Protein AF-A0A1V8T5Z7-F1 (afdb_monomer)

Secondary structure (DSSP, 8-state):
-HHHHT-TT--HHHHHHHHT-SGGGGGGHHHHHHHHHHHHHHHHHHHHHHHHHHHHHHHHHHHHHHHHHHHHHHHHHHHHHHHHHHHHHHHHHHHHHHHHHHHHHHHHHHHHHHHHHHHHHHHHHHHHHHHHHHHHT-HHHHHHHHHHHHHHHHHHGGGTTSHHHHHHHHHHHHHHHHHHHHHHHHHHHHHHHT-HHHHHHHHHHHHHHHHHH-HHHHHHHHHHHHHHHHHHHHHHHSS-TTTTSGGGHHHHHHHHHHHHHHIIIIIGGGS-GGG-HHHHHHHHHHHHHHHHHHHHHHHHHT--SSPPP-HHHHHHHHHHHHHHHHHHHHHHHTTSTTS-S-------S-----STTSSGGGGGGGHHHHHHHHHHHHHHHHHHHHHS-SS-TTS---TTPPPHHHHHHHHHHHH-

Radius of gyration: 56.11 Å; Cα contacts (8 Å, |Δi|>4): 180; chains: 1; bounding box: 159×67×116 Å

Structure (mmCIF, N/CA/C/O backbone):
data_AF-A0A1V8T5Z7-F1
#
_entry.id   AF-A0A1V8T5Z7-F1
#
loop_
_atom_site.group_PDB
_atom_site.id
_atom_site.type_symbol
_atom_site.label_atom_id
_atom_site.label_alt_id
_atom_site.label_comp_id
_atom_site.label_asym_id
_atom_site.label_entity_id
_atom_site.label_seq_id
_atom_site.pdbx_PDB_ins_code
_atom_site.Cartn_x
_atom_site.Cartn_y
_atom_site.Cartn_z
_atom_site.occupancy
_atom_site.B_iso_or_equiv
_atom_site.auth_seq_id
_atom_site.auth_comp_id
_atom_site.auth_asym_id
_atom_site.auth_atom_id
_atom_site.pdbx_PDB_model_num
ATOM 1 N N . MET A 1 1 ? -111.110 -45.769 25.764 1.00 51.12 1 MET A N 1
ATOM 2 C CA . MET A 1 1 ? -111.390 -44.432 26.332 1.00 51.12 1 MET A CA 1
ATOM 3 C C . MET A 1 1 ? -110.171 -43.531 26.205 1.00 51.12 1 MET A C 1
ATOM 5 O O . MET A 1 1 ? -110.323 -42.492 25.588 1.00 51.12 1 MET A O 1
ATOM 9 N N . ALA A 1 2 ? -108.984 -43.942 26.675 1.00 50.16 2 ALA A N 1
ATOM 10 C CA . ALA A 1 2 ? -107.769 -43.116 26.619 1.00 50.16 2 ALA A CA 1
ATOM 11 C C . ALA A 1 2 ? -107.356 -42.662 25.198 1.00 50.16 2 ALA A C 1
ATOM 13 O O . ALA A 1 2 ? -107.206 -41.472 24.976 1.00 50.16 2 ALA A O 1
ATOM 14 N N . GLU A 1 3 ? -107.308 -43.557 24.199 1.00 54.72 3 GLU A N 1
ATOM 15 C CA . GLU A 1 3 ? -106.868 -43.190 22.830 1.00 54.72 3 GLU A CA 1
ATOM 16 C C . GLU A 1 3 ? -107.762 -42.166 22.100 1.00 54.72 3 GLU A C 1
ATOM 18 O O . GLU A 1 3 ? -107.326 -41.572 21.121 1.00 54.72 3 GLU A O 1
ATOM 23 N N . SER A 1 4 ? -109.003 -41.944 22.550 1.00 62.53 4 SER A N 1
ATOM 24 C CA . SER A 1 4 ? -109.894 -40.940 21.948 1.00 62.53 4 SER A CA 1
ATOM 25 C C . SER A 1 4 ? -109.733 -39.553 22.572 1.00 62.53 4 SER A C 1
ATOM 27 O O . SER A 1 4 ? -110.090 -38.584 21.914 1.00 62.53 4 SER A O 1
ATOM 29 N N . LEU A 1 5 ? -109.261 -39.461 23.822 1.00 65.62 5 LEU A N 1
ATOM 30 C CA . LEU A 1 5 ? -109.123 -38.200 24.567 1.00 65.62 5 LEU A CA 1
ATOM 31 C C . LEU A 1 5 ? -107.841 -37.440 24.186 1.00 65.62 5 LEU A C 1
ATOM 33 O O . LEU A 1 5 ? -107.831 -36.217 24.247 1.00 65.62 5 LEU A O 1
ATOM 37 N N . ASP A 1 6 ? -106.809 -38.152 23.728 1.00 70.38 6 ASP A N 1
ATOM 38 C CA . ASP A 1 6 ? -105.518 -37.584 23.302 1.00 70.38 6 ASP A CA 1
ATOM 39 C C . ASP A 1 6 ? -105.492 -37.142 21.820 1.00 70.38 6 ASP A C 1
ATOM 41 O O . ASP A 1 6 ? -104.437 -36.821 21.265 1.00 70.38 6 ASP A O 1
ATOM 45 N N . ALA A 1 7 ? -106.643 -37.142 21.137 1.00 76.50 7 ALA A N 1
ATOM 46 C CA . ALA A 1 7 ? -106.747 -36.704 19.747 1.00 76.50 7 ALA A CA 1
ATOM 47 C C . ALA A 1 7 ? -106.750 -35.167 19.639 1.00 76.50 7 ALA A C 1
ATOM 49 O O . ALA A 1 7 ? -107.438 -34.479 20.387 1.00 76.50 7 ALA A O 1
ATOM 50 N N . ILE A 1 8 ? -106.024 -34.625 18.656 1.00 72.56 8 ILE A N 1
ATOM 51 C CA . ILE A 1 8 ? -105.859 -33.170 18.458 1.00 72.56 8 ILE A CA 1
ATOM 52 C C . ILE A 1 8 ? -107.198 -32.460 18.163 1.00 72.56 8 ILE A C 1
ATOM 54 O O . ILE A 1 8 ? -107.400 -31.341 18.626 1.00 72.56 8 ILE A O 1
ATOM 58 N N . ASP A 1 9 ? -108.121 -33.125 17.457 1.00 79.19 9 ASP A N 1
ATOM 59 C CA . ASP A 1 9 ? -109.452 -32.609 17.086 1.00 79.19 9 ASP A CA 1
ATOM 60 C C . ASP A 1 9 ? -110.578 -33.282 17.902 1.00 79.19 9 ASP A C 1
ATOM 62 O O . ASP A 1 9 ? -111.605 -33.697 17.363 1.00 79.19 9 ASP A O 1
ATOM 66 N N . TYR A 1 10 ? -110.368 -33.476 19.205 1.00 81.25 10 TYR A N 1
ATOM 67 C CA . TYR A 1 10 ? -111.340 -34.139 20.076 1.00 81.25 10 TYR A CA 1
ATOM 68 C C . TYR A 1 10 ? -112.661 -33.348 20.209 1.00 81.25 10 TYR A C 1
ATOM 70 O O . TYR A 1 10 ? -112.672 -32.238 20.744 1.00 81.25 10 TYR A O 1
ATOM 78 N N . ASP A 1 11 ? -113.786 -33.945 19.783 1.00 78.81 11 ASP A N 1
ATOM 79 C CA . ASP A 1 11 ? -115.139 -33.411 20.010 1.00 78.81 11 ASP A CA 1
ATOM 80 C C . ASP A 1 11 ? -115.824 -34.127 21.198 1.00 78.81 11 ASP A C 1
ATOM 82 O O . ASP A 1 11 ? -116.147 -35.323 21.118 1.00 78.81 11 ASP A O 1
ATOM 86 N N . PRO A 1 12 ? -116.082 -33.417 22.314 1.00 76.56 12 PRO A N 1
ATOM 87 C CA . PRO A 1 12 ? -116.688 -34.009 23.501 1.00 76.56 12 PRO A CA 1
ATOM 88 C C . PRO A 1 12 ? -118.132 -34.479 23.278 1.00 76.56 12 PRO A C 1
ATOM 90 O O . PRO A 1 12 ? -118.578 -35.388 23.982 1.00 76.56 12 PRO A O 1
ATOM 93 N N . ILE A 1 13 ? -118.872 -33.889 22.331 1.00 77.94 13 ILE A N 1
ATOM 94 C CA . ILE A 1 13 ? -120.278 -34.234 22.077 1.00 77.94 13 ILE A CA 1
ATOM 95 C C . ILE A 1 13 ? -120.364 -35.596 21.387 1.00 77.94 13 ILE A C 1
ATOM 97 O O . ILE A 1 13 ? -121.144 -36.454 21.809 1.00 77.94 13 ILE A O 1
ATOM 101 N N . ASP A 1 14 ? -119.531 -35.826 20.375 1.00 78.94 14 ASP A N 1
ATOM 102 C CA . ASP A 1 14 ? -119.481 -37.100 19.655 1.00 78.94 14 ASP A CA 1
ATOM 103 C C . ASP A 1 14 ? -119.023 -38.243 20.566 1.00 78.94 14 ASP A C 1
ATOM 105 O O . ASP A 1 14 ? -119.609 -39.332 20.550 1.00 78.94 14 ASP A O 1
ATOM 109 N N . HIS A 1 15 ? -118.044 -37.985 21.438 1.00 77.25 15 HIS A N 1
ATOM 110 C CA . HIS A 1 15 ? -117.587 -38.981 22.405 1.00 77.25 15 HIS A CA 1
ATOM 111 C C . HIS A 1 15 ? -118.656 -39.296 23.464 1.00 77.25 15 HIS A C 1
ATOM 113 O O . HIS A 1 15 ? -118.880 -40.469 23.780 1.00 77.25 15 HIS A O 1
ATOM 119 N N . LEU A 1 16 ? -119.377 -38.284 23.965 1.00 75.56 16 LEU A N 1
ATOM 120 C CA . LEU A 1 16 ? -120.515 -38.483 24.871 1.00 75.56 16 LEU A CA 1
ATOM 121 C C . LEU A 1 16 ? -121.635 -39.301 24.214 1.00 75.56 16 LEU A C 1
ATOM 123 O O . LEU A 1 16 ? -122.163 -40.221 24.841 1.00 75.56 16 LEU A O 1
ATOM 127 N N . ASN A 1 17 ? -121.966 -39.016 22.952 1.00 76.62 17 ASN A N 1
ATOM 128 C CA . ASN A 1 17 ? -122.979 -39.759 22.197 1.00 76.62 17 ASN A CA 1
ATOM 129 C C . ASN A 1 17 ? -122.563 -41.219 21.948 1.00 76.62 17 ASN A C 1
ATOM 131 O O . ASN A 1 17 ? -123.402 -42.119 22.021 1.00 76.62 17 ASN A O 1
ATOM 135 N N . ALA A 1 18 ? -121.274 -41.481 21.706 1.00 76.31 18 ALA A N 1
ATOM 136 C CA . ALA A 1 18 ? -120.746 -42.839 21.582 1.00 76.31 18 ALA A CA 1
ATOM 137 C C . ALA A 1 18 ? -120.826 -43.618 22.911 1.00 76.31 18 ALA A C 1
ATOM 139 O O . ALA A 1 18 ? -121.211 -44.792 22.924 1.00 76.31 18 ALA A O 1
ATOM 140 N N . LEU A 1 19 ? -120.510 -42.963 24.034 1.00 72.12 19 LEU A N 1
ATOM 141 C CA . LEU A 1 19 ? -120.558 -43.548 25.380 1.00 72.12 19 LEU A CA 1
ATOM 142 C C . LEU A 1 19 ? -121.993 -43.820 25.866 1.00 72.12 19 LEU A C 1
ATOM 144 O O . LEU A 1 19 ? -122.232 -44.850 26.499 1.00 72.12 19 LEU A O 1
ATOM 148 N N . PHE A 1 20 ? -122.947 -42.942 25.538 1.00 76.50 20 PHE A N 1
ATOM 149 C CA . PHE A 1 20 ? -124.360 -43.045 25.931 1.00 76.50 20 PHE A CA 1
ATOM 150 C C . PHE A 1 20 ? -125.302 -43.365 24.757 1.00 76.50 20 PHE A C 1
ATOM 152 O O . PHE A 1 20 ? -126.394 -42.810 24.643 1.00 76.50 20 PHE A O 1
ATOM 159 N N . SER A 1 21 ? -124.908 -44.297 23.887 1.00 76.00 21 SER A N 1
ATOM 160 C CA . SER A 1 21 ? -125.639 -44.633 22.652 1.00 76.00 21 SER A CA 1
ATOM 161 C C . SER A 1 21 ? -127.030 -45.272 22.849 1.00 76.00 21 SER A C 1
ATOM 163 O O . SER A 1 21 ? -127.815 -45.329 21.904 1.00 76.00 21 SER A O 1
ATOM 165 N N . HIS A 1 22 ? -127.384 -45.725 24.061 1.00 72.62 22 HIS A N 1
ATOM 166 C CA . HIS A 1 22 ? -128.723 -46.244 24.387 1.00 72.62 22 HIS A CA 1
ATOM 167 C C . HIS A 1 22 ? -129.181 -45.875 25.815 1.00 72.62 22 HIS A C 1
ATOM 169 O O . HIS A 1 22 ? -128.352 -45.833 26.723 1.00 72.62 22 HIS A O 1
ATOM 175 N N . PRO A 1 23 ? -130.494 -45.715 26.094 1.00 69.25 23 PRO A N 1
ATOM 176 C CA . PRO A 1 23 ? -131.003 -45.263 27.402 1.00 69.25 23 PRO A CA 1
ATOM 177 C C . PRO A 1 23 ? -130.608 -46.141 28.601 1.00 69.25 23 PRO A C 1
ATOM 179 O O . PRO A 1 23 ? -130.516 -45.664 29.727 1.00 69.25 23 PRO A O 1
ATOM 182 N N . SER A 1 24 ? -130.334 -47.426 28.374 1.00 64.75 24 SER A N 1
ATOM 183 C CA . SER A 1 24 ? -129.846 -48.368 29.388 1.00 64.75 24 SER A CA 1
ATOM 184 C C . SER A 1 24 ? -128.376 -48.154 29.784 1.00 64.75 24 SER A C 1
ATOM 186 O O . SER A 1 24 ? -127.936 -48.703 30.789 1.00 64.75 24 SER A O 1
ATOM 188 N N . THR A 1 25 ? -127.609 -47.350 29.038 1.00 67.62 25 THR A N 1
ATOM 189 C CA . THR A 1 25 ? -126.208 -46.998 29.357 1.00 67.62 25 THR A CA 1
ATOM 190 C C . THR A 1 25 ? -126.086 -45.777 30.272 1.00 67.62 25 THR A C 1
ATOM 192 O O . THR A 1 25 ? -125.055 -45.596 30.915 1.00 67.62 25 THR A O 1
ATOM 195 N N . LEU A 1 26 ? -127.169 -45.007 30.438 1.00 69.31 26 LEU A N 1
ATOM 196 C CA . LEU A 1 26 ? -127.254 -43.865 31.358 1.00 69.31 26 LEU A CA 1
ATOM 197 C C . LEU A 1 26 ? -127.070 -44.279 32.826 1.00 69.31 26 LEU A C 1
ATOM 199 O O . LEU A 1 26 ? -126.573 -43.499 33.632 1.00 69.31 26 LEU A O 1
ATOM 203 N N . SER A 1 27 ? -127.377 -45.535 33.173 1.00 70.69 27 SER A N 1
ATOM 204 C CA . SER A 1 27 ? -127.100 -46.077 34.509 1.00 70.69 27 SER A CA 1
ATOM 205 C C . SER A 1 27 ? -125.601 -46.211 34.813 1.00 70.69 27 SER A C 1
ATOM 207 O O . SER A 1 27 ? -125.241 -46.383 35.972 1.00 70.69 27 SER A O 1
ATOM 209 N N . LYS A 1 28 ? -124.726 -46.145 33.796 1.00 71.50 28 LYS A N 1
ATOM 210 C CA . LYS A 1 28 ? -123.257 -46.161 33.931 1.00 71.50 28 LYS A CA 1
ATOM 211 C C . LYS A 1 28 ? -122.644 -44.755 33.936 1.00 71.50 28 LYS A C 1
ATOM 213 O O . LYS A 1 28 ? -121.422 -44.631 33.968 1.00 71.50 28 LYS A O 1
ATOM 218 N N . ALA A 1 29 ? -123.467 -43.700 33.907 1.00 78.56 29 ALA A N 1
ATOM 219 C CA . ALA A 1 29 ? -122.992 -42.320 33.849 1.00 78.56 29 ALA A CA 1
ATOM 220 C C . ALA A 1 29 ? -122.151 -41.925 35.067 1.00 78.56 29 ALA A C 1
ATOM 222 O O . ALA A 1 29 ? -121.126 -41.268 34.903 1.00 78.56 29 ALA A O 1
ATOM 223 N N . SER A 1 30 ? -122.533 -42.381 36.265 1.00 78.81 30 SER A N 1
ATOM 224 C CA . SER A 1 30 ? -121.732 -42.174 37.477 1.00 78.81 30 SER A CA 1
ATOM 225 C C . SER A 1 30 ? -120.349 -42.808 37.339 1.00 78.81 30 SER A C 1
ATOM 227 O O . SER A 1 30 ? -119.351 -42.137 37.550 1.00 78.81 30 SER A O 1
ATOM 229 N N . THR A 1 31 ? -120.273 -44.053 36.863 1.00 80.44 31 THR A N 1
ATOM 230 C CA . THR A 1 31 ? -119.005 -44.773 36.681 1.00 80.44 31 THR A CA 1
ATOM 231 C C . THR A 1 31 ? -118.083 -44.111 35.650 1.00 80.44 31 THR A C 1
ATOM 233 O O . THR A 1 31 ? -116.874 -44.058 35.855 1.00 80.44 31 THR A O 1
ATOM 236 N N . ILE A 1 32 ? -118.630 -43.590 34.546 1.00 81.19 32 ILE A N 1
ATOM 237 C CA . ILE A 1 32 ? -117.839 -42.877 33.526 1.00 81.19 32 ILE A CA 1
ATOM 238 C C . ILE A 1 32 ? -117.375 -41.515 34.059 1.00 81.19 32 ILE A C 1
ATOM 240 O O . ILE A 1 32 ? -116.220 -41.151 33.858 1.00 81.19 32 ILE A O 1
ATOM 244 N N . SER A 1 33 ? -118.236 -40.790 34.780 1.00 82.50 33 SER A N 1
ATOM 245 C CA . SER A 1 33 ? -117.861 -39.535 35.442 1.00 82.50 33 SER A CA 1
ATOM 246 C C . SER A 1 33 ? -116.758 -39.748 36.479 1.00 82.50 33 SER A C 1
ATOM 248 O O . SER A 1 33 ? -115.845 -38.931 36.561 1.00 82.50 33 SER A O 1
ATOM 250 N N . ASP A 1 34 ? -116.821 -40.836 37.248 1.00 83.75 34 ASP A N 1
ATOM 251 C CA . ASP A 1 34 ? -115.787 -41.190 38.221 1.00 83.75 34 ASP A CA 1
ATOM 252 C C . ASP A 1 34 ? -114.468 -41.530 37.511 1.00 83.75 34 ASP A C 1
ATOM 254 O O . ASP A 1 34 ? -113.405 -41.071 37.927 1.00 83.75 34 ASP A O 1
ATOM 258 N N . SER A 1 35 ? -114.519 -42.254 36.387 1.00 82.31 35 SER A N 1
ATOM 259 C CA . SER A 1 35 ? -113.333 -42.558 35.575 1.00 82.31 35 SER A CA 1
ATOM 260 C C . SER A 1 35 ? -112.711 -41.312 34.936 1.00 82.31 35 SER A C 1
ATOM 262 O O . SER A 1 35 ? -111.487 -41.222 34.887 1.00 82.31 35 SER A O 1
ATOM 264 N N . LEU A 1 36 ? -113.518 -40.359 34.457 1.00 82.75 36 LEU A N 1
ATOM 265 C CA . LEU A 1 36 ? -113.026 -39.089 33.911 1.00 82.75 36 LEU A CA 1
ATOM 266 C C . LEU A 1 36 ? -112.421 -38.208 35.002 1.00 82.75 36 LEU A C 1
ATOM 268 O O . LEU A 1 36 ? -111.353 -37.655 34.785 1.00 82.75 36 LEU A O 1
ATOM 272 N N . ARG A 1 37 ? -113.046 -38.136 36.184 1.00 85.75 37 ARG A N 1
ATOM 273 C CA . ARG A 1 37 ? -112.460 -37.440 37.340 1.00 85.75 37 ARG A CA 1
ATOM 274 C C . ARG A 1 37 ? -111.156 -38.073 37.804 1.00 85.75 37 ARG A C 1
ATOM 276 O O . ARG A 1 37 ? -110.260 -37.358 38.227 1.00 85.75 37 ARG A O 1
ATOM 283 N N . THR A 1 38 ? -111.050 -39.399 37.731 1.00 86.44 38 THR A N 1
ATOM 284 C CA . THR A 1 38 ? -109.796 -40.098 38.043 1.00 86.44 38 THR A CA 1
ATOM 285 C C . THR A 1 38 ? -108.721 -39.717 37.024 1.00 86.44 38 THR A C 1
ATOM 287 O O . THR A 1 38 ? -107.636 -39.321 37.418 1.00 86.44 38 THR A O 1
ATOM 290 N N . TYR A 1 39 ? -109.044 -39.725 35.727 1.00 84.69 39 TYR A N 1
ATOM 291 C CA . TYR A 1 39 ? -108.105 -39.339 34.669 1.00 84.69 39 TYR A CA 1
ATOM 292 C C . TYR A 1 39 ? -107.700 -37.854 34.721 1.00 84.69 39 TYR A C 1
ATOM 294 O O . TYR A 1 39 ? -106.533 -37.533 34.533 1.00 84.69 39 TYR A O 1
ATOM 302 N N . GLU A 1 40 ? -108.639 -36.952 35.022 1.00 86.44 40 GLU A N 1
ATOM 303 C CA . GLU A 1 40 ? -108.362 -35.533 35.287 1.00 86.44 40 GLU A CA 1
ATOM 304 C C . GLU A 1 40 ? -107.396 -35.384 36.467 1.00 86.44 40 GLU A C 1
ATOM 306 O O . GLU A 1 40 ? -106.410 -34.659 36.371 1.00 86.44 40 GLU A O 1
ATOM 311 N N . HIS A 1 41 ? -107.638 -36.117 37.556 1.00 89.00 41 HIS A N 1
ATOM 312 C CA . HIS A 1 41 ? -106.773 -36.079 38.729 1.00 89.00 41 HIS A CA 1
ATOM 313 C C . HIS A 1 41 ? -105.372 -36.640 38.450 1.00 89.00 41 HIS A C 1
ATOM 315 O O . HIS A 1 41 ? -104.384 -36.070 38.915 1.00 89.00 41 HIS A O 1
ATOM 321 N N . ASP A 1 42 ? -105.280 -37.718 37.671 1.00 87.94 42 ASP A N 1
ATOM 322 C CA . ASP A 1 42 ? -104.010 -38.307 37.249 1.00 87.94 42 ASP A CA 1
ATOM 323 C C . ASP A 1 42 ? -103.219 -37.323 36.365 1.00 87.94 42 ASP A C 1
ATOM 325 O O . ASP A 1 42 ? -102.031 -37.104 36.602 1.00 87.94 42 ASP A O 1
ATOM 329 N N . LEU A 1 43 ? -103.877 -36.646 35.414 1.00 87.06 43 LEU A N 1
ATOM 330 C CA . LEU A 1 43 ? -103.255 -35.614 34.574 1.00 87.06 43 LEU A CA 1
ATOM 331 C C . LEU A 1 43 ? -102.797 -34.392 35.377 1.00 87.06 43 LEU A C 1
ATOM 333 O O . LEU A 1 43 ? -101.685 -33.909 35.168 1.00 87.06 43 LEU A O 1
ATOM 337 N N . ASP A 1 44 ? -103.614 -33.895 36.307 1.00 89.50 44 ASP A N 1
ATOM 338 C CA . ASP A 1 44 ? -103.229 -32.782 37.182 1.00 89.50 44 ASP A CA 1
ATOM 339 C C . ASP A 1 44 ? -102.037 -33.153 38.072 1.00 89.50 44 ASP A C 1
ATOM 341 O O . ASP A 1 44 ? -101.146 -32.326 38.302 1.00 89.50 44 ASP A O 1
ATOM 345 N N . SER A 1 45 ? -101.982 -34.401 38.546 1.00 89.88 45 SER A N 1
ATOM 346 C CA . SER A 1 45 ? -100.836 -34.940 39.279 1.00 89.88 45 SER A CA 1
ATOM 347 C C . SER A 1 45 ? -99.584 -34.986 38.396 1.00 89.88 45 SER A C 1
ATOM 349 O O . SER A 1 45 ? -98.521 -34.518 38.814 1.00 89.88 45 SER A O 1
ATOM 351 N N . ASP A 1 46 ? -99.700 -35.473 37.160 1.00 87.50 46 ASP A N 1
ATOM 352 C CA . ASP A 1 46 ? -98.584 -35.553 36.215 1.00 87.50 46 ASP A CA 1
ATOM 353 C C . ASP A 1 46 ? -98.063 -34.164 35.824 1.00 87.50 46 ASP A C 1
ATOM 355 O O . ASP A 1 46 ? -96.854 -33.919 35.899 1.00 87.50 46 ASP A O 1
ATOM 359 N N . ILE A 1 47 ? -98.949 -33.216 35.503 1.00 86.38 47 ILE A N 1
ATOM 360 C CA . ILE A 1 47 ? -98.590 -31.820 35.208 1.00 86.38 47 ILE A CA 1
ATOM 361 C C . ILE A 1 47 ? -97.910 -31.184 36.423 1.00 86.38 47 ILE A C 1
ATOM 363 O O . ILE A 1 47 ? -96.847 -30.574 36.286 1.00 86.38 47 ILE A O 1
ATOM 367 N N . SER A 1 48 ? -98.473 -31.361 37.620 1.00 86.44 48 SER A N 1
ATOM 368 C CA . SER A 1 48 ? -97.884 -30.833 38.855 1.00 86.44 48 SER A CA 1
ATOM 369 C C . SER A 1 48 ? -96.492 -31.415 39.110 1.00 86.44 48 SER A C 1
ATOM 371 O O . SER A 1 48 ? -95.582 -30.684 39.507 1.00 86.44 48 SER A O 1
ATOM 373 N N . SER A 1 49 ? -96.292 -32.707 38.830 1.00 86.44 49 SER A N 1
ATOM 374 C CA . SER A 1 49 ? -94.989 -33.361 38.957 1.00 86.44 49 SER A CA 1
ATOM 375 C C . SER A 1 49 ? -93.968 -32.811 37.954 1.00 86.44 49 SER A C 1
ATOM 377 O O . SER A 1 49 ? -92.843 -32.494 38.340 1.00 86.44 49 SER A O 1
ATOM 379 N N . LEU A 1 50 ? -94.360 -32.608 36.692 1.00 83.75 50 LEU A N 1
ATOM 380 C CA . LEU A 1 50 ? -93.489 -32.079 35.642 1.00 83.75 50 LEU A CA 1
ATOM 381 C C . LEU A 1 50 ? -93.097 -30.624 35.909 1.00 83.75 50 LEU A C 1
ATOM 383 O O . LEU A 1 50 ? -91.927 -30.267 35.765 1.00 83.75 50 LEU A O 1
ATOM 387 N N . VAL A 1 51 ? -94.042 -29.798 36.363 1.00 82.19 51 VAL A N 1
ATOM 388 C CA . VAL A 1 51 ? -93.782 -28.403 36.745 1.00 82.19 51 VAL A CA 1
ATOM 389 C C . VAL A 1 51 ? -92.854 -28.333 37.960 1.00 82.19 51 VAL A C 1
ATOM 391 O O . VAL A 1 51 ? -91.927 -27.520 37.970 1.00 82.19 51 VAL A O 1
ATOM 394 N N . ALA A 1 52 ? -93.029 -29.210 38.955 1.00 77.69 52 ALA A N 1
ATOM 395 C CA . ALA A 1 52 ? -92.118 -29.309 40.098 1.00 77.69 52 ALA A CA 1
ATOM 396 C C . ALA A 1 52 ? -90.704 -29.754 39.674 1.00 77.69 52 ALA A C 1
ATOM 398 O O . ALA A 1 52 ? -89.704 -29.205 40.143 1.00 77.69 52 ALA A O 1
ATOM 399 N N . VAL A 1 53 ? -90.608 -30.703 38.736 1.00 76.56 53 VAL A N 1
ATOM 400 C CA . VAL A 1 53 ? -89.334 -31.168 38.166 1.00 76.56 53 VAL A CA 1
ATOM 401 C C . VAL A 1 53 ? -88.661 -30.098 37.299 1.00 76.56 53 VAL A C 1
ATOM 403 O O . VAL A 1 53 ? -87.439 -30.090 37.245 1.00 76.56 53 VAL A O 1
ATOM 406 N N . GLN A 1 54 ? -89.396 -29.184 36.654 1.00 69.44 54 GLN A N 1
ATOM 407 C CA . GLN A 1 54 ? -88.824 -28.074 35.871 1.00 69.44 54 GLN A CA 1
ATOM 408 C C . GLN A 1 54 ? -88.416 -26.858 36.713 1.00 69.44 54 GLN A C 1
ATOM 410 O O . GLN A 1 54 ? -87.407 -26.224 36.417 1.00 69.44 54 GLN A O 1
ATOM 415 N N . THR A 1 55 ? -89.141 -26.549 37.788 1.00 66.81 55 THR A N 1
ATOM 416 C CA . THR A 1 55 ? -88.822 -25.399 38.658 1.00 66.81 55 THR A CA 1
ATOM 417 C C . THR A 1 55 ? -87.607 -25.642 39.560 1.00 66.81 55 THR A C 1
ATOM 419 O O . THR A 1 55 ? -86.871 -24.704 39.870 1.00 66.81 55 THR A O 1
ATOM 422 N N . SER A 1 56 ? -87.332 -26.893 39.943 1.00 65.50 56 SER A N 1
ATOM 423 C CA . SER A 1 56 ? -86.136 -27.246 40.723 1.00 65.50 56 SER A CA 1
ATOM 424 C C . SER A 1 56 ? -84.794 -26.996 39.993 1.00 65.50 56 SER A C 1
ATOM 426 O O . SER A 1 56 ? -83.921 -26.378 40.601 1.00 65.50 56 SER A O 1
ATOM 428 N N . PRO A 1 57 ? -84.572 -27.425 38.730 1.00 65.88 57 PRO A N 1
ATOM 429 C CA . PRO A 1 57 ? -83.309 -27.230 38.018 1.00 65.88 57 PRO A CA 1
ATOM 430 C C . PRO A 1 57 ? -83.062 -25.780 37.598 1.00 65.88 57 PRO A C 1
ATOM 432 O O . PRO A 1 57 ? -81.899 -25.402 37.474 1.00 65.88 57 PRO A O 1
ATOM 435 N N . GLU A 1 58 ? -84.098 -24.958 37.394 1.00 65.94 58 GLU A N 1
ATOM 436 C CA . GLU A 1 58 ? -83.917 -23.528 37.099 1.00 65.94 58 GLU A CA 1
ATOM 437 C C . GLU A 1 58 ? -83.372 -22.762 38.308 1.00 65.94 58 GLU A C 1
ATOM 439 O O . GLU A 1 58 ? -82.406 -22.011 38.164 1.00 65.94 58 GLU A O 1
ATOM 444 N N . ASN A 1 59 ? -83.906 -23.006 39.510 1.00 69.94 59 ASN A N 1
ATOM 445 C CA . ASN A 1 59 ? -83.362 -22.411 40.734 1.00 69.94 59 ASN A CA 1
ATOM 446 C C . ASN A 1 59 ? -81.940 -22.916 41.027 1.00 69.94 59 ASN A C 1
ATOM 448 O O . ASN A 1 59 ? -81.053 -22.105 41.287 1.00 69.94 59 ASN A O 1
ATOM 452 N N . ASP A 1 60 ? -81.686 -24.219 40.875 1.00 76.31 60 ASP A N 1
ATOM 453 C CA . ASP A 1 60 ? -80.346 -24.813 41.007 1.00 76.31 60 ASP A CA 1
ATOM 454 C C . ASP A 1 60 ? -79.343 -24.231 39.993 1.00 76.31 60 ASP A C 1
ATOM 456 O O . ASP A 1 60 ? -78.174 -24.001 40.310 1.00 76.31 60 ASP A O 1
ATOM 460 N N . ALA A 1 61 ? -79.765 -24.000 38.746 1.00 76.62 61 ALA A N 1
ATOM 461 C CA . ALA A 1 61 ? -78.916 -23.417 37.710 1.00 76.62 61 ALA A CA 1
ATOM 462 C C . ALA A 1 61 ? -78.598 -21.947 38.009 1.00 76.62 61 ALA A C 1
ATOM 464 O O . ALA A 1 61 ? -77.449 -21.526 37.851 1.00 76.62 61 ALA A O 1
ATOM 465 N N . VAL A 1 62 ? -79.583 -21.178 38.482 1.00 82.38 62 VAL A N 1
ATOM 466 C CA . VAL A 1 62 ? -79.384 -19.789 38.914 1.00 82.38 62 VAL A CA 1
ATOM 467 C C . VAL A 1 62 ? -78.440 -19.728 40.116 1.00 82.38 62 VAL A C 1
ATOM 469 O O . VAL A 1 62 ? -77.504 -18.927 40.095 1.00 82.38 62 VAL A O 1
ATOM 472 N N . GLU A 1 63 ? -78.608 -20.599 41.113 1.00 82.88 63 GLU A N 1
ATOM 473 C CA . GLU A 1 63 ? -77.699 -20.684 42.262 1.00 82.88 63 GLU A CA 1
ATOM 474 C C . GLU A 1 63 ? -76.275 -21.070 41.841 1.00 82.88 63 GLU A C 1
ATOM 476 O O . GLU A 1 63 ? -75.320 -20.396 42.232 1.00 82.88 63 GLU A O 1
ATOM 481 N N . ARG A 1 64 ? -76.104 -22.069 40.964 1.00 83.81 64 ARG A N 1
ATOM 482 C CA . ARG A 1 64 ? -74.779 -22.458 40.439 1.00 83.81 64 ARG A CA 1
ATOM 483 C C . ARG A 1 64 ? -74.105 -21.334 39.658 1.00 83.81 64 ARG A C 1
ATOM 485 O O . ARG A 1 64 ? -72.900 -21.136 39.798 1.00 83.81 64 ARG A O 1
ATOM 492 N N . ILE A 1 65 ? -74.853 -20.578 38.853 1.00 87.06 65 ILE A N 1
ATOM 493 C CA . ILE A 1 65 ? -74.315 -19.424 38.116 1.00 87.06 65 ILE A CA 1
ATOM 494 C C . ILE A 1 65 ? -73.915 -18.307 39.085 1.00 87.06 65 ILE A C 1
ATOM 496 O O . ILE A 1 65 ? -72.855 -17.697 38.917 1.00 87.06 65 ILE A O 1
ATOM 500 N N . GLN A 1 66 ? -74.724 -18.038 40.111 1.00 86.50 66 GLN A N 1
ATOM 501 C CA . GLN A 1 66 ? -74.388 -17.052 41.139 1.00 86.50 66 GLN A CA 1
ATOM 502 C C . GLN A 1 66 ? -73.146 -17.469 41.937 1.00 86.50 66 GLN A C 1
ATOM 504 O O . GLN A 1 66 ? -72.266 -16.637 42.168 1.00 86.50 66 GLN A O 1
ATOM 509 N N . GLN A 1 67 ? -73.026 -18.751 42.277 1.00 89.12 67 GLN A N 1
ATOM 510 C CA . GLN A 1 67 ? -71.862 -19.309 42.958 1.00 89.12 67 GLN A CA 1
ATOM 511 C C . GLN A 1 67 ? -70.606 -19.233 42.081 1.00 89.12 67 GLN A C 1
ATOM 513 O O . GLN A 1 67 ? -69.588 -18.704 42.523 1.00 89.12 67 GLN A O 1
ATOM 518 N N . ALA A 1 68 ? -70.688 -19.635 40.810 1.00 88.88 68 ALA A N 1
ATOM 519 C CA . ALA A 1 68 ? -69.583 -19.512 39.860 1.00 88.88 68 ALA A CA 1
ATOM 520 C C . ALA A 1 68 ? -69.153 -18.048 39.662 1.00 88.88 68 ALA A C 1
ATOM 522 O O . ALA A 1 68 ? -67.961 -17.754 39.581 1.00 88.88 68 ALA A O 1
ATOM 523 N N . LYS A 1 69 ? -70.103 -17.102 39.638 1.00 89.62 69 LYS A N 1
ATOM 524 C CA . LYS A 1 69 ? -69.814 -15.661 39.571 1.00 89.62 69 LYS A CA 1
ATOM 525 C C . LYS A 1 69 ? -69.097 -15.164 40.830 1.00 89.62 69 LYS A C 1
ATOM 527 O O . LYS A 1 69 ? -68.169 -14.362 40.717 1.00 89.62 69 LYS A O 1
ATOM 532 N N . ALA A 1 70 ? -69.500 -15.634 42.009 1.00 90.94 70 ALA A N 1
ATOM 533 C CA . ALA A 1 70 ? -68.834 -15.312 43.269 1.00 90.94 70 ALA A CA 1
ATOM 534 C C . ALA A 1 70 ? -67.410 -15.894 43.328 1.00 90.94 70 ALA A C 1
ATOM 536 O O . ALA A 1 70 ? -66.475 -15.203 43.736 1.00 90.94 70 ALA A O 1
ATOM 537 N N . GLU A 1 71 ? -67.216 -17.122 42.847 1.00 91.88 71 GLU A N 1
ATOM 538 C CA . GLU A 1 71 ? -65.898 -17.755 42.737 1.00 91.88 71 GLU A CA 1
ATOM 539 C C . GLU A 1 71 ? -64.988 -17.025 41.742 1.00 91.88 71 GLU A C 1
ATOM 541 O O . GLU A 1 71 ? -63.827 -16.761 42.057 1.00 91.88 71 GLU A O 1
ATOM 546 N N . LEU A 1 72 ? -65.514 -16.613 40.583 1.00 91.56 72 LEU A N 1
ATOM 547 C CA . LEU A 1 72 ? -64.794 -15.791 39.603 1.00 91.56 72 LEU A CA 1
ATOM 548 C C . LEU A 1 72 ? -64.382 -14.440 40.190 1.00 91.56 72 LEU A C 1
ATOM 550 O O . LEU A 1 72 ? -63.244 -14.010 40.004 1.00 91.56 72 LEU A O 1
ATOM 554 N N . ALA A 1 73 ? -65.273 -13.786 40.938 1.00 91.88 73 ALA A N 1
ATOM 555 C CA . ALA A 1 73 ? -64.947 -12.550 41.644 1.00 91.88 73 ALA A CA 1
ATOM 556 C C . ALA A 1 73 ? -63.825 -12.773 42.675 1.00 91.88 73 ALA A C 1
ATOM 558 O O . ALA A 1 73 ? -62.881 -11.983 42.747 1.00 91.88 73 ALA A O 1
ATOM 559 N N . GLY A 1 74 ? -63.873 -13.887 43.412 1.00 92.75 74 GLY A N 1
ATOM 560 C CA . GLY A 1 74 ? -62.803 -14.300 44.320 1.00 92.75 74 GLY A CA 1
ATOM 561 C C . GLY A 1 74 ? -61.478 -14.580 43.602 1.00 92.75 74 GLY A C 1
ATOM 562 O O . GLY A 1 74 ? -60.415 -14.203 44.099 1.00 92.75 74 GLY A O 1
ATOM 563 N N . LEU A 1 75 ? -61.519 -15.194 42.417 1.00 94.00 75 LEU A N 1
ATOM 564 C CA . LEU A 1 75 ? -60.339 -15.456 41.596 1.00 94.00 75 LEU A CA 1
ATOM 565 C C . LEU A 1 75 ? -59.708 -14.154 41.090 1.00 94.00 75 LEU A C 1
ATOM 567 O O . LEU A 1 75 ? -58.498 -13.985 41.224 1.00 94.00 75 LEU A O 1
ATOM 571 N N . PHE A 1 76 ? -60.505 -13.213 40.575 1.00 94.31 76 PHE A N 1
ATOM 572 C CA . PHE A 1 76 ? -60.002 -11.904 40.151 1.00 94.31 76 PHE A CA 1
ATOM 573 C C . PHE A 1 76 ? -59.377 -11.132 41.309 1.00 94.31 76 PHE A C 1
ATOM 575 O O . PHE A 1 76 ? -58.287 -10.588 41.153 1.00 94.31 76 PHE A O 1
ATOM 582 N N . ALA A 1 77 ? -59.998 -11.158 42.491 1.00 94.06 77 ALA A N 1
ATOM 583 C CA . ALA A 1 77 ? -59.416 -10.553 43.685 1.00 94.06 77 ALA A CA 1
ATOM 584 C C . ALA A 1 77 ? -58.065 -11.194 44.057 1.00 94.06 77 ALA A C 1
ATOM 586 O O . ALA A 1 77 ? -57.122 -10.492 44.424 1.00 94.06 77 ALA A O 1
ATOM 587 N N . ARG A 1 78 ? -57.927 -12.520 43.914 1.00 94.44 78 ARG A N 1
ATOM 588 C CA . ARG A 1 78 ? -56.644 -13.213 44.126 1.00 94.44 78 ARG A CA 1
ATOM 589 C C . ARG A 1 78 ? -55.602 -12.852 43.072 1.00 94.44 78 ARG A C 1
ATOM 591 O O . ARG A 1 78 ? -54.448 -12.654 43.440 1.00 94.44 78 ARG A O 1
ATOM 598 N N . ILE A 1 79 ? -55.980 -12.765 41.797 1.00 95.00 79 ILE A N 1
ATOM 599 C CA . ILE A 1 79 ? -55.076 -12.367 40.707 1.00 95.00 79 ILE A CA 1
ATOM 600 C C . ILE A 1 79 ? -54.575 -10.943 40.940 1.00 95.00 79 ILE A C 1
ATOM 602 O O . ILE A 1 79 ? -53.370 -10.706 40.871 1.00 95.00 79 ILE A O 1
ATOM 606 N N . GLU A 1 80 ? -55.469 -10.021 41.297 1.00 94.81 80 GLU A N 1
ATOM 607 C CA . GLU A 1 80 ? -55.093 -8.644 41.605 1.00 94.81 80 GLU A CA 1
ATOM 608 C C . GLU A 1 80 ? -54.182 -8.589 42.839 1.00 94.81 80 GLU A C 1
ATOM 610 O O . GLU A 1 80 ? -53.137 -7.943 42.821 1.00 94.81 80 GLU A O 1
ATOM 615 N N . GLY A 1 81 ? -54.482 -9.377 43.876 1.00 95.81 81 GLY A N 1
ATOM 616 C CA . GLY A 1 81 ? -53.610 -9.516 45.044 1.00 95.81 81 GLY A CA 1
ATOM 617 C C . GLY A 1 81 ? -52.233 -10.121 44.729 1.00 95.81 81 GLY A C 1
ATOM 618 O O . GLY A 1 81 ? -51.238 -9.764 45.359 1.00 95.81 81 GLY A O 1
ATOM 619 N N . VAL A 1 82 ? -52.126 -11.035 43.760 1.00 95.12 82 VAL A N 1
ATOM 620 C CA . VAL A 1 82 ? -50.830 -11.541 43.270 1.00 95.12 82 VAL A CA 1
ATOM 621 C C . VAL A 1 82 ? -50.098 -10.460 42.482 1.00 95.12 82 VAL A C 1
ATOM 623 O O . VAL A 1 82 ? -48.905 -10.278 42.698 1.00 95.12 82 VAL A O 1
ATOM 626 N N . ARG A 1 83 ? -50.797 -9.711 41.625 1.00 95.44 83 ARG A N 1
ATOM 627 C CA . ARG A 1 83 ? -50.225 -8.618 40.831 1.00 95.44 83 ARG A CA 1
ATOM 628 C C . ARG A 1 83 ? -49.653 -7.511 41.714 1.00 95.44 83 ARG A C 1
ATOM 630 O O . ARG A 1 83 ? -48.519 -7.097 41.495 1.00 95.44 83 ARG A O 1
ATOM 637 N N . VAL A 1 84 ? -50.405 -7.059 42.718 1.00 95.88 84 VAL A N 1
ATOM 638 C CA . VAL A 1 84 ? -49.949 -6.027 43.663 1.00 95.88 84 VAL A CA 1
ATOM 639 C C . VAL A 1 84 ? -48.708 -6.504 44.413 1.00 95.88 84 VAL A C 1
ATOM 641 O O . VAL A 1 84 ? -47.706 -5.795 44.437 1.00 95.88 84 VAL A O 1
ATOM 644 N N . ARG A 1 85 ? -48.723 -7.739 44.935 1.00 94.25 85 ARG A N 1
ATOM 645 C CA . ARG A 1 85 ? -47.548 -8.321 45.602 1.00 94.25 85 ARG A CA 1
ATOM 646 C C . ARG A 1 85 ? -46.358 -8.470 44.659 1.00 94.25 85 ARG A C 1
ATOM 648 O O . ARG A 1 85 ? -45.241 -8.212 45.077 1.00 94.25 85 ARG A O 1
ATOM 655 N N . ALA A 1 86 ? -46.577 -8.848 43.400 1.00 95.56 86 ALA A N 1
ATOM 656 C CA . ALA A 1 86 ? -45.513 -8.952 42.406 1.00 95.56 86 ALA A CA 1
ATOM 657 C C . ALA A 1 86 ? -44.858 -7.587 42.135 1.00 95.56 86 ALA A C 1
ATOM 659 O O . ALA A 1 86 ? -43.634 -7.488 42.168 1.00 95.56 86 ALA A O 1
ATOM 660 N N . LEU A 1 87 ? -45.658 -6.529 41.955 1.00 95.12 87 LEU A N 1
ATOM 661 C CA . LEU A 1 87 ? -45.162 -5.157 41.782 1.00 95.12 87 LEU A CA 1
ATOM 662 C C . LEU A 1 87 ? -44.403 -4.659 43.014 1.00 95.12 87 LEU A C 1
ATOM 664 O O . LEU A 1 87 ? -43.363 -4.015 42.888 1.00 95.12 87 LEU A O 1
ATOM 668 N N . GLU A 1 88 ? -44.896 -4.976 44.209 1.00 95.19 88 GLU A N 1
ATOM 669 C CA . GLU A 1 88 ? -44.216 -4.635 45.454 1.00 95.19 88 GLU A CA 1
ATOM 670 C C . GLU A 1 88 ? -42.884 -5.385 45.574 1.00 95.19 88 GLU A C 1
ATOM 672 O O . GLU A 1 88 ? -41.861 -4.760 45.838 1.00 95.19 88 GLU A O 1
ATOM 677 N N . THR A 1 89 ? -42.848 -6.686 45.258 1.00 94.88 89 THR A N 1
ATOM 678 C CA . THR A 1 89 ? -41.595 -7.457 45.231 1.00 94.88 89 THR A CA 1
ATOM 679 C C . THR A 1 89 ? -40.615 -6.959 44.173 1.00 94.88 89 THR A C 1
ATOM 681 O O . THR A 1 89 ? -39.426 -6.875 44.461 1.00 94.88 89 THR A O 1
ATOM 684 N N . GLU A 1 90 ? -41.077 -6.586 42.974 1.00 93.62 90 GLU A N 1
ATOM 685 C CA . GLU A 1 90 ? -40.232 -5.985 41.936 1.00 93.62 90 GLU A CA 1
ATOM 686 C C . GLU A 1 90 ? -39.616 -4.686 42.451 1.00 93.62 90 GLU A C 1
ATOM 688 O O . GLU A 1 90 ? -38.401 -4.498 42.371 1.00 93.62 90 GLU A O 1
ATOM 693 N N . ARG A 1 91 ? -40.438 -3.822 43.052 1.00 94.00 91 ARG A N 1
ATOM 694 C CA . ARG A 1 91 ? -39.975 -2.576 43.650 1.00 94.00 91 ARG A CA 1
ATOM 695 C C . ARG A 1 91 ? -38.933 -2.839 44.735 1.00 94.00 91 ARG A C 1
ATOM 697 O O . ARG A 1 91 ? -37.844 -2.278 44.658 1.00 94.00 91 ARG A O 1
ATOM 704 N N . THR A 1 92 ? -39.205 -3.729 45.687 1.00 93.44 92 THR A N 1
ATOM 705 C CA . THR A 1 92 ? -38.245 -4.080 46.742 1.00 93.44 92 THR A CA 1
ATOM 706 C C . THR A 1 92 ? -36.949 -4.643 46.157 1.00 93.44 92 THR A C 1
ATOM 708 O O . THR A 1 92 ? -35.872 -4.226 46.570 1.00 93.44 92 THR A O 1
ATOM 711 N N . ILE A 1 93 ? -37.013 -5.525 45.153 1.00 94.00 93 ILE A N 1
ATOM 712 C CA . ILE A 1 93 ? -35.820 -6.074 44.490 1.00 94.00 93 ILE A CA 1
ATOM 713 C C . ILE A 1 93 ? -35.043 -4.971 43.765 1.00 94.00 93 ILE A C 1
ATOM 715 O O . ILE A 1 93 ? -33.817 -4.921 43.867 1.00 94.00 93 ILE A O 1
ATOM 719 N N . THR A 1 94 ? -35.712 -4.069 43.044 1.00 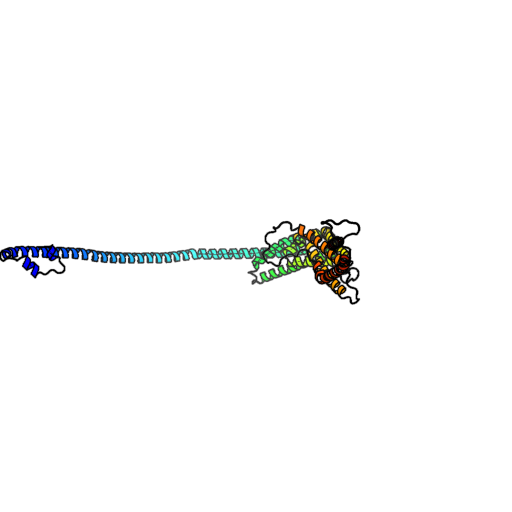93.38 94 THR A N 1
ATOM 720 C CA . THR A 1 94 ? -35.041 -2.941 42.374 1.00 93.38 94 THR A CA 1
ATOM 721 C C . THR A 1 94 ? -34.401 -1.973 43.363 1.00 93.38 94 THR A C 1
ATOM 723 O O . THR A 1 94 ? -33.284 -1.530 43.114 1.00 93.38 94 THR A O 1
ATOM 726 N N . GLU A 1 95 ? -35.035 -1.699 44.504 1.00 93.50 95 GLU A N 1
ATOM 727 C CA . GLU A 1 95 ? -34.450 -0.894 45.582 1.00 93.50 95 GLU A CA 1
ATOM 728 C C . GLU A 1 95 ? -33.246 -1.616 46.214 1.00 93.50 95 GLU A C 1
ATOM 730 O O . GLU A 1 95 ? -32.171 -1.028 46.322 1.00 93.50 95 GLU A O 1
ATOM 735 N N . MET A 1 96 ? -33.368 -2.915 46.518 1.00 90.50 96 MET A N 1
ATOM 736 C CA . MET A 1 96 ? -32.270 -3.738 47.050 1.00 90.50 96 MET A CA 1
ATOM 737 C C . MET A 1 96 ? -31.082 -3.855 46.081 1.00 90.50 96 MET A C 1
ATOM 739 O O . MET A 1 96 ? -29.933 -3.931 46.510 1.00 90.50 96 MET A O 1
ATOM 743 N N . THR A 1 97 ? -31.332 -3.881 44.769 1.00 94.12 97 THR A N 1
ATOM 744 C CA . THR A 1 97 ? -30.290 -4.040 43.736 1.00 94.12 97 THR A CA 1
ATOM 745 C C . THR A 1 97 ? -29.787 -2.716 43.156 1.00 94.12 97 THR A C 1
ATOM 747 O O . THR A 1 97 ? -28.809 -2.716 42.402 1.00 94.12 97 THR A O 1
ATOM 750 N N . ALA A 1 98 ? -30.382 -1.576 43.523 1.00 94.50 98 ALA A N 1
ATOM 751 C CA . ALA A 1 98 ? -29.986 -0.257 43.029 1.00 94.50 98 ALA A CA 1
ATOM 752 C C . ALA A 1 98 ? -28.513 0.053 43.335 1.00 94.50 98 ALA A C 1
ATOM 754 O O . ALA A 1 98 ? -27.773 0.505 42.455 1.00 94.50 98 ALA A O 1
ATOM 755 N N . ASP A 1 99 ? -28.065 -0.251 44.554 1.00 92.94 99 ASP A N 1
ATOM 756 C CA . ASP A 1 99 ? -26.680 -0.023 44.968 1.00 92.94 99 ASP A CA 1
ATOM 757 C C . ASP A 1 99 ? -25.708 -0.999 44.300 1.00 92.94 99 ASP A C 1
ATOM 759 O O . ASP A 1 99 ? -24.616 -0.596 43.901 1.00 92.94 99 ASP A O 1
ATOM 763 N N . ILE A 1 100 ? -26.126 -2.247 44.058 1.00 93.38 100 ILE A N 1
ATOM 764 C CA . ILE A 1 100 ? -25.341 -3.222 43.282 1.00 93.38 100 ILE A CA 1
ATOM 765 C C . ILE A 1 100 ? -25.132 -2.705 41.854 1.00 93.38 100 ILE A C 1
ATOM 767 O O . ILE A 1 100 ? -24.013 -2.725 41.342 1.00 93.38 100 ILE A O 1
ATOM 771 N N . LYS A 1 101 ? -26.181 -2.167 41.221 1.00 93.88 101 LYS A N 1
ATOM 772 C CA . LYS A 1 101 ? -26.100 -1.587 39.874 1.00 93.88 101 LYS A CA 1
ATOM 773 C C . LYS A 1 101 ? -25.213 -0.338 39.832 1.00 93.88 101 LYS A C 1
ATOM 775 O O . LYS A 1 101 ? -24.454 -0.152 38.876 1.00 93.88 101 LYS A O 1
ATOM 780 N N . ARG A 1 102 ? -25.279 0.520 40.857 1.00 94.56 102 ARG A N 1
ATOM 781 C CA . ARG A 1 102 ? -24.384 1.685 41.003 1.00 94.56 102 ARG A CA 1
ATOM 782 C C . ARG A 1 102 ? -22.931 1.265 41.192 1.00 94.56 102 ARG A C 1
ATOM 784 O O . ARG A 1 102 ? -22.045 1.857 40.570 1.00 94.56 102 ARG A O 1
ATOM 791 N N . LEU A 1 103 ? -22.683 0.240 42.005 1.00 96.25 103 LEU A N 1
ATOM 792 C CA . LEU A 1 103 ? -21.349 -0.307 42.222 1.00 96.25 103 LEU A CA 1
ATOM 793 C C . LEU A 1 103 ? -20.791 -0.912 40.932 1.00 96.25 103 LEU A C 1
ATOM 795 O O . LEU A 1 103 ? -19.652 -0.622 40.575 1.00 96.25 103 LEU A O 1
ATOM 799 N N . ASP A 1 104 ? -21.594 -1.679 40.195 1.00 96.25 104 ASP A N 1
ATOM 800 C CA . ASP A 1 104 ? -21.194 -2.250 38.906 1.00 96.25 104 ASP A CA 1
ATOM 801 C C . ASP A 1 104 ? -20.885 -1.158 37.870 1.00 96.25 104 ASP A C 1
ATOM 803 O O . ASP A 1 104 ? -19.837 -1.180 37.223 1.00 96.25 104 ASP A O 1
ATOM 807 N N . SER A 1 105 ? -21.725 -0.120 37.800 1.00 95.75 105 SER A N 1
ATOM 808 C CA . SER A 1 105 ? -21.486 1.047 36.940 1.00 95.75 105 SER A CA 1
ATOM 809 C C . SER A 1 105 ? -20.181 1.763 37.310 1.00 95.75 105 SER A C 1
ATOM 811 O O . SER A 1 105 ? -19.379 2.093 36.436 1.00 95.75 105 SER A O 1
ATOM 813 N N . THR A 1 106 ? -19.924 1.950 38.608 1.00 96.25 106 THR A N 1
ATOM 814 C CA . THR A 1 106 ? -18.676 2.542 39.117 1.00 96.25 106 THR A CA 1
ATOM 815 C C . THR A 1 106 ? -17.470 1.676 38.767 1.00 96.25 106 THR A C 1
ATOM 817 O O . THR A 1 106 ? -16.482 2.180 38.238 1.00 96.25 106 THR A O 1
ATOM 820 N N . LYS A 1 107 ? -17.556 0.361 38.988 1.00 96.69 107 LYS A N 1
ATOM 821 C CA . LYS A 1 107 ? -16.503 -0.602 38.646 1.00 96.69 107 LYS A CA 1
ATOM 822 C C . LYS A 1 107 ? -16.195 -0.579 37.151 1.00 96.69 107 LYS A C 1
ATOM 824 O O . LYS A 1 107 ? -15.023 -0.550 36.771 1.00 96.69 107 LYS A O 1
ATOM 829 N N . LYS A 1 108 ? -17.224 -0.563 36.300 1.00 96.12 108 LYS A N 1
ATOM 830 C CA . LYS A 1 108 ? -17.077 -0.470 34.844 1.00 96.12 108 LYS A CA 1
ATOM 831 C C . LYS A 1 108 ? -16.375 0.825 34.447 1.00 96.12 108 LYS A C 1
ATOM 833 O O . LYS A 1 108 ? -15.389 0.769 33.717 1.00 96.12 108 LYS A O 1
ATOM 838 N N . ASN A 1 109 ? -16.817 1.965 34.977 1.00 95.38 109 ASN A N 1
ATOM 839 C CA . ASN A 1 109 ? -16.197 3.263 34.709 1.00 95.38 109 ASN A CA 1
ATOM 840 C C . ASN A 1 109 ? -14.729 3.298 35.157 1.00 95.38 109 ASN A C 1
ATOM 842 O O . ASN A 1 109 ? -13.868 3.681 34.371 1.00 95.38 109 ASN A O 1
ATOM 846 N N . LEU A 1 110 ? -14.416 2.811 36.363 1.00 96.31 110 LEU A N 1
ATOM 847 C CA . LEU A 1 110 ? -13.038 2.718 36.858 1.00 96.31 110 LEU A CA 1
ATOM 848 C C . LEU A 1 110 ? -12.167 1.818 35.979 1.00 96.31 110 LEU A C 1
ATOM 850 O O . LEU A 1 110 ? -11.032 2.173 35.669 1.00 96.31 110 LEU A O 1
ATOM 854 N N . THR A 1 111 ? -12.696 0.676 35.538 1.00 95.44 111 THR A N 1
ATOM 855 C CA . THR A 1 111 ? -11.973 -0.252 34.657 1.00 95.44 111 THR A CA 1
ATOM 856 C C . THR A 1 111 ? -11.677 0.392 33.301 1.00 95.44 111 THR A C 1
ATOM 858 O O . THR A 1 111 ? -10.560 0.275 32.790 1.00 95.44 111 THR A O 1
ATOM 861 N N . LEU A 1 112 ? -12.647 1.119 32.735 1.00 92.62 112 LEU A N 1
ATOM 862 C CA . LEU A 1 112 ? -12.474 1.874 31.493 1.00 92.62 112 LEU A CA 1
ATOM 863 C C . LEU A 1 112 ? -11.423 2.981 31.655 1.00 92.62 112 LEU A C 1
ATOM 865 O O . LEU A 1 112 ? -10.500 3.058 30.845 1.00 92.62 112 LEU A O 1
ATOM 869 N N . SER A 1 113 ? -11.506 3.783 32.721 1.00 93.69 113 SER A N 1
ATOM 870 C CA . SER A 1 113 ? -10.538 4.846 33.015 1.00 93.69 113 SER A CA 1
ATOM 871 C C . SER A 1 113 ? -9.128 4.298 33.232 1.00 93.69 113 SER A C 1
ATOM 873 O O . SER A 1 113 ? -8.177 4.814 32.649 1.00 93.69 113 SER A O 1
ATOM 875 N N . MET A 1 114 ? -8.981 3.220 34.006 1.00 94.81 114 MET A N 1
ATOM 876 C CA . MET A 1 114 ? -7.691 2.570 34.248 1.00 94.81 114 MET A CA 1
ATOM 877 C C . MET A 1 114 ? -7.089 2.023 32.949 1.00 94.81 114 MET A C 1
ATOM 879 O O . MET A 1 114 ? -5.902 2.214 32.686 1.00 94.81 114 MET A O 1
ATOM 883 N N . THR A 1 115 ? -7.906 1.388 32.106 1.00 91.69 115 THR A N 1
ATOM 884 C CA . THR A 1 115 ? -7.460 0.859 30.809 1.00 91.69 115 THR A CA 1
ATOM 885 C C . THR A 1 115 ? -7.024 1.982 29.870 1.00 91.69 115 THR A C 1
ATOM 887 O O . THR A 1 115 ? -5.975 1.872 29.234 1.00 91.69 115 THR A O 1
ATOM 890 N N . ALA A 1 116 ? -7.791 3.074 29.799 1.00 90.69 116 ALA A N 1
ATOM 891 C CA . ALA A 1 116 ? -7.460 4.229 28.969 1.00 90.69 116 ALA A CA 1
ATOM 892 C C . ALA A 1 116 ? -6.165 4.909 29.438 1.00 90.69 116 ALA A C 1
ATOM 894 O O . ALA A 1 116 ? -5.281 5.147 28.619 1.00 90.69 116 ALA A O 1
ATOM 895 N N . LEU A 1 117 ? -6.005 5.139 30.745 1.00 91.75 117 LEU A N 1
ATOM 896 C CA . LEU A 1 117 ? -4.787 5.723 31.316 1.00 91.75 117 LEU A CA 1
ATOM 897 C C . LEU A 1 117 ? -3.561 4.838 31.083 1.00 91.75 117 LEU A C 1
ATOM 899 O O . LEU A 1 117 ? -2.527 5.334 30.644 1.00 91.75 117 LEU A O 1
ATOM 903 N N . LYS A 1 118 ? -3.678 3.521 31.295 1.00 93.69 118 LYS A N 1
ATOM 904 C CA . LYS A 1 118 ? -2.574 2.584 31.045 1.00 93.69 118 LYS A CA 1
ATOM 905 C C . LYS A 1 118 ? -2.175 2.558 29.568 1.00 93.69 118 LYS A C 1
ATOM 907 O O . LYS A 1 118 ? -0.989 2.567 29.257 1.00 93.69 118 LYS A O 1
ATOM 912 N N . ARG A 1 119 ? -3.148 2.569 28.649 1.00 92.81 119 ARG A N 1
ATOM 913 C CA . ARG A 1 119 ? -2.880 2.656 27.203 1.00 92.81 119 ARG A CA 1
ATOM 914 C C . ARG A 1 119 ? -2.251 3.990 26.808 1.00 92.81 119 ARG A C 1
ATOM 916 O O . ARG A 1 119 ? -1.400 4.000 25.927 1.00 92.81 119 ARG A O 1
ATOM 923 N N . LEU A 1 120 ? -2.641 5.087 27.455 1.00 92.25 120 LEU A N 1
ATOM 924 C CA . LEU A 1 120 ? -2.070 6.408 27.201 1.00 92.25 120 LEU A CA 1
ATOM 925 C C . LEU A 1 120 ? -0.616 6.460 27.670 1.00 92.25 120 LEU A C 1
ATOM 927 O O . LEU A 1 120 ? 0.246 6.886 26.914 1.00 92.25 120 LEU A O 1
ATOM 931 N N . GLN A 1 121 ? -0.334 5.944 28.870 1.00 93.38 121 GLN A N 1
ATOM 932 C CA . GLN A 1 121 ? 1.030 5.792 29.373 1.00 93.38 121 GLN A CA 1
ATOM 933 C C . GLN A 1 121 ? 1.883 4.961 28.408 1.00 93.38 121 GLN A C 1
ATOM 935 O O . GLN A 1 121 ? 2.964 5.396 28.022 1.00 93.38 121 GLN A O 1
ATOM 940 N N . MET A 1 122 ? 1.380 3.797 27.976 1.00 94.81 122 MET A N 1
ATOM 941 C CA . MET A 1 122 ? 2.068 2.958 26.990 1.00 94.81 122 MET A CA 1
ATOM 942 C C . MET A 1 122 ? 2.344 3.711 25.683 1.00 94.81 122 MET A C 1
ATOM 944 O O . MET A 1 122 ? 3.439 3.587 25.146 1.00 94.81 122 MET A O 1
ATOM 948 N N . LEU A 1 123 ? 1.384 4.496 25.183 1.00 93.19 123 LEU A N 1
ATOM 949 C CA . LEU A 1 123 ? 1.541 5.277 23.956 1.00 93.19 123 LEU A CA 1
ATOM 950 C C . LEU A 1 123 ? 2.614 6.362 24.103 1.00 93.19 123 LEU A C 1
ATOM 952 O O . LEU A 1 123 ? 3.452 6.496 23.216 1.00 93.19 123 LEU A O 1
ATOM 956 N N . THR A 1 124 ? 2.622 7.104 25.213 1.00 92.38 124 THR A N 1
ATOM 957 C CA . THR A 1 124 ? 3.634 8.138 25.473 1.00 92.38 124 THR A CA 1
ATOM 958 C C . THR A 1 124 ? 5.033 7.532 25.578 1.00 92.38 124 THR A C 1
ATOM 960 O O . THR A 1 124 ? 5.950 8.003 24.911 1.00 92.38 124 THR A O 1
ATOM 963 N N . THR A 1 125 ? 5.197 6.441 26.334 1.00 94.69 125 THR A N 1
ATOM 964 C CA . THR A 1 125 ? 6.492 5.750 26.449 1.00 94.69 125 THR A CA 1
ATOM 965 C C . THR A 1 125 ? 6.954 5.181 25.107 1.00 94.69 125 THR A C 1
ATOM 967 O O . THR A 1 125 ? 8.121 5.321 24.750 1.00 94.69 125 THR A O 1
ATOM 970 N N . ALA A 1 126 ? 6.047 4.575 24.336 1.00 94.94 126 ALA A N 1
ATOM 971 C CA . ALA A 1 126 ? 6.366 4.052 23.012 1.00 94.94 126 ALA A CA 1
ATOM 972 C C . ALA A 1 126 ? 6.758 5.169 22.033 1.00 94.94 126 ALA A C 1
ATOM 974 O O . ALA A 1 126 ? 7.685 4.998 21.249 1.00 94.94 126 ALA A O 1
ATOM 975 N N . TYR A 1 127 ? 6.101 6.328 22.095 1.00 93.94 127 TYR A N 1
ATOM 976 C CA . TYR A 1 127 ? 6.469 7.492 21.292 1.00 93.94 127 TYR A CA 1
ATOM 977 C C . TYR A 1 127 ? 7.882 7.999 21.624 1.00 93.94 127 TYR A C 1
ATOM 979 O O . TYR A 1 127 ? 8.691 8.201 20.720 1.00 93.94 127 TYR A O 1
ATOM 987 N N . GLU A 1 128 ? 8.216 8.146 22.909 1.00 93.38 128 GLU A N 1
ATOM 988 C CA . GLU A 1 128 ? 9.554 8.575 23.346 1.00 93.38 128 GLU A CA 1
ATOM 989 C C . GLU A 1 128 ? 10.652 7.596 22.915 1.00 93.38 128 GLU A C 1
ATOM 991 O O . GLU A 1 128 ? 11.697 8.009 22.409 1.00 93.38 128 GLU A O 1
ATOM 996 N N . GLN A 1 129 ? 10.394 6.294 23.055 1.00 95.12 129 GLN A N 1
ATOM 997 C CA . GLN A 1 129 ? 11.295 5.248 22.575 1.00 95.12 129 GLN A CA 1
ATOM 998 C C . GLN A 1 129 ? 11.460 5.302 21.051 1.00 95.12 129 GLN A C 1
ATOM 1000 O O . GLN A 1 129 ? 12.587 5.253 20.561 1.00 95.12 129 GLN A O 1
ATOM 1005 N N . LEU A 1 130 ? 10.368 5.477 20.299 1.00 94.62 130 LEU A N 1
ATOM 1006 C CA . LEU A 1 130 ? 10.404 5.550 18.838 1.00 94.62 130 LEU A CA 1
ATOM 1007 C C . LEU A 1 130 ? 11.237 6.741 18.351 1.00 94.62 130 LEU A C 1
ATOM 1009 O O . LEU A 1 130 ? 12.026 6.584 17.421 1.00 94.62 130 LEU A O 1
ATOM 1013 N N . MET A 1 131 ? 11.139 7.898 19.014 1.00 93.88 131 MET A N 1
ATOM 1014 C CA . MET A 1 131 ? 12.012 9.043 18.725 1.00 93.88 131 MET A CA 1
ATOM 1015 C C . MET A 1 131 ? 13.498 8.712 18.937 1.00 93.88 131 MET A C 1
ATOM 1017 O O . MET A 1 131 ? 14.344 9.132 18.147 1.00 93.88 131 MET A O 1
ATOM 1021 N N . GLY A 1 132 ? 13.840 7.969 19.995 1.00 95.00 132 GLY A N 1
ATOM 1022 C CA . GLY A 1 132 ? 15.219 7.549 20.266 1.00 95.00 132 GLY A CA 1
ATOM 1023 C C . GLY A 1 132 ? 15.763 6.572 19.217 1.00 95.00 132 GLY A C 1
ATOM 1024 O O . GLY A 1 132 ? 16.875 6.747 18.710 1.00 95.00 132 GLY A O 1
ATOM 1025 N N . LEU A 1 133 ? 14.954 5.580 18.843 1.00 94.19 133 LEU A N 1
ATOM 1026 C CA . LEU A 1 133 ? 15.299 4.593 17.816 1.00 94.19 133 LEU A CA 1
ATOM 1027 C C . LEU A 1 133 ? 15.422 5.234 16.423 1.00 94.19 133 LEU A C 1
ATOM 1029 O O . LEU A 1 133 ? 16.342 4.905 15.676 1.00 94.19 133 LEU A O 1
ATOM 1033 N N . SER A 1 134 ? 14.561 6.210 16.102 1.00 93.56 134 SER A N 1
ATOM 1034 C CA . SER A 1 134 ? 14.612 6.961 14.837 1.00 93.56 134 SER A CA 1
ATOM 1035 C C . SER A 1 134 ? 15.963 7.651 14.650 1.00 93.56 134 SER A C 1
ATOM 1037 O O . SER A 1 134 ? 16.596 7.508 13.603 1.00 93.56 134 SER A O 1
ATOM 1039 N N . LYS A 1 135 ? 16.456 8.327 15.699 1.00 93.44 135 LYS A N 1
ATOM 1040 C CA . LYS A 1 135 ? 17.745 9.042 15.684 1.00 93.44 135 LYS A CA 1
ATOM 1041 C C . LYS A 1 135 ? 18.949 8.116 15.526 1.00 93.44 135 LYS A C 1
ATOM 1043 O O . LYS A 1 135 ? 19.930 8.494 14.895 1.00 93.44 135 LYS A O 1
ATOM 1048 N N . SER A 1 136 ? 18.886 6.920 16.107 1.00 93.56 136 SER A N 1
ATOM 1049 C CA . SER A 1 136 ? 19.951 5.910 16.009 1.00 93.56 136 SER A CA 1
ATOM 1050 C C . SER A 1 136 ? 19.827 5.010 14.775 1.00 93.56 136 SER A C 1
ATOM 1052 O O . SER A 1 136 ? 20.703 4.179 14.544 1.00 93.56 136 SER A O 1
ATOM 1054 N N . ARG A 1 137 ? 18.776 5.199 13.961 1.00 93.31 137 ARG A N 1
ATOM 1055 C CA . ARG A 1 137 ? 18.492 4.441 12.730 1.00 93.31 137 ARG A CA 1
ATOM 1056 C C . ARG A 1 137 ? 18.353 2.935 12.952 1.00 93.31 137 ARG A C 1
ATOM 1058 O O . ARG A 1 137 ? 18.687 2.132 12.084 1.00 93.31 137 ARG A O 1
ATOM 1065 N N . GLN A 1 138 ? 17.826 2.542 14.109 1.00 94.62 138 GLN A N 1
ATOM 1066 C CA . GLN A 1 138 ? 17.523 1.147 14.433 1.00 94.62 138 GLN A CA 1
ATOM 1067 C C . GLN A 1 138 ? 16.178 0.739 13.815 1.00 94.62 138 GLN A C 1
ATOM 1069 O O . GLN A 1 138 ? 15.185 0.514 14.509 1.00 94.62 138 GLN A O 1
ATOM 1074 N N . TYR A 1 139 ? 16.133 0.673 12.481 1.00 96.25 139 TYR A N 1
ATOM 1075 C CA . TYR A 1 139 ? 14.885 0.557 11.723 1.00 96.25 139 TYR A CA 1
ATOM 1076 C C . TYR A 1 139 ? 14.059 -0.687 12.054 1.00 96.25 139 TYR A C 1
ATOM 1078 O O . TYR A 1 139 ? 12.831 -0.610 12.084 1.00 96.25 139 TYR A O 1
ATOM 1086 N N . ARG A 1 140 ? 14.704 -1.811 12.376 1.00 95.25 140 ARG A N 1
ATOM 1087 C CA . ARG A 1 140 ? 13.994 -3.026 12.791 1.00 95.25 140 ARG A CA 1
ATOM 1088 C C . ARG A 1 140 ? 13.122 -2.793 14.024 1.00 95.25 140 ARG A C 1
ATOM 1090 O O . ARG A 1 140 ? 11.943 -3.141 14.034 1.00 95.25 140 ARG A O 1
ATOM 1097 N N . GLU A 1 141 ? 13.697 -2.197 15.063 1.00 95.31 141 GLU A N 1
ATOM 1098 C CA . GLU A 1 141 ? 12.981 -1.906 16.306 1.00 95.31 141 GLU A CA 1
ATOM 1099 C C . GLU A 1 141 ? 11.965 -0.777 16.100 1.00 95.31 141 GLU A C 1
ATOM 1101 O O . GLU A 1 141 ? 10.836 -0.877 16.589 1.00 95.31 141 GLU A O 1
ATOM 1106 N N . CYS A 1 142 ? 12.313 0.237 15.294 1.00 96.25 142 CYS A N 1
ATOM 1107 C CA . CYS A 1 142 ? 11.379 1.285 14.881 1.00 96.25 142 CYS A CA 1
ATOM 1108 C C . CYS A 1 142 ? 10.116 0.701 14.245 1.00 96.25 142 CYS A C 1
ATOM 1110 O O . CYS A 1 142 ? 9.024 1.129 14.598 1.00 96.25 142 CYS A O 1
ATOM 1112 N N . ALA A 1 143 ? 10.241 -0.269 13.334 1.00 95.69 143 ALA A N 1
ATOM 1113 C CA . ALA A 1 143 ? 9.101 -0.854 12.632 1.00 95.69 143 ALA A CA 1
ATOM 1114 C C . ALA A 1 143 ? 8.127 -1.542 13.600 1.00 95.69 143 ALA A C 1
ATOM 1116 O O . ALA A 1 143 ? 6.922 -1.278 13.574 1.00 95.69 143 ALA A O 1
ATOM 1117 N N . HIS A 1 144 ? 8.653 -2.378 14.501 1.00 94.75 144 HIS A N 1
ATOM 1118 C CA . HIS A 1 144 ? 7.846 -3.080 15.500 1.00 94.75 144 HIS A CA 1
ATOM 1119 C C . HIS A 1 144 ? 7.142 -2.111 16.455 1.00 94.75 144 HIS A C 1
ATOM 1121 O O . HIS A 1 144 ? 5.944 -2.249 16.722 1.00 94.75 144 HIS A O 1
ATOM 1127 N N . LEU A 1 145 ? 7.870 -1.109 16.950 1.00 95.19 145 LEU A N 1
ATOM 1128 C CA . LEU A 1 145 ? 7.319 -0.130 17.876 1.00 95.19 145 LEU A CA 1
ATOM 1129 C C . LEU A 1 145 ? 6.306 0.794 17.189 1.00 95.19 145 LEU A C 1
ATOM 1131 O O . LEU A 1 145 ? 5.252 1.073 17.757 1.00 95.19 145 LEU A O 1
ATOM 1135 N N . LEU A 1 146 ? 6.572 1.204 15.948 1.00 95.25 146 LEU A N 1
ATOM 1136 C CA . LEU A 1 146 ? 5.653 1.999 15.139 1.00 95.25 146 LEU A CA 1
ATOM 1137 C C . LEU A 1 146 ? 4.326 1.263 14.918 1.00 95.25 146 LEU A C 1
ATOM 1139 O O . LEU A 1 146 ? 3.265 1.862 15.085 1.00 95.25 146 LEU A O 1
ATOM 1143 N N . GLN A 1 147 ? 4.358 -0.039 14.625 1.00 94.50 147 GLN A N 1
ATOM 1144 C CA . GLN A 1 147 ? 3.140 -0.836 14.478 1.00 94.50 147 GLN A CA 1
ATOM 1145 C C . GLN A 1 147 ? 2.316 -0.867 15.779 1.00 94.50 147 GLN A C 1
ATOM 1147 O O . GLN A 1 147 ? 1.095 -0.692 15.744 1.00 94.50 147 GLN A O 1
ATOM 1152 N N . ALA A 1 148 ? 2.973 -1.016 16.935 1.00 93.69 148 ALA A N 1
ATOM 1153 C CA . ALA A 1 148 ? 2.312 -0.949 18.238 1.00 93.69 148 ALA A CA 1
ATOM 1154 C C . ALA A 1 148 ? 1.714 0.444 18.512 1.00 93.69 148 ALA A C 1
ATOM 1156 O O . ALA A 1 148 ? 0.571 0.554 18.960 1.00 93.69 148 ALA A O 1
ATOM 1157 N N . VAL A 1 149 ? 2.449 1.514 18.192 1.00 94.12 149 VAL A N 1
ATOM 1158 C CA . VAL A 1 149 ? 1.985 2.904 18.315 1.00 94.12 149 VAL A CA 1
ATOM 1159 C C . VAL A 1 149 ? 0.748 3.149 17.445 1.00 94.12 149 VAL A C 1
ATOM 1161 O O . VAL A 1 149 ? -0.235 3.697 17.939 1.00 94.12 149 VAL A O 1
ATOM 1164 N N . ILE A 1 150 ? 0.739 2.686 16.190 1.00 92.31 150 ILE A N 1
ATOM 1165 C CA . ILE A 1 150 ? -0.410 2.818 15.276 1.00 92.31 150 ILE A CA 1
ATOM 1166 C C . ILE A 1 150 ? -1.650 2.113 15.845 1.00 92.31 150 ILE A C 1
ATOM 1168 O O . ILE A 1 150 ? -2.748 2.680 15.842 1.00 92.31 150 ILE A O 1
ATOM 1172 N N . GLN A 1 151 ? -1.489 0.902 16.384 1.00 92.06 151 GLN A N 1
ATOM 1173 C CA . GLN A 1 151 ? -2.586 0.169 17.024 1.00 92.06 151 GLN A CA 1
ATOM 1174 C C . GLN A 1 151 ? -3.112 0.887 18.275 1.00 92.06 151 GLN A C 1
ATOM 1176 O O . GLN A 1 151 ? -4.326 1.009 18.457 1.00 92.06 151 GLN A O 1
ATOM 1181 N N . LEU A 1 152 ? -2.220 1.406 19.126 1.00 91.62 152 LEU A N 1
ATOM 1182 C CA . LEU A 1 152 ? -2.602 2.179 20.309 1.00 91.62 152 LEU A CA 1
ATOM 1183 C C . LEU A 1 152 ? -3.340 3.466 19.920 1.00 91.62 152 LEU A C 1
ATOM 1185 O O . LEU A 1 152 ? -4.383 3.773 20.499 1.00 91.62 152 LEU A O 1
ATOM 1189 N N . MET A 1 153 ? -2.865 4.182 18.899 1.00 90.44 153 MET A N 1
ATOM 1190 C CA . MET A 1 153 ? -3.526 5.380 18.376 1.00 90.44 153 MET A CA 1
ATOM 1191 C C . MET A 1 153 ? -4.933 5.103 17.846 1.00 90.44 153 MET A C 1
ATOM 1193 O O . MET A 1 153 ? -5.817 5.948 18.000 1.00 90.44 153 MET A O 1
ATOM 1197 N N . ALA A 1 154 ? -5.179 3.926 17.262 1.00 91.00 154 ALA A N 1
ATOM 1198 C CA . ALA A 1 154 ? -6.506 3.558 16.775 1.00 91.00 154 ALA A CA 1
ATOM 1199 C C . ALA A 1 154 ? -7.561 3.570 17.895 1.00 91.00 154 ALA A C 1
ATOM 1201 O O . ALA A 1 154 ? -8.678 4.039 17.672 1.00 91.00 154 ALA A O 1
ATOM 1202 N N . HIS A 1 155 ? -7.197 3.144 19.109 1.00 88.50 155 HIS A N 1
ATOM 1203 C CA . HIS A 1 155 ? -8.077 3.209 20.279 1.00 88.50 155 HIS A CA 1
ATOM 1204 C C . HIS A 1 155 ? -8.381 4.652 20.718 1.00 88.50 155 HIS A C 1
ATOM 1206 O O . HIS A 1 155 ? -9.472 4.936 21.210 1.00 88.50 155 HIS A O 1
ATOM 1212 N N . PHE A 1 156 ? -7.439 5.581 20.526 1.00 90.19 156 PHE A N 1
ATOM 1213 C CA . PHE A 1 156 ? -7.586 6.976 20.944 1.00 90.19 156 PHE A CA 1
ATOM 1214 C C . PHE A 1 156 ? -8.333 7.869 19.944 1.00 90.19 156 PHE A C 1
ATOM 1216 O O . PHE A 1 156 ? -8.578 9.037 20.243 1.00 90.19 156 PHE A O 1
ATOM 1223 N N . LYS A 1 157 ? -8.789 7.329 18.803 1.00 87.31 157 LYS A N 1
ATOM 1224 C CA . LYS A 1 157 ? -9.579 8.082 17.809 1.00 87.31 157 LYS A CA 1
ATOM 1225 C C . LYS A 1 157 ? -10.828 8.739 18.413 1.00 87.31 157 LYS A C 1
ATOM 1227 O O . LYS A 1 157 ? -11.128 9.883 18.085 1.00 87.31 157 LYS A O 1
ATOM 1232 N N . CYS A 1 158 ? -11.514 8.056 19.333 1.00 87.50 158 CYS A N 1
ATOM 1233 C CA . CYS A 1 158 ? -12.702 8.578 20.021 1.00 87.50 158 CYS A CA 1
ATOM 1234 C C . CYS A 1 158 ? -12.388 9.637 21.095 1.00 87.50 158 CYS A C 1
ATOM 1236 O O . CYS A 1 158 ? -13.298 10.306 21.568 1.00 87.50 158 CYS A O 1
ATOM 1238 N N . TYR A 1 159 ? -11.117 9.806 21.469 1.00 87.31 159 TYR A N 1
ATOM 1239 C CA . TYR A 1 159 ? -10.660 10.743 22.501 1.00 87.31 159 TYR A CA 1
ATOM 1240 C C . TYR A 1 159 ? -10.018 12.007 21.909 1.00 87.31 159 TYR A C 1
ATOM 1242 O O . TYR A 1 159 ? -9.377 12.778 22.620 1.00 87.31 159 TYR A O 1
ATOM 1250 N N . ARG A 1 160 ? -10.190 12.240 20.601 1.00 83.38 160 ARG A N 1
ATOM 1251 C CA . ARG A 1 160 ? -9.587 13.364 19.865 1.00 83.38 160 ARG A CA 1
ATOM 1252 C C . ARG A 1 160 ? -10.039 14.744 20.355 1.00 83.38 160 ARG A C 1
ATOM 1254 O O . ARG A 1 160 ? -9.360 15.724 20.081 1.00 83.38 160 ARG A O 1
ATOM 1261 N N . SER A 1 161 ? -11.154 14.827 21.077 1.00 90.25 161 SER A N 1
ATOM 1262 C CA . SER A 1 161 ? -11.621 16.064 21.713 1.00 90.25 161 SER A CA 1
ATOM 1263 C C . SER A 1 161 ? -10.730 16.535 22.866 1.00 90.25 161 SER A C 1
ATOM 1265 O O . SER A 1 161 ? -10.902 17.650 23.339 1.00 90.25 161 SER A O 1
ATOM 1267 N N . ILE A 1 162 ? -9.821 15.688 23.358 1.00 91.56 162 ILE A N 1
ATOM 1268 C CA . ILE A 1 162 ? -8.883 16.029 24.427 1.00 91.56 162 ILE A CA 1
ATOM 1269 C C . ILE A 1 162 ? -7.607 16.581 23.788 1.00 91.56 162 ILE A C 1
ATOM 1271 O O . ILE A 1 162 ? -6.891 15.849 23.100 1.00 91.56 162 ILE A O 1
ATOM 1275 N N . ASP A 1 163 ? -7.298 17.850 24.052 1.00 91.25 163 ASP A N 1
ATOM 1276 C CA . ASP A 1 163 ? -6.199 18.579 23.405 1.00 91.25 163 ASP A CA 1
ATOM 1277 C C . ASP A 1 163 ? -4.840 17.882 23.541 1.00 91.25 163 ASP A C 1
ATOM 1279 O O . ASP A 1 163 ? -4.083 17.802 22.576 1.00 91.25 163 ASP A O 1
ATOM 1283 N N . GLN A 1 164 ? -4.531 17.311 24.710 1.00 89.00 164 GLN A N 1
ATOM 1284 C CA . GLN A 1 164 ? -3.259 16.614 24.933 1.00 89.00 164 GLN A CA 1
ATOM 1285 C C . GLN A 1 164 ? -3.141 15.349 24.070 1.00 89.00 164 GLN A C 1
ATOM 1287 O O . GLN A 1 164 ? -2.066 15.042 23.555 1.00 89.00 164 GLN A O 1
ATOM 1292 N N . ILE A 1 165 ? -4.250 14.629 23.874 1.00 89.69 165 ILE A N 1
ATOM 1293 C CA . ILE A 1 165 ? -4.296 13.429 23.028 1.00 89.69 165 ILE A CA 1
ATOM 1294 C C . ILE A 1 165 ? -4.226 13.828 21.552 1.00 89.69 165 ILE A C 1
ATOM 1296 O O . ILE A 1 165 ? -3.532 13.176 20.772 1.00 89.69 165 ILE A O 1
ATOM 1300 N N . ALA A 1 166 ? -4.889 14.920 21.167 1.00 90.81 166 ALA A N 1
ATOM 1301 C CA . ALA A 1 166 ? -4.793 15.472 19.821 1.00 90.81 166 ALA A CA 1
ATOM 1302 C C . ALA A 1 166 ? -3.359 15.926 19.487 1.00 90.81 166 ALA A C 1
ATOM 1304 O O . ALA A 1 166 ? -2.860 15.616 18.405 1.00 90.81 166 ALA A O 1
ATOM 1305 N N . ALA A 1 167 ? -2.676 16.592 20.423 1.00 92.06 167 ALA A N 1
ATOM 1306 C CA . ALA A 1 167 ? -1.280 16.997 20.280 1.00 92.06 167 ALA A CA 1
ATOM 1307 C C . ALA A 1 167 ? -0.346 15.785 20.144 1.00 92.06 167 ALA A C 1
ATOM 1309 O O . ALA A 1 167 ? 0.452 15.735 19.211 1.00 92.06 167 ALA A O 1
ATOM 1310 N N . LEU A 1 168 ? -0.492 14.769 21.004 1.00 90.81 168 LEU A N 1
ATOM 1311 C CA . LEU A 1 168 ? 0.282 13.529 20.898 1.00 90.81 168 LEU A CA 1
ATOM 1312 C C . LEU A 1 168 ? 0.036 12.832 19.553 1.00 90.81 168 LEU A C 1
ATOM 1314 O O . LEU A 1 168 ? 0.985 12.452 18.877 1.00 90.81 168 LEU A O 1
ATOM 1318 N N . SER A 1 169 ? -1.224 12.728 19.118 1.00 91.69 169 SER A N 1
ATOM 1319 C CA . SER A 1 169 ? -1.578 12.157 17.814 1.00 91.69 169 SER A CA 1
ATOM 1320 C C . SER A 1 169 ? -0.937 12.910 16.649 1.00 91.69 169 SER A C 1
ATOM 1322 O O . SER A 1 169 ? -0.563 12.276 15.663 1.00 91.69 169 SER A O 1
ATOM 1324 N N . LYS A 1 170 ? -0.840 14.241 16.732 1.00 92.94 170 LYS A N 1
ATOM 1325 C CA . LYS A 1 170 ? -0.155 15.053 15.724 1.00 92.94 170 LYS A CA 1
ATOM 1326 C C . LYS A 1 170 ? 1.346 14.765 15.729 1.00 92.94 170 LYS A C 1
ATOM 1328 O O . LYS A 1 170 ? 1.894 14.485 14.673 1.00 92.94 170 LYS A O 1
ATOM 1333 N N . ASN A 1 171 ? 1.972 14.737 16.903 1.00 93.19 171 ASN A N 1
ATOM 1334 C CA . ASN A 1 171 ? 3.396 14.441 17.038 1.00 93.19 171 ASN A CA 1
ATOM 1335 C C . ASN A 1 171 ? 3.759 13.059 16.472 1.00 93.19 171 ASN A C 1
ATOM 1337 O O . ASN A 1 171 ? 4.777 12.921 15.801 1.00 93.19 171 ASN A O 1
ATOM 1341 N N . VAL A 1 172 ? 2.915 12.037 16.676 1.00 94.00 172 VAL A N 1
ATOM 1342 C CA . VAL A 1 172 ? 3.140 10.725 16.046 1.00 94.00 172 VAL A CA 1
ATOM 1343 C C . VAL A 1 172 ? 3.032 10.806 14.522 1.00 94.00 172 VAL A C 1
ATOM 1345 O O . VAL A 1 172 ? 3.858 10.222 13.828 1.00 94.00 172 VAL A O 1
ATOM 1348 N N . ALA A 1 173 ? 2.038 11.520 13.987 1.00 93.88 173 ALA A N 1
ATOM 1349 C CA . ALA A 1 173 ? 1.899 11.694 12.541 1.00 93.88 173 ALA A CA 1
ATOM 1350 C C . ALA A 1 173 ? 3.086 12.468 11.936 1.00 93.88 173 ALA A C 1
ATOM 1352 O O . ALA A 1 173 ? 3.523 12.169 10.827 1.00 93.88 173 ALA A O 1
ATOM 1353 N N . ASP A 1 174 ? 3.632 13.439 12.666 1.00 95.44 174 ASP A N 1
ATOM 1354 C CA . ASP A 1 174 ? 4.834 14.176 12.273 1.00 95.44 174 ASP A CA 1
ATOM 1355 C C . ASP A 1 174 ? 6.057 13.246 12.251 1.00 95.44 174 ASP A C 1
ATOM 1357 O O . ASP A 1 174 ? 6.745 13.176 11.235 1.00 95.44 174 ASP A O 1
ATOM 1361 N N . LEU A 1 175 ? 6.243 12.430 13.294 1.00 94.56 175 LEU A N 1
ATOM 1362 C CA . LEU A 1 175 ? 7.312 11.428 13.362 1.00 94.56 175 LEU A CA 1
ATOM 1363 C C . LEU A 1 175 ? 7.194 10.358 12.262 1.00 94.56 175 LEU A C 1
ATOM 1365 O O . LEU A 1 175 ? 8.200 9.911 11.722 1.00 94.56 175 LEU A O 1
ATOM 1369 N N . GLN A 1 176 ? 5.976 9.955 11.887 1.00 95.81 176 GLN A N 1
ATOM 1370 C CA . GLN A 1 176 ? 5.745 9.051 10.753 1.00 95.81 176 GLN A CA 1
ATOM 1371 C C . GLN A 1 176 ? 6.218 9.654 9.426 1.00 95.81 176 GLN A C 1
ATOM 1373 O O . GLN A 1 176 ? 6.806 8.950 8.605 1.00 95.81 176 GLN A O 1
ATOM 1378 N N . ARG A 1 177 ? 5.966 10.952 9.211 1.00 96.25 177 ARG A N 1
ATOM 1379 C CA . ARG A 1 177 ? 6.430 11.667 8.015 1.00 96.25 177 ARG A CA 1
ATOM 1380 C C . ARG A 1 177 ? 7.948 11.812 8.006 1.00 96.25 177 ARG A C 1
ATOM 1382 O O . ARG A 1 177 ? 8.560 11.528 6.983 1.00 96.25 177 ARG A O 1
ATOM 1389 N N . GLU A 1 178 ? 8.538 12.167 9.143 1.00 96.06 178 GLU A N 1
ATOM 1390 C CA . GLU A 1 178 ? 9.992 12.254 9.309 1.00 96.06 178 GLU A CA 1
ATOM 1391 C C . GLU A 1 178 ? 10.668 10.901 9.042 1.00 96.06 178 GLU A C 1
ATOM 1393 O O . GLU A 1 178 ? 11.606 10.829 8.255 1.00 96.06 178 GLU A O 1
ATOM 1398 N N . LEU A 1 179 ? 10.143 9.804 9.601 1.00 96.19 179 LEU A N 1
ATOM 1399 C CA . LEU A 1 179 ? 10.647 8.450 9.344 1.00 96.19 179 LEU A CA 1
ATOM 1400 C C . LEU A 1 179 ? 10.569 8.072 7.860 1.00 96.19 179 LEU A C 1
ATOM 1402 O O . LEU A 1 179 ? 11.505 7.471 7.335 1.00 96.19 179 LEU A O 1
ATOM 1406 N N . LEU A 1 180 ? 9.476 8.424 7.175 1.00 97.31 180 LEU A N 1
ATOM 1407 C CA . LEU A 1 180 ? 9.346 8.187 5.736 1.00 97.31 180 LEU A CA 1
ATOM 1408 C C . LEU A 1 180 ? 10.430 8.927 4.947 1.00 97.31 180 LEU A C 1
ATOM 1410 O O . LEU A 1 180 ? 11.053 8.341 4.063 1.00 97.31 180 LEU A O 1
ATOM 1414 N N . GLU A 1 181 ? 10.632 10.210 5.245 1.00 97.19 181 GLU A N 1
ATOM 1415 C CA . GLU A 1 181 ? 11.648 11.037 4.592 1.00 97.19 181 GLU A CA 1
ATOM 1416 C C . GLU A 1 181 ? 13.053 10.504 4.865 1.00 97.19 181 GLU A C 1
ATOM 1418 O O . GLU A 1 181 ? 13.806 10.297 3.917 1.00 97.19 181 GLU A O 1
ATOM 1423 N N . GLN A 1 182 ? 13.352 10.171 6.121 1.00 96.75 182 GLN A N 1
ATOM 1424 C CA . GLN A 1 182 ? 14.631 9.613 6.552 1.00 96.75 182 GLN A CA 1
ATOM 1425 C C . GLN A 1 182 ? 14.960 8.304 5.821 1.00 96.75 182 GLN A C 1
ATOM 1427 O O . GLN A 1 182 ? 16.071 8.129 5.325 1.00 96.75 182 GLN A O 1
ATOM 1432 N N . VAL A 1 183 ? 13.995 7.382 5.712 1.00 97.19 183 VAL A N 1
ATOM 1433 C CA . VAL A 1 183 ? 14.204 6.129 4.974 1.00 97.19 183 VAL A CA 1
ATOM 1434 C C . VAL A 1 183 ? 14.404 6.402 3.482 1.00 97.19 183 VAL A C 1
ATOM 1436 O O . VAL A 1 183 ? 15.315 5.833 2.886 1.00 97.19 183 VAL A O 1
ATOM 1439 N N . CYS A 1 184 ? 13.603 7.278 2.867 1.00 96.94 184 CYS A N 1
ATOM 1440 C CA . CYS A 1 184 ? 13.777 7.617 1.449 1.00 96.94 184 CYS A CA 1
ATOM 1441 C C . CYS A 1 184 ? 15.160 8.229 1.175 1.00 96.94 184 CYS A C 1
ATOM 1443 O O . CYS A 1 184 ? 15.829 7.816 0.230 1.00 96.94 184 CYS A O 1
ATOM 1445 N N . GLU A 1 185 ? 15.611 9.157 2.021 1.00 96.44 185 GLU A N 1
ATOM 1446 C CA . GLU A 1 185 ? 16.931 9.785 1.917 1.00 96.44 185 GLU A CA 1
ATOM 1447 C C . GLU A 1 185 ? 18.060 8.751 2.050 1.00 96.44 185 GLU A C 1
ATOM 1449 O O . GLU A 1 185 ? 19.043 8.786 1.310 1.00 96.44 185 GLU A O 1
ATOM 1454 N N . ASP A 1 186 ? 17.908 7.772 2.941 1.00 95.69 186 ASP A N 1
ATOM 1455 C CA . ASP A 1 186 ? 18.901 6.713 3.126 1.00 95.69 186 ASP A CA 1
ATOM 1456 C C . ASP A 1 186 ? 19.054 5.824 1.901 1.00 95.69 186 ASP A C 1
ATOM 1458 O O . ASP A 1 186 ? 20.181 5.478 1.526 1.00 95.69 186 ASP A O 1
ATOM 1462 N N . PHE A 1 187 ? 17.934 5.491 1.259 1.00 96.25 187 PHE A N 1
ATOM 1463 C CA . PHE A 1 187 ? 17.939 4.826 -0.035 1.00 96.25 187 PHE A CA 1
ATOM 1464 C C . PHE A 1 187 ? 18.626 5.706 -1.086 1.00 96.25 187 PHE A C 1
ATOM 1466 O O . PHE A 1 187 ? 19.555 5.248 -1.749 1.00 96.25 187 PHE A O 1
ATOM 1473 N N . GLU A 1 188 ? 18.248 6.978 -1.200 1.00 95.38 188 GLU A N 1
ATOM 1474 C CA . GLU A 1 188 ? 18.843 7.912 -2.162 1.00 95.38 188 GLU A CA 1
ATOM 1475 C C . GLU A 1 188 ? 20.363 8.023 -2.025 1.00 95.38 188 GLU A C 1
ATOM 1477 O O . GLU A 1 188 ? 21.091 7.865 -3.008 1.00 95.38 188 GLU A O 1
ATOM 1482 N N . ILE A 1 189 ? 20.859 8.215 -0.804 1.00 94.88 189 ILE A N 1
ATOM 1483 C CA . ILE A 1 189 ? 22.291 8.328 -0.521 1.00 94.88 189 ILE A CA 1
ATOM 1484 C C . ILE A 1 189 ? 23.010 7.008 -0.808 1.00 94.88 189 ILE A C 1
ATOM 1486 O O . ILE A 1 189 ? 24.100 7.024 -1.385 1.00 94.88 189 ILE A O 1
ATOM 1490 N N . ALA A 1 190 ? 22.434 5.868 -0.414 1.00 94.50 190 ALA A N 1
ATOM 1491 C CA . ALA A 1 190 ? 23.064 4.568 -0.629 1.00 94.50 190 ALA A CA 1
ATOM 1492 C C . ALA A 1 190 ? 23.204 4.240 -2.123 1.00 94.50 190 ALA A C 1
ATOM 1494 O O . ALA A 1 190 ? 24.256 3.746 -2.537 1.00 94.50 190 ALA A O 1
ATOM 1495 N N . PHE A 1 191 ? 22.190 4.570 -2.930 1.00 93.38 191 PHE A N 1
ATOM 1496 C CA . PHE A 1 191 ? 22.239 4.427 -4.385 1.00 93.38 191 PHE A CA 1
ATOM 1497 C C . PHE A 1 191 ? 23.202 5.433 -5.031 1.00 93.38 191 PHE A C 1
ATOM 1499 O O . PHE A 1 191 ? 23.998 5.044 -5.881 1.00 93.38 191 PHE A O 1
ATOM 1506 N N . ALA A 1 192 ? 23.199 6.700 -4.603 1.00 92.94 192 ALA A N 1
ATOM 1507 C CA . ALA A 1 192 ? 24.070 7.733 -5.172 1.00 92.94 192 ALA A CA 1
ATOM 1508 C C . ALA A 1 192 ? 25.564 7.505 -4.878 1.00 92.94 192 ALA A C 1
ATOM 1510 O O . ALA A 1 192 ? 26.410 7.834 -5.708 1.00 92.94 192 ALA A O 1
ATOM 1511 N N . LYS A 1 193 ? 25.900 6.952 -3.705 1.00 92.75 193 LYS A N 1
ATOM 1512 C CA . LYS A 1 193 ? 27.289 6.693 -3.286 1.00 92.75 193 LYS A CA 1
ATOM 1513 C C . LYS A 1 193 ? 27.793 5.284 -3.613 1.00 92.75 193 LYS A C 1
ATOM 1515 O O . LYS A 1 193 ? 28.963 5.002 -3.376 1.00 92.75 193 LYS A O 1
ATOM 1520 N N . GLY A 1 194 ? 26.936 4.394 -4.117 1.00 89.19 194 GLY A N 1
ATOM 1521 C CA . GLY A 1 194 ? 27.300 2.994 -4.365 1.00 89.19 194 GLY A CA 1
ATOM 1522 C C . GLY A 1 194 ? 27.568 2.186 -3.085 1.00 89.19 194 GLY A C 1
ATOM 1523 O O . GLY A 1 194 ? 28.302 1.204 -3.107 1.00 89.19 194 GLY A O 1
ATOM 1524 N N . GLU A 1 195 ? 26.975 2.578 -1.954 1.00 90.94 195 GLU A N 1
ATOM 1525 C CA . GLU A 1 195 ? 27.187 1.956 -0.633 1.00 90.94 195 GLU A CA 1
ATOM 1526 C C . GLU A 1 195 ? 26.164 0.842 -0.320 1.00 90.94 195 GLU A C 1
ATOM 1528 O O . GLU A 1 195 ? 26.025 0.413 0.830 1.00 90.94 195 GLU A O 1
ATOM 1533 N N . LEU A 1 196 ? 25.438 0.356 -1.333 1.00 88.81 196 LEU A N 1
ATOM 1534 C CA . LEU A 1 196 ? 24.325 -0.593 -1.184 1.00 88.81 196 LEU A CA 1
ATOM 1535 C C . LEU A 1 196 ? 24.715 -1.852 -0.414 1.00 88.81 196 LEU A C 1
ATOM 1537 O O . LEU A 1 196 ? 23.988 -2.276 0.480 1.00 88.81 196 LEU A O 1
ATOM 1541 N N . GLN A 1 197 ? 25.886 -2.419 -0.705 1.00 87.94 197 GLN A N 1
ATOM 1542 C CA . GLN A 1 197 ? 26.325 -3.657 -0.067 1.00 87.94 197 GLN A CA 1
ATOM 1543 C C . GLN A 1 197 ? 26.673 -3.466 1.417 1.00 87.94 197 GLN A C 1
ATOM 1545 O O . GLN A 1 197 ? 26.420 -4.357 2.224 1.00 87.94 197 GLN A O 1
ATOM 1550 N N . GLN A 1 198 ? 27.208 -2.299 1.793 1.00 89.69 198 GLN A N 1
ATOM 1551 C CA . GLN A 1 198 ? 27.566 -1.983 3.181 1.00 89.69 198 GLN A CA 1
ATOM 1552 C C . GLN A 1 198 ? 26.324 -1.697 4.032 1.00 89.69 198 GLN A C 1
ATOM 1554 O O . GLN A 1 198 ? 26.265 -2.078 5.198 1.00 89.69 198 GLN A O 1
ATOM 1559 N N . LYS A 1 199 ? 25.318 -1.046 3.438 1.00 91.56 199 LYS A N 1
ATOM 1560 C CA . LYS A 1 199 ? 24.074 -0.639 4.109 1.00 91.56 199 LYS A CA 1
ATOM 1561 C C . LYS A 1 199 ? 22.909 -1.607 3.891 1.00 91.56 199 LYS A C 1
ATOM 1563 O O . LYS A 1 199 ? 21.801 -1.330 4.338 1.00 91.56 199 LYS A O 1
ATOM 1568 N N . ARG A 1 200 ? 23.144 -2.753 3.247 1.00 92.38 200 ARG A N 1
ATOM 1569 C CA . ARG A 1 200 ? 22.103 -3.705 2.832 1.00 92.38 200 ARG A CA 1
ATOM 1570 C C . ARG A 1 200 ? 21.181 -4.142 3.968 1.00 92.38 200 ARG A C 1
ATOM 1572 O O . ARG A 1 200 ? 19.970 -4.143 3.785 1.00 92.38 200 ARG A O 1
ATOM 1579 N N . SER A 1 201 ? 21.736 -4.514 5.123 1.00 93.06 201 SER A N 1
ATOM 1580 C CA . SER A 1 201 ? 20.936 -4.940 6.282 1.00 93.06 201 SER A CA 1
ATOM 1581 C C . SER A 1 201 ? 20.051 -3.808 6.796 1.00 93.06 201 SER A C 1
ATOM 1583 O O . SER A 1 201 ? 18.850 -3.991 6.956 1.00 93.06 201 SER A O 1
ATOM 1585 N N . MET A 1 202 ? 20.633 -2.622 6.970 1.00 94.94 202 MET A N 1
ATOM 1586 C CA . MET A 1 202 ? 19.931 -1.429 7.434 1.00 94.94 202 MET A CA 1
ATOM 1587 C C . MET A 1 202 ? 18.802 -1.020 6.472 1.00 94.94 202 MET A C 1
ATOM 1589 O O . MET A 1 202 ? 17.699 -0.735 6.926 1.00 94.94 202 MET A O 1
ATOM 1593 N N . LEU A 1 203 ? 19.024 -1.069 5.153 1.00 95.50 203 LEU A N 1
ATOM 1594 C CA . LEU A 1 203 ? 17.999 -0.752 4.146 1.00 95.50 203 LEU A CA 1
ATOM 1595 C C . LEU A 1 203 ? 16.881 -1.804 4.081 1.00 95.50 203 LEU A C 1
ATOM 1597 O O . LEU A 1 203 ? 15.710 -1.458 3.914 1.00 95.50 203 LEU A O 1
ATOM 1601 N N . ALA A 1 204 ? 17.217 -3.085 4.252 1.00 95.19 204 ALA A N 1
ATOM 1602 C CA . ALA A 1 204 ? 16.218 -4.149 4.345 1.00 95.19 204 ALA A CA 1
ATOM 1603 C C . ALA A 1 204 ? 15.339 -3.986 5.599 1.00 95.19 204 ALA A C 1
ATOM 1605 O O . ALA A 1 204 ? 14.124 -4.171 5.543 1.00 95.19 204 ALA A O 1
ATOM 1606 N N . GLU A 1 205 ? 15.928 -3.580 6.725 1.00 95.56 205 GLU A N 1
ATOM 1607 C CA . GLU A 1 205 ? 15.188 -3.226 7.941 1.00 95.56 205 GLU A CA 1
ATOM 1608 C C . GLU A 1 205 ? 14.353 -1.953 7.764 1.00 95.56 205 GLU A C 1
ATOM 1610 O O . GLU A 1 205 ? 13.219 -1.889 8.236 1.00 95.56 205 GLU A O 1
ATOM 1615 N N . ALA A 1 206 ? 14.857 -0.967 7.021 1.00 96.50 206 ALA A N 1
ATOM 1616 C CA . ALA A 1 206 ? 14.123 0.247 6.680 1.00 96.50 206 ALA A CA 1
ATOM 1617 C C . ALA A 1 206 ? 12.846 -0.052 5.874 1.00 96.50 206 ALA A C 1
ATOM 1619 O O . ALA A 1 206 ? 11.816 0.588 6.092 1.00 96.50 206 ALA A O 1
ATOM 1620 N N . CYS A 1 207 ? 12.854 -1.081 5.018 1.00 96.81 207 CYS A N 1
ATOM 1621 C CA . CYS A 1 207 ? 11.641 -1.532 4.327 1.00 96.81 207 CYS A CA 1
ATOM 1622 C C . CYS A 1 207 ? 10.542 -1.998 5.296 1.00 96.81 207 CYS A C 1
ATOM 1624 O O . CYS A 1 207 ? 9.362 -1.800 5.015 1.00 96.81 207 CYS A O 1
ATOM 1626 N N . MET A 1 208 ? 10.898 -2.545 6.465 1.00 96.25 208 MET A N 1
ATOM 1627 C CA . MET A 1 208 ? 9.909 -2.923 7.485 1.00 96.25 208 MET A CA 1
ATOM 1628 C C . MET A 1 208 ? 9.209 -1.689 8.071 1.00 96.25 208 MET A C 1
ATOM 1630 O O . MET A 1 208 ? 8.014 -1.733 8.358 1.00 96.25 208 MET A O 1
ATOM 1634 N N . VAL A 1 209 ? 9.932 -0.571 8.216 1.00 96.88 209 VAL A N 1
ATOM 1635 C CA . VAL A 1 209 ? 9.349 0.712 8.644 1.00 96.88 209 VAL A CA 1
ATOM 1636 C C . VAL A 1 209 ? 8.387 1.234 7.583 1.00 96.88 209 VAL A C 1
ATOM 1638 O O . VAL A 1 209 ? 7.281 1.647 7.918 1.00 96.88 209 VAL A O 1
ATOM 1641 N N . ILE A 1 210 ? 8.768 1.164 6.304 1.00 97.50 210 ILE A N 1
ATOM 1642 C CA . ILE A 1 210 ? 7.894 1.546 5.184 1.00 97.50 210 ILE A CA 1
ATOM 1643 C C . ILE A 1 210 ? 6.607 0.717 5.176 1.00 97.50 210 ILE A C 1
ATOM 1645 O O . ILE A 1 210 ? 5.525 1.270 4.988 1.00 97.50 210 ILE A O 1
ATOM 1649 N N . ASP A 1 211 ? 6.697 -0.581 5.455 1.00 95.94 211 ASP A N 1
ATOM 1650 C CA . ASP A 1 211 ? 5.513 -1.433 5.565 1.00 95.94 211 ASP A CA 1
ATOM 1651 C C . ASP A 1 211 ? 4.626 -1.090 6.756 1.00 95.94 211 ASP A C 1
ATOM 1653 O O . ASP A 1 211 ? 3.402 -1.117 6.629 1.00 95.94 211 ASP A O 1
ATOM 1657 N N . ALA A 1 212 ? 5.217 -0.711 7.889 1.00 95.62 212 ALA A N 1
ATOM 1658 C CA . ALA A 1 212 ? 4.459 -0.222 9.035 1.00 95.62 212 ALA A CA 1
ATOM 1659 C C . ALA A 1 212 ? 3.775 1.133 8.756 1.00 95.62 212 ALA A C 1
ATOM 1661 O O . ALA A 1 212 ? 2.702 1.391 9.300 1.00 95.62 212 ALA A O 1
ATOM 1662 N N . LEU A 1 213 ? 4.360 1.984 7.903 1.00 95.56 213 LEU A N 1
ATOM 1663 C CA . LEU A 1 213 ? 3.778 3.265 7.474 1.00 95.56 213 LEU A CA 1
ATOM 1664 C C . LEU A 1 213 ? 2.624 3.095 6.469 1.00 95.56 213 LEU A C 1
ATOM 1666 O O . LEU A 1 213 ? 1.723 3.934 6.429 1.00 95.56 213 LEU A O 1
ATOM 1670 N N . GLY A 1 214 ? 2.632 2.013 5.686 1.00 94.12 214 GLY A N 1
ATOM 1671 C CA . GLY A 1 214 ? 1.542 1.609 4.796 1.00 94.12 214 GLY A CA 1
ATOM 1672 C C . GLY A 1 214 ? 1.821 1.793 3.299 1.00 94.12 214 GLY A C 1
ATOM 1673 O O . GLY A 1 214 ? 2.895 2.221 2.873 1.00 94.12 214 GLY A O 1
ATOM 1674 N N . ASP A 1 215 ? 0.821 1.476 2.471 1.00 94.25 215 ASP A N 1
ATOM 1675 C CA . ASP A 1 215 ? 0.996 1.314 1.018 1.00 94.25 215 ASP A CA 1
ATOM 1676 C C . ASP A 1 215 ? 1.441 2.590 0.294 1.00 94.25 215 ASP A C 1
ATOM 1678 O O . ASP A 1 215 ? 2.196 2.518 -0.674 1.00 94.25 215 ASP A O 1
ATOM 1682 N N . HIS A 1 216 ? 1.038 3.770 0.775 1.00 95.25 216 HIS A N 1
ATOM 1683 C CA . HIS A 1 216 ? 1.474 5.040 0.187 1.00 95.25 216 HIS A CA 1
ATOM 1684 C C . HIS A 1 216 ? 2.993 5.241 0.310 1.00 95.25 216 HIS A C 1
ATOM 1686 O O . HIS A 1 216 ? 3.648 5.656 -0.649 1.00 95.25 216 HIS A O 1
ATOM 1692 N N . ALA A 1 217 ? 3.564 4.904 1.471 1.00 96.25 217 ALA A N 1
ATOM 1693 C CA . ALA A 1 217 ? 5.003 4.967 1.702 1.00 96.25 217 ALA A CA 1
ATOM 1694 C C . ALA A 1 217 ? 5.746 3.988 0.783 1.00 96.25 217 ALA A C 1
ATOM 1696 O O . ALA A 1 217 ? 6.732 4.358 0.139 1.00 96.25 217 ALA A O 1
ATOM 1697 N N . ARG A 1 218 ? 5.218 2.764 0.652 1.00 96.94 218 ARG A N 1
ATOM 1698 C CA . ARG A 1 218 ? 5.757 1.743 -0.252 1.00 96.94 218 ARG A CA 1
ATOM 1699 C C . ARG A 1 218 ? 5.727 2.199 -1.709 1.00 96.94 218 ARG A C 1
ATOM 1701 O O . ARG A 1 218 ? 6.747 2.137 -2.392 1.00 96.94 218 ARG A O 1
ATOM 1708 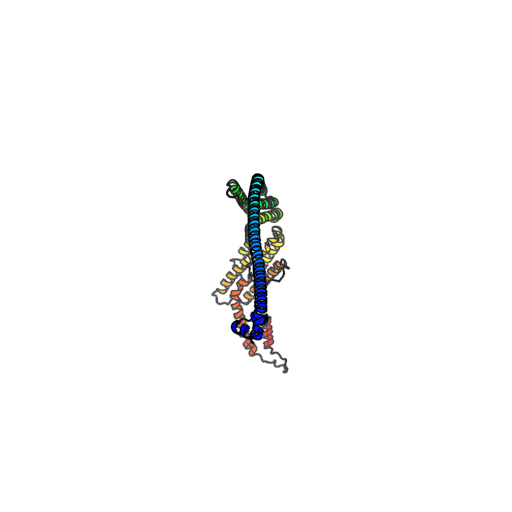N N . ALA A 1 219 ? 4.587 2.704 -2.176 1.00 96.31 219 ALA A N 1
ATOM 1709 C CA . ALA A 1 219 ? 4.420 3.195 -3.539 1.00 96.31 219 ALA A CA 1
ATOM 1710 C C . ALA A 1 219 ? 5.400 4.333 -3.853 1.00 96.31 219 ALA A C 1
ATOM 1712 O O . ALA A 1 219 ? 6.025 4.317 -4.914 1.00 96.31 219 ALA A O 1
ATOM 1713 N N . ARG A 1 220 ? 5.596 5.280 -2.924 1.00 97.12 220 ARG A N 1
ATOM 1714 C CA . ARG A 1 220 ? 6.574 6.369 -3.074 1.00 97.12 220 ARG A CA 1
ATOM 1715 C C . ARG A 1 220 ? 7.988 5.826 -3.290 1.00 97.12 220 ARG A C 1
ATOM 1717 O O . ARG A 1 220 ? 8.636 6.219 -4.260 1.00 97.12 220 ARG A O 1
ATOM 1724 N N . LEU A 1 221 ? 8.445 4.911 -2.432 1.00 97.44 221 LEU A N 1
ATOM 1725 C CA . LEU A 1 221 ? 9.796 4.352 -2.519 1.00 97.44 221 LEU A CA 1
ATOM 1726 C C . LEU A 1 221 ? 9.999 3.529 -3.801 1.00 97.44 221 LEU A C 1
ATOM 1728 O O . LEU A 1 221 ? 11.001 3.703 -4.493 1.00 97.44 221 LEU A O 1
ATOM 1732 N N . ILE A 1 222 ? 9.030 2.683 -4.167 1.00 97.38 222 ILE A N 1
ATOM 1733 C CA . ILE A 1 222 ? 9.084 1.885 -5.403 1.00 97.38 222 ILE A CA 1
ATOM 1734 C C . ILE A 1 222 ? 9.092 2.792 -6.639 1.00 97.38 222 ILE A C 1
ATOM 1736 O O . ILE A 1 222 ? 9.880 2.573 -7.559 1.00 97.38 222 ILE A O 1
ATOM 1740 N N . THR A 1 223 ? 8.255 3.832 -6.662 1.00 97.31 223 THR A N 1
ATOM 1741 C CA . THR A 1 223 ? 8.189 4.789 -7.779 1.00 97.31 223 THR A CA 1
ATOM 1742 C C . THR A 1 223 ? 9.513 5.533 -7.931 1.00 97.31 223 THR A C 1
ATOM 1744 O O . THR A 1 223 ? 10.026 5.664 -9.045 1.00 97.31 223 THR A O 1
ATOM 1747 N N . TRP A 1 224 ? 10.099 5.995 -6.823 1.00 97.31 224 TRP A N 1
ATOM 1748 C CA . TRP A 1 224 ? 11.431 6.595 -6.827 1.00 97.31 224 TRP A CA 1
ATOM 1749 C C . TRP A 1 224 ? 12.483 5.624 -7.378 1.00 97.31 224 TRP A C 1
ATOM 1751 O O . TRP A 1 224 ? 13.242 5.988 -8.278 1.00 97.31 224 TRP A O 1
ATOM 1761 N N . TYR A 1 225 ? 12.488 4.378 -6.900 1.00 97.12 225 TYR A N 1
ATOM 1762 C CA . TYR A 1 225 ? 13.436 3.358 -7.337 1.00 97.12 225 TYR A CA 1
ATOM 1763 C C . TYR A 1 225 ? 13.336 3.111 -8.847 1.00 97.12 225 TYR A C 1
ATOM 1765 O O . TYR A 1 225 ? 14.335 3.221 -9.558 1.00 97.12 225 TYR A O 1
ATOM 1773 N N . CYS A 1 226 ? 12.124 2.869 -9.357 1.00 97.56 226 CYS A N 1
ATOM 1774 C CA . CYS A 1 226 ? 11.887 2.648 -10.784 1.00 97.56 226 CYS A CA 1
ATOM 1775 C C . CYS A 1 226 ? 12.344 3.848 -11.621 1.00 97.56 226 CYS A C 1
ATOM 1777 O O . CYS A 1 226 ? 13.008 3.680 -12.642 1.00 97.56 226 CYS A O 1
ATOM 1779 N N . ASN A 1 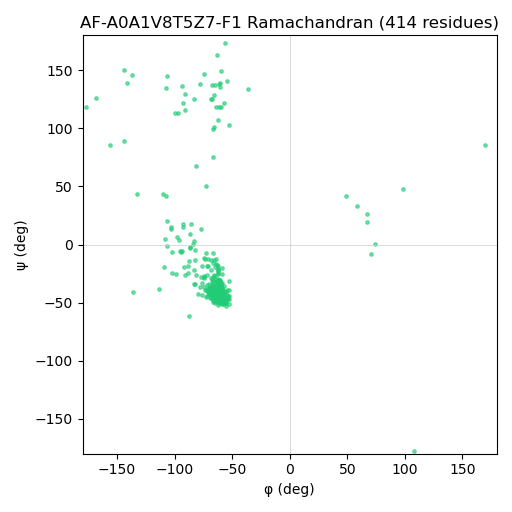227 ? 12.047 5.070 -11.170 1.00 96.62 227 ASN A N 1
ATOM 1780 C CA . ASN A 1 227 ? 12.472 6.283 -11.860 1.00 96.62 227 ASN A CA 1
ATOM 1781 C C . ASN A 1 227 ? 13.991 6.458 -11.886 1.00 96.62 227 ASN A C 1
ATOM 1783 O O . ASN A 1 227 ? 14.526 6.890 -12.911 1.00 96.62 227 ASN A O 1
ATOM 1787 N N . THR A 1 228 ? 14.661 6.132 -10.784 1.00 95.50 228 THR A N 1
ATOM 1788 C CA . THR A 1 228 ? 16.116 6.215 -10.658 1.00 95.50 228 THR A CA 1
ATOM 1789 C C . THR A 1 228 ? 16.793 5.204 -11.578 1.00 95.50 228 THR A C 1
ATOM 1791 O O . THR A 1 228 ? 17.633 5.597 -12.383 1.00 95.50 228 THR A O 1
ATOM 1794 N N . GLN A 1 229 ? 16.365 3.937 -11.555 1.00 94.81 229 GLN A N 1
ATOM 1795 C CA . GLN A 1 229 ? 16.933 2.888 -12.414 1.00 94.81 229 GLN A CA 1
ATOM 1796 C C . GLN A 1 229 ? 16.675 3.150 -13.909 1.00 94.81 229 GLN A C 1
ATOM 1798 O O . GLN A 1 229 ? 17.554 2.968 -14.747 1.00 94.81 229 GLN A O 1
ATOM 1803 N N . LEU A 1 230 ? 15.489 3.657 -14.264 1.00 96.00 230 LEU A N 1
ATOM 1804 C CA . LEU A 1 230 ? 15.126 3.970 -15.653 1.00 96.00 230 LEU A CA 1
ATOM 1805 C C . LEU A 1 230 ? 15.619 5.344 -16.128 1.00 96.00 230 LEU A C 1
ATOM 1807 O O . LEU A 1 230 ? 15.309 5.760 -17.247 1.00 96.00 230 LEU A O 1
ATOM 1811 N N . ARG A 1 231 ? 16.356 6.097 -15.304 1.00 94.88 231 ARG A N 1
ATOM 1812 C CA . ARG A 1 231 ? 16.852 7.425 -15.688 1.00 94.88 231 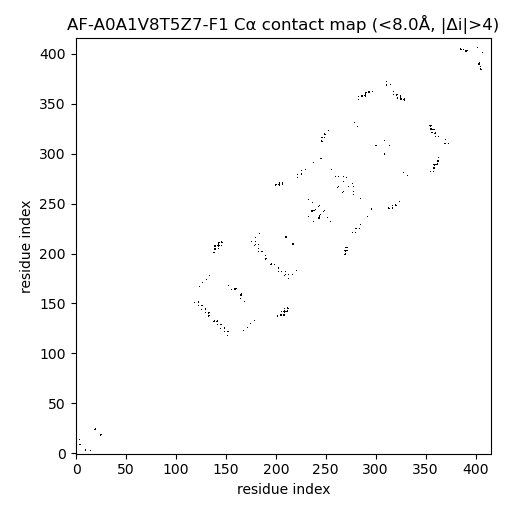ARG A CA 1
ATOM 1813 C C . ARG A 1 231 ? 17.840 7.337 -16.847 1.00 94.88 231 ARG A C 1
ATOM 1815 O O . ARG A 1 231 ? 17.656 8.037 -17.840 1.00 94.88 231 ARG A O 1
ATOM 1822 N N . GLU A 1 232 ? 18.837 6.464 -16.737 1.00 91.75 232 GLU A N 1
ATOM 1823 C CA . GLU A 1 232 ? 19.847 6.262 -17.782 1.00 91.75 232 GLU A CA 1
ATOM 1824 C C . GLU A 1 232 ? 19.217 5.704 -19.061 1.00 91.75 232 GLU A C 1
ATOM 1826 O O . GLU A 1 232 ? 19.492 6.205 -20.149 1.00 91.75 232 GLU A O 1
ATOM 1831 N N . TYR A 1 233 ? 18.279 4.757 -18.939 1.00 93.75 233 TYR A N 1
ATOM 1832 C CA . TYR A 1 233 ? 17.498 4.270 -20.081 1.00 93.75 233 TYR A CA 1
ATOM 1833 C C . TYR A 1 233 ? 16.828 5.412 -20.850 1.00 93.75 233 TYR A C 1
ATOM 1835 O O . TYR A 1 233 ? 16.985 5.530 -22.066 1.00 93.75 233 TYR A O 1
ATOM 1843 N N . ARG A 1 234 ? 16.106 6.285 -20.134 1.00 93.31 234 ARG A N 1
ATOM 1844 C CA . ARG A 1 234 ? 15.426 7.433 -20.741 1.00 93.31 234 ARG A CA 1
ATOM 1845 C C . ARG A 1 234 ? 16.421 8.378 -21.413 1.00 93.31 234 ARG A C 1
ATOM 1847 O O . ARG A 1 234 ? 16.126 8.849 -22.499 1.00 93.31 234 ARG A O 1
ATOM 1854 N N . GLN A 1 235 ? 17.593 8.618 -20.830 1.00 91.38 235 GLN A N 1
ATOM 1855 C CA . GLN A 1 235 ? 18.620 9.466 -21.451 1.00 91.38 235 GLN A CA 1
ATOM 1856 C C . GLN A 1 235 ? 19.194 8.876 -22.745 1.00 91.38 235 GLN A C 1
ATOM 1858 O O . GLN A 1 235 ? 19.477 9.623 -23.676 1.00 91.38 235 GLN A O 1
ATOM 1863 N N . VAL A 1 236 ? 19.367 7.554 -22.814 1.00 90.81 236 VAL A N 1
ATOM 1864 C CA . VAL A 1 236 ? 19.937 6.887 -23.994 1.00 90.81 236 VAL A CA 1
ATOM 1865 C C . VAL A 1 236 ? 18.922 6.789 -25.135 1.00 90.81 236 VAL A C 1
ATOM 1867 O O . VAL A 1 236 ? 19.276 7.028 -26.288 1.00 90.81 236 VAL A O 1
ATOM 1870 N N . PHE A 1 237 ? 17.671 6.432 -24.828 1.00 89.62 237 PHE A N 1
ATOM 1871 C CA . PHE A 1 237 ? 16.685 6.019 -25.833 1.00 89.62 237 PHE A CA 1
ATOM 1872 C C . PHE A 1 237 ? 15.546 7.020 -26.084 1.00 89.62 237 PHE A C 1
ATOM 1874 O O . PHE A 1 237 ? 14.900 6.937 -27.132 1.00 89.62 237 PHE A O 1
ATOM 1881 N N . ARG A 1 238 ? 15.264 7.966 -25.172 1.00 84.31 238 ARG A N 1
ATOM 1882 C CA . ARG A 1 238 ? 14.253 9.014 -25.415 1.00 84.31 238 ARG A CA 1
ATOM 1883 C C . ARG A 1 238 ? 14.885 10.242 -26.047 1.00 84.31 238 ARG A C 1
ATOM 1885 O O . ARG A 1 238 ? 15.844 10.793 -25.523 1.00 84.31 238 ARG A O 1
ATOM 1892 N N . GLY A 1 239 ? 14.296 10.707 -27.147 1.00 75.12 239 GLY A N 1
ATOM 1893 C CA . GLY A 1 239 ? 14.712 11.940 -27.826 1.00 75.12 239 GLY A CA 1
ATOM 1894 C C . GLY A 1 239 ? 16.018 11.835 -28.619 1.00 75.12 239 GLY A C 1
ATOM 1895 O O . GLY A 1 239 ? 16.418 12.820 -29.227 1.00 75.12 239 GLY A O 1
ATOM 1896 N N . ASN A 1 240 ? 16.662 10.664 -28.641 1.00 80.25 240 ASN A N 1
ATOM 1897 C CA . ASN A 1 240 ? 17.794 10.377 -29.514 1.00 80.25 240 ASN A CA 1
ATOM 1898 C C . ASN A 1 240 ? 17.298 9.632 -30.761 1.00 80.25 240 ASN A C 1
ATOM 1900 O O . ASN A 1 240 ? 16.846 8.491 -30.652 1.00 80.25 240 ASN A O 1
ATOM 1904 N N . ASP A 1 241 ? 17.379 10.272 -31.926 1.00 72.31 241 ASP A N 1
ATOM 1905 C CA . ASP A 1 241 ? 16.847 9.725 -33.179 1.00 72.31 241 ASP A CA 1
ATOM 1906 C C . ASP A 1 241 ? 17.617 8.495 -33.687 1.00 72.31 241 ASP A C 1
ATOM 1908 O O . ASP A 1 241 ? 17.037 7.691 -34.410 1.00 72.31 241 ASP A O 1
ATOM 1912 N N . GLU A 1 242 ? 18.877 8.297 -33.281 1.00 80.12 242 GLU A N 1
ATOM 1913 C CA . GLU A 1 242 ? 19.663 7.116 -33.667 1.00 80.12 242 GLU A CA 1
ATOM 1914 C C . GLU A 1 242 ? 19.437 5.955 -32.695 1.00 80.12 242 GLU A C 1
ATOM 1916 O O . GLU A 1 242 ? 18.926 4.899 -33.065 1.00 80.12 242 GLU A O 1
ATOM 1921 N N . ALA A 1 243 ? 19.784 6.142 -31.419 1.00 80.50 243 ALA A N 1
ATOM 1922 C CA . ALA A 1 243 ? 19.677 5.074 -30.423 1.00 80.50 243 ALA A CA 1
ATOM 1923 C C . ALA A 1 243 ? 18.218 4.700 -30.127 1.00 80.50 243 ALA A C 1
ATOM 1925 O O . ALA A 1 243 ? 17.924 3.550 -29.806 1.00 80.50 243 ALA A O 1
ATOM 1926 N N . GLY A 1 244 ? 17.308 5.670 -30.236 1.00 82.06 244 GLY A N 1
ATOM 1927 C CA . GLY A 1 244 ? 15.888 5.499 -29.990 1.00 82.06 244 GLY A CA 1
ATOM 1928 C C . GLY A 1 244 ? 15.083 5.008 -31.192 1.00 82.06 244 GLY A C 1
ATOM 1929 O O . GLY A 1 244 ? 13.887 4.790 -30.999 1.00 82.06 244 GLY A O 1
ATOM 1930 N N . SER A 1 245 ? 15.683 4.830 -32.377 1.00 86.38 245 SER A N 1
ATOM 1931 C CA . SER A 1 245 ? 14.978 4.387 -33.589 1.00 86.38 245 SER A CA 1
ATOM 1932 C C . SER A 1 245 ? 14.391 2.974 -33.458 1.00 86.38 245 SER A C 1
ATOM 1934 O O . SER A 1 245 ? 14.770 2.197 -32.574 1.00 86.38 245 SER A O 1
ATOM 1936 N N . LEU A 1 246 ? 13.459 2.635 -34.358 1.00 86.12 246 LEU A N 1
ATOM 1937 C CA . LEU A 1 246 ? 12.871 1.291 -34.434 1.00 86.12 246 LEU A CA 1
ATOM 1938 C C . LEU A 1 246 ? 13.920 0.220 -34.772 1.00 86.12 246 LEU A C 1
ATOM 1940 O O . LEU A 1 246 ? 13.832 -0.888 -34.252 1.00 86.12 246 LEU A O 1
ATOM 1944 N N . ASP A 1 247 ? 14.969 0.573 -35.520 1.00 86.44 247 ASP A N 1
ATOM 1945 C CA . ASP A 1 247 ? 16.068 -0.340 -35.882 1.00 86.44 247 ASP A CA 1
ATOM 1946 C C . ASP A 1 247 ? 16.842 -0.862 -34.660 1.00 86.44 247 ASP A C 1
ATOM 1948 O O . ASP A 1 247 ? 17.522 -1.883 -34.723 1.00 86.44 247 ASP A O 1
ATOM 1952 N N . ASN A 1 248 ? 16.759 -0.152 -33.531 1.00 88.50 248 ASN A N 1
ATOM 1953 C CA . ASN A 1 248 ? 17.480 -0.468 -32.301 1.00 88.50 248 ASN A CA 1
ATOM 1954 C C . ASN A 1 248 ? 16.573 -1.054 -31.200 1.00 88.50 248 ASN A C 1
ATOM 1956 O O . ASN A 1 248 ? 16.947 -1.059 -30.021 1.00 88.50 248 ASN A O 1
ATOM 1960 N N . ILE A 1 249 ? 15.403 -1.591 -31.558 1.00 92.19 249 ILE A N 1
ATOM 1961 C CA . ILE A 1 249 ? 14.459 -2.210 -30.615 1.00 92.19 249 ILE A CA 1
ATOM 1962 C C . ILE A 1 249 ? 15.077 -3.375 -29.823 1.00 92.19 249 ILE A C 1
ATOM 1964 O O . ILE A 1 249 ? 15.007 -3.380 -28.590 1.00 92.19 249 ILE A O 1
ATOM 1968 N N . SER A 1 250 ? 15.831 -4.270 -30.471 1.00 92.88 250 SER A N 1
ATOM 1969 C CA . SER A 1 250 ? 16.509 -5.391 -29.799 1.00 92.88 250 SER A CA 1
ATOM 1970 C C . SER A 1 250 ? 17.519 -4.909 -28.753 1.00 92.88 250 SER A C 1
ATOM 1972 O O . SER A 1 250 ? 17.748 -5.564 -27.727 1.00 92.88 250 SER A O 1
ATOM 1974 N N . ARG A 1 251 ? 18.128 -3.731 -28.977 1.00 93.12 251 ARG A N 1
ATOM 1975 C CA . ARG A 1 251 ? 19.047 -3.103 -28.016 1.00 93.12 251 ARG A CA 1
ATOM 1976 C C . ARG A 1 251 ? 18.303 -2.591 -26.787 1.00 93.12 251 ARG A C 1
ATOM 1978 O O . ARG A 1 251 ? 18.828 -2.766 -25.688 1.00 93.12 251 ARG A O 1
ATOM 1985 N N . ARG A 1 252 ? 17.097 -2.025 -26.942 1.00 94.25 252 ARG A N 1
ATOM 1986 C CA . ARG A 1 252 ? 16.245 -1.596 -25.813 1.00 94.25 252 ARG A CA 1
ATOM 1987 C C . ARG A 1 252 ? 15.923 -2.778 -24.896 1.00 94.25 252 ARG A C 1
ATOM 1989 O O . ARG A 1 252 ? 16.152 -2.684 -23.689 1.00 94.25 252 ARG A O 1
ATOM 1996 N N . TYR A 1 253 ? 15.492 -3.905 -25.460 1.00 95.94 253 TYR A N 1
ATOM 1997 C CA . TYR A 1 253 ? 15.163 -5.105 -24.680 1.00 95.94 253 TYR A CA 1
ATOM 1998 C C . TYR A 1 253 ? 16.389 -5.753 -24.048 1.00 95.94 253 TYR A C 1
ATOM 2000 O O . TYR A 1 253 ? 16.367 -6.139 -22.879 1.00 95.94 253 TYR A O 1
ATOM 2008 N N . SER A 1 254 ? 17.504 -5.810 -24.778 1.00 95.75 254 SER A N 1
ATOM 2009 C CA . SER A 1 254 ? 18.775 -6.291 -24.231 1.00 95.75 254 SER A CA 1
ATOM 2010 C C . SER A 1 254 ? 19.264 -5.430 -23.065 1.00 95.75 254 SER A C 1
ATOM 2012 O O . SER A 1 254 ? 19.782 -5.967 -22.085 1.00 95.75 254 SER A O 1
ATOM 2014 N N . TRP A 1 255 ? 19.096 -4.107 -23.152 1.00 95.69 255 TRP A N 1
ATOM 2015 C CA . TRP A 1 255 ? 19.433 -3.176 -22.077 1.00 95.69 255 TRP A CA 1
ATOM 2016 C C . TRP A 1 255 ? 18.599 -3.469 -20.824 1.00 95.69 255 TRP A C 1
ATOM 2018 O O . TRP A 1 255 ? 19.159 -3.680 -19.748 1.00 95.69 255 TRP A O 1
ATOM 2028 N N . PHE A 1 256 ? 17.277 -3.595 -20.975 1.00 96.81 256 PHE A N 1
ATOM 2029 C CA . PHE A 1 256 ? 16.383 -3.887 -19.854 1.00 96.81 256 PHE A CA 1
ATOM 2030 C C . PHE A 1 256 ? 16.650 -5.262 -19.229 1.00 96.81 256 PHE A C 1
ATOM 2032 O O . PHE A 1 256 ? 16.728 -5.390 -18.008 1.00 96.81 256 PHE A O 1
ATOM 2039 N N . ASN A 1 257 ? 16.901 -6.282 -20.052 1.00 96.38 257 ASN A N 1
ATOM 2040 C CA . ASN A 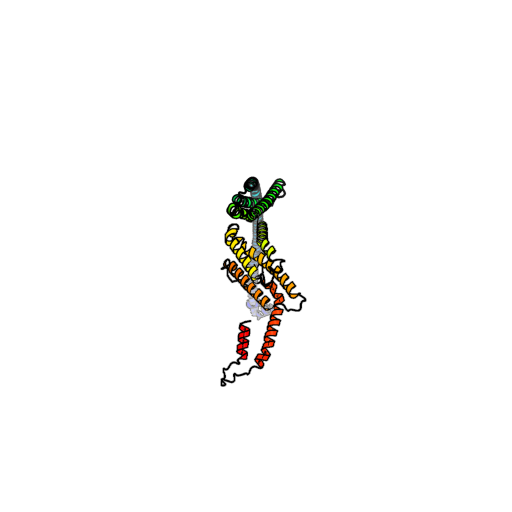1 257 ? 17.272 -7.616 -19.580 1.00 96.38 257 ASN A CA 1
ATOM 2041 C C . ASN A 1 257 ? 18.567 -7.614 -18.752 1.00 96.38 257 ASN A C 1
ATOM 2043 O O . ASN A 1 257 ? 18.684 -8.394 -17.807 1.00 96.38 257 ASN A O 1
ATOM 2047 N N . ARG A 1 258 ? 19.544 -6.749 -19.062 1.00 96.31 258 ARG A N 1
ATOM 2048 C CA . ARG A 1 258 ? 20.747 -6.585 -18.223 1.00 96.31 258 ARG A CA 1
ATOM 2049 C C . ARG A 1 258 ? 20.410 -5.931 -16.889 1.00 96.31 258 ARG A C 1
ATOM 2051 O O . ARG A 1 258 ? 20.821 -6.453 -15.861 1.00 96.31 258 ARG A O 1
ATOM 2058 N N . MET A 1 259 ? 19.618 -4.862 -16.898 1.00 96.00 259 MET A N 1
ATOM 2059 C CA . MET A 1 259 ? 19.188 -4.193 -15.667 1.00 96.00 259 MET A CA 1
ATOM 2060 C C . MET A 1 259 ? 18.407 -5.139 -14.742 1.00 96.00 259 MET A C 1
ATOM 2062 O O . MET A 1 259 ? 18.627 -5.148 -13.535 1.00 96.00 259 MET A O 1
ATOM 2066 N N . LEU A 1 260 ? 17.548 -5.995 -15.298 1.00 95.62 260 LEU A N 1
ATOM 2067 C CA . LEU A 1 260 ? 16.844 -7.026 -14.536 1.00 95.62 260 LEU A CA 1
ATOM 2068 C C . LEU A 1 260 ? 17.780 -8.070 -13.915 1.00 95.62 260 LEU A C 1
ATOM 2070 O O . LEU A 1 260 ? 17.514 -8.528 -12.808 1.00 95.62 260 LEU A O 1
ATOM 2074 N N . LYS A 1 261 ? 18.865 -8.445 -14.602 1.00 95.75 261 LYS A N 1
ATOM 2075 C CA . LYS A 1 261 ? 19.893 -9.328 -14.029 1.00 95.75 261 LYS A CA 1
ATOM 2076 C C . LYS A 1 261 ? 20.627 -8.647 -12.875 1.00 95.75 261 LYS A C 1
ATOM 2078 O O . LYS A 1 261 ? 20.863 -9.287 -11.856 1.00 95.75 261 LYS A O 1
ATOM 2083 N N . THR A 1 262 ? 20.945 -7.358 -13.010 1.00 94.12 262 THR A N 1
ATOM 2084 C CA . THR A 1 262 ? 21.522 -6.558 -11.919 1.00 94.12 262 THR A CA 1
ATOM 2085 C C . THR A 1 262 ? 20.565 -6.474 -10.734 1.00 94.12 262 THR A C 1
ATOM 2087 O O . THR A 1 262 ? 20.988 -6.668 -9.598 1.00 94.12 262 THR A O 1
ATOM 2090 N N . TYR A 1 263 ? 19.264 -6.272 -10.979 1.00 95.31 263 TYR A N 1
ATOM 2091 C CA . TYR A 1 263 ? 18.257 -6.314 -9.921 1.00 95.31 263 TYR A CA 1
ATOM 2092 C C . TYR A 1 263 ? 18.301 -7.644 -9.161 1.00 95.31 263 TYR A C 1
ATOM 2094 O O . TYR A 1 263 ? 18.430 -7.631 -7.940 1.00 95.31 263 TYR A O 1
ATOM 2102 N N . ASP A 1 264 ? 18.230 -8.776 -9.869 1.00 93.94 264 ASP A N 1
ATOM 2103 C CA . ASP A 1 264 ? 18.192 -10.104 -9.243 1.00 93.94 264 ASP A CA 1
ATOM 2104 C C . ASP A 1 264 ? 19.448 -10.383 -8.402 1.00 93.94 264 ASP A C 1
ATOM 2106 O O . ASP A 1 264 ? 19.358 -10.990 -7.334 1.00 93.94 264 ASP A O 1
ATOM 2110 N N . ALA A 1 265 ? 20.614 -9.927 -8.868 1.00 92.81 265 ALA A N 1
ATOM 2111 C CA . ALA A 1 265 ? 21.892 -10.160 -8.204 1.00 92.81 265 ALA A CA 1
ATOM 2112 C C . ALA A 1 265 ? 22.141 -9.222 -7.009 1.00 92.81 265 ALA A C 1
ATOM 2114 O O . ALA A 1 265 ? 22.628 -9.667 -5.967 1.00 92.81 265 ALA A O 1
ATOM 2115 N N . GLU A 1 266 ? 21.826 -7.932 -7.149 1.00 90.81 266 GLU A N 1
ATOM 2116 C CA . GLU A 1 266 ? 22.282 -6.888 -6.220 1.00 90.81 266 GLU A CA 1
ATOM 2117 C C . GLU A 1 266 ? 21.143 -6.255 -5.414 1.00 90.81 266 GLU A C 1
ATOM 2119 O O . GLU A 1 266 ? 21.306 -5.978 -4.224 1.00 90.81 266 GLU A O 1
ATOM 2124 N N . HIS A 1 267 ? 19.973 -6.042 -6.025 1.00 93.88 267 HIS A N 1
ATOM 2125 C CA . HIS A 1 267 ? 18.896 -5.242 -5.430 1.00 93.88 267 HIS A CA 1
ATOM 2126 C C . HIS A 1 267 ? 17.754 -6.073 -4.835 1.00 93.88 267 HIS A C 1
ATOM 2128 O O . HIS A 1 267 ? 17.074 -5.601 -3.926 1.00 93.88 267 HIS A O 1
ATOM 2134 N N . ALA A 1 268 ? 17.544 -7.307 -5.298 1.00 93.69 268 ALA A N 1
ATOM 2135 C CA . ALA A 1 268 ? 16.410 -8.141 -4.899 1.00 93.69 268 ALA A CA 1
ATOM 2136 C C . ALA A 1 268 ? 16.335 -8.358 -3.383 1.00 93.69 268 ALA A C 1
ATOM 2138 O O . ALA A 1 268 ? 15.256 -8.372 -2.807 1.00 93.69 268 ALA A O 1
ATOM 2139 N N . ALA A 1 269 ? 17.485 -8.470 -2.720 1.00 92.44 269 ALA A N 1
ATOM 2140 C CA . ALA A 1 269 ? 17.543 -8.691 -1.282 1.00 92.44 269 ALA A CA 1
ATOM 2141 C C . ALA A 1 269 ? 17.402 -7.423 -0.424 1.00 92.44 269 ALA A C 1
ATOM 2143 O O . ALA A 1 269 ? 17.391 -7.535 0.802 1.00 92.44 269 ALA A O 1
ATOM 2144 N N . LEU A 1 270 ? 17.346 -6.236 -1.037 1.00 94.06 270 LEU A N 1
ATOM 2145 C CA . LEU A 1 270 ? 17.029 -4.991 -0.331 1.00 94.06 270 LEU A CA 1
ATOM 2146 C C . LEU A 1 270 ? 15.532 -4.898 -0.035 1.00 94.06 270 LEU A C 1
ATOM 2148 O O . LEU A 1 270 ? 15.146 -4.331 0.981 1.00 94.06 270 LEU A O 1
ATOM 2152 N N . PHE A 1 271 ? 14.703 -5.449 -0.922 1.00 95.56 271 PHE A N 1
ATOM 2153 C CA . PHE A 1 271 ? 13.256 -5.304 -0.872 1.00 95.56 271 PHE A CA 1
ATOM 2154 C C . PHE A 1 271 ? 12.579 -6.599 -0.411 1.00 95.56 271 PHE A C 1
ATOM 2156 O O . PHE A 1 271 ? 13.009 -7.694 -0.781 1.00 95.56 271 PHE A O 1
ATOM 2163 N N . PRO A 1 272 ? 11.475 -6.512 0.346 1.00 94.81 272 PRO A N 1
ATOM 2164 C CA . PRO A 1 272 ? 10.653 -7.677 0.633 1.00 94.81 272 PRO A CA 1
ATOM 2165 C C . PRO A 1 272 ? 10.090 -8.311 -0.659 1.00 94.81 272 PRO A C 1
ATOM 2167 O O . PRO A 1 272 ? 9.562 -7.588 -1.507 1.00 94.81 272 PRO A O 1
ATOM 2170 N N . PRO A 1 273 ? 10.117 -9.651 -0.824 1.00 92.38 273 PRO A N 1
ATOM 2171 C CA . PRO A 1 273 ? 9.705 -10.301 -2.076 1.00 92.38 273 PRO A CA 1
ATOM 2172 C C . PRO A 1 273 ? 8.259 -10.008 -2.503 1.00 92.38 273 PRO A C 1
ATOM 2174 O O . PRO A 1 273 ? 7.969 -9.889 -3.691 1.00 92.38 273 PRO A O 1
ATOM 2177 N N . TYR A 1 274 ? 7.345 -9.838 -1.542 1.00 92.62 274 TYR A N 1
ATOM 2178 C CA . TYR A 1 274 ? 5.935 -9.529 -1.811 1.00 92.62 274 TYR A CA 1
ATOM 2179 C C . TYR A 1 274 ? 5.706 -8.107 -2.338 1.00 92.62 274 TYR A C 1
ATOM 2181 O O . TYR A 1 274 ? 4.615 -7.819 -2.823 1.00 92.62 274 TYR A O 1
ATOM 2189 N N . TRP A 1 275 ? 6.706 -7.217 -2.277 1.00 94.88 275 TRP A N 1
ATOM 2190 C CA . TRP A 1 275 ? 6.623 -5.909 -2.934 1.00 94.88 275 TRP A CA 1
ATOM 2191 C C . TRP A 1 275 ? 6.697 -6.026 -4.455 1.00 94.88 275 TRP A C 1
ATOM 2193 O O . TRP A 1 275 ? 6.321 -5.074 -5.134 1.00 94.88 275 TRP A O 1
ATOM 2203 N N . LYS A 1 276 ? 7.191 -7.161 -4.982 1.00 93.38 276 LYS A N 1
ATOM 2204 C CA . LYS A 1 276 ? 7.305 -7.423 -6.424 1.00 93.38 276 LYS A CA 1
ATOM 2205 C C . LYS A 1 276 ? 7.970 -6.252 -7.174 1.00 93.38 276 LYS A C 1
ATOM 2207 O O . LYS A 1 276 ? 7.529 -5.840 -8.243 1.00 93.38 276 LYS A O 1
ATOM 2212 N N . VAL A 1 277 ? 9.032 -5.671 -6.599 1.00 95.88 277 VAL A N 1
ATOM 2213 C CA . VAL A 1 277 ? 9.666 -4.444 -7.134 1.00 95.88 277 VAL A CA 1
ATOM 2214 C C . VAL A 1 277 ? 10.227 -4.658 -8.545 1.00 95.88 277 VAL A C 1
ATOM 2216 O O . VAL A 1 277 ? 10.177 -3.747 -9.364 1.00 95.88 277 VAL A O 1
ATOM 2219 N N . ASN A 1 278 ? 10.706 -5.862 -8.863 1.00 94.88 278 ASN A N 1
ATOM 2220 C CA . ASN A 1 278 ? 11.089 -6.257 -10.223 1.00 94.88 278 ASN A CA 1
ATOM 2221 C C . ASN A 1 278 ? 9.929 -6.200 -11.227 1.00 94.88 278 ASN A C 1
ATOM 2223 O O . ASN A 1 278 ? 10.126 -5.746 -12.352 1.00 94.88 278 ASN A O 1
ATOM 2227 N N . GLU A 1 279 ? 8.740 -6.652 -10.835 1.00 94.44 279 GLU A N 1
ATOM 2228 C CA . GLU A 1 279 ? 7.532 -6.604 -11.663 1.00 94.44 279 GLU A CA 1
ATOM 2229 C C . GLU A 1 279 ? 7.092 -5.149 -11.873 1.00 94.44 279 GLU A C 1
ATOM 2231 O O . GLU A 1 279 ? 6.848 -4.725 -13.000 1.00 94.44 279 GLU A O 1
ATOM 2236 N N . MET A 1 280 ? 7.111 -4.337 -10.810 1.00 94.94 280 MET A N 1
ATOM 2237 C CA . MET A 1 280 ? 6.825 -2.898 -10.888 1.00 94.94 280 MET A CA 1
ATOM 2238 C C . MET A 1 280 ? 7.823 -2.149 -11.783 1.00 94.94 280 MET A C 1
ATOM 2240 O O . MET A 1 280 ? 7.428 -1.280 -12.560 1.00 94.94 280 MET A O 1
ATOM 2244 N N . LEU A 1 281 ? 9.106 -2.516 -11.723 1.00 96.69 281 LEU A N 1
ATOM 2245 C CA . LEU A 1 281 ? 10.150 -1.986 -12.599 1.00 96.69 281 LEU A CA 1
ATOM 2246 C C . LEU A 1 281 ? 9.906 -2.365 -14.066 1.00 96.69 281 LEU A C 1
ATOM 2248 O O . LEU A 1 281 ? 10.081 -1.525 -14.949 1.00 96.69 281 LEU A O 1
ATOM 2252 N N . ALA A 1 282 ? 9.478 -3.603 -14.329 1.00 96.38 282 ALA A N 1
ATOM 2253 C CA . ALA A 1 282 ? 9.120 -4.062 -15.669 1.00 96.38 282 ALA A CA 1
ATOM 2254 C C . ALA A 1 28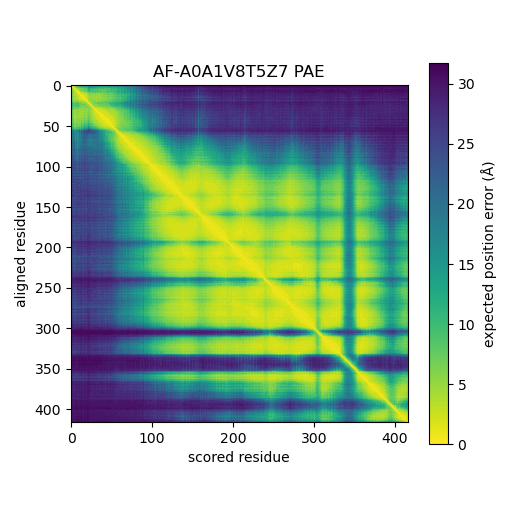2 ? 7.885 -3.353 -16.219 1.00 96.38 282 ALA A C 1
ATOM 2256 O O . ALA A 1 282 ? 7.915 -2.908 -17.364 1.00 96.38 282 ALA A O 1
ATOM 2257 N N . ASN A 1 283 ? 6.854 -3.151 -15.402 1.00 95.12 283 ASN A N 1
ATOM 2258 C CA . ASN A 1 283 ? 5.678 -2.376 -15.790 1.00 95.12 283 ASN A CA 1
ATOM 2259 C C . ASN A 1 283 ? 6.043 -0.925 -16.125 1.00 95.12 283 ASN A C 1
ATOM 2261 O O . ASN A 1 283 ? 5.670 -0.426 -17.184 1.00 95.12 283 ASN A O 1
ATOM 2265 N N . ALA A 1 284 ? 6.844 -0.265 -15.281 1.00 96.12 284 ALA A N 1
ATOM 2266 C CA . ALA A 1 284 ? 7.303 1.101 -15.536 1.00 96.12 284 ALA A CA 1
ATOM 2267 C C . ALA A 1 284 ? 8.148 1.213 -16.820 1.00 96.12 284 ALA A C 1
ATOM 2269 O O . ALA A 1 284 ? 8.043 2.197 -17.556 1.00 96.12 284 ALA A O 1
ATOM 2270 N N . TYR A 1 285 ? 8.976 0.203 -17.109 1.00 96.50 285 TYR A N 1
ATOM 2271 C CA . TYR A 1 285 ? 9.736 0.121 -18.354 1.00 96.50 285 TYR A CA 1
ATOM 2272 C C . TYR A 1 285 ? 8.836 -0.061 -19.580 1.00 96.50 285 TYR A C 1
ATOM 2274 O O . TYR A 1 285 ? 9.022 0.648 -20.573 1.00 96.50 285 TYR A O 1
ATOM 2282 N N . CYS A 1 286 ? 7.882 -0.996 -19.517 1.00 95.81 286 CYS A N 1
ATOM 2283 C CA . CYS A 1 286 ? 6.965 -1.278 -20.618 1.00 95.81 286 CYS A CA 1
ATOM 2284 C C . CYS A 1 286 ? 6.125 -0.045 -20.933 1.00 95.81 286 CYS A C 1
ATOM 2286 O O . CYS A 1 286 ? 6.127 0.403 -22.072 1.00 95.81 286 CYS A O 1
ATOM 2288 N N . GLU A 1 287 ? 5.543 0.587 -19.914 1.00 95.00 287 GLU A N 1
ATOM 2289 C CA . GLU A 1 287 ? 4.763 1.813 -20.072 1.00 95.00 287 GLU A CA 1
ATOM 2290 C C . GLU A 1 287 ? 5.590 2.943 -20.692 1.00 95.00 287 GLU A C 1
ATOM 2292 O O . GLU A 1 287 ? 5.187 3.578 -21.667 1.00 95.00 287 GLU A O 1
ATOM 2297 N N . GLY A 1 288 ? 6.808 3.153 -20.186 1.00 93.31 288 GLY A N 1
ATOM 2298 C CA . GLY A 1 288 ? 7.710 4.151 -20.747 1.00 93.31 288 GLY A CA 1
ATOM 2299 C C . GLY A 1 288 ? 8.087 3.872 -22.205 1.00 93.31 288 GLY A C 1
ATOM 2300 O O . GLY A 1 288 ? 8.205 4.808 -22.993 1.00 93.31 288 GLY A O 1
ATOM 2301 N N . THR A 1 289 ? 8.263 2.604 -22.569 1.00 94.31 289 THR A N 1
ATOM 2302 C CA . THR A 1 289 ? 8.648 2.184 -23.923 1.00 94.31 289 THR A CA 1
ATOM 2303 C C . THR A 1 289 ? 7.462 2.213 -24.889 1.00 94.31 289 THR A C 1
ATOM 2305 O O . THR A 1 289 ? 7.627 2.631 -26.033 1.00 94.31 289 THR A O 1
ATOM 2308 N N . ARG A 1 290 ? 6.259 1.864 -24.424 1.00 94.62 290 ARG A N 1
ATOM 2309 C CA . ARG A 1 290 ? 4.994 1.982 -25.161 1.00 94.62 290 ARG A CA 1
ATOM 2310 C C . ARG A 1 290 ? 4.773 3.421 -25.618 1.00 94.62 290 ARG A C 1
ATOM 2312 O O . ARG A 1 290 ? 4.557 3.669 -26.803 1.00 94.62 290 ARG A O 1
ATOM 2319 N N . GLU A 1 291 ? 4.900 4.377 -24.699 1.00 93.75 291 GLU A N 1
ATOM 2320 C CA . GLU A 1 291 ? 4.746 5.803 -25.008 1.00 93.75 291 GLU A CA 1
ATOM 2321 C C . GLU A 1 291 ? 5.839 6.319 -25.959 1.00 93.75 291 GLU A C 1
ATOM 2323 O O . GLU A 1 291 ? 5.558 7.105 -26.869 1.00 93.75 291 GLU A O 1
ATOM 2328 N N . ASP A 1 292 ? 7.074 5.822 -25.827 1.00 91.94 292 ASP A N 1
ATOM 2329 C CA . ASP A 1 292 ? 8.151 6.140 -26.771 1.00 91.94 292 ASP A CA 1
ATOM 2330 C C . ASP A 1 292 ? 7.815 5.653 -28.185 1.00 91.94 292 ASP A C 1
ATOM 2332 O O . ASP A 1 292 ? 7.949 6.415 -29.147 1.00 91.94 292 ASP A O 1
ATOM 2336 N N . TYR A 1 293 ? 7.356 4.406 -28.319 1.00 92.44 293 TYR A N 1
ATOM 2337 C CA . TYR A 1 293 ? 6.984 3.821 -29.606 1.00 92.44 293 TYR A CA 1
ATOM 2338 C C . TYR A 1 293 ? 5.783 4.504 -30.229 1.00 92.44 293 TYR A C 1
ATOM 2340 O O . TYR A 1 293 ? 5.847 4.810 -31.418 1.00 92.44 293 TYR A O 1
ATOM 2348 N N . LYS A 1 294 ? 4.749 4.854 -29.453 1.00 91.31 294 LYS A N 1
ATOM 2349 C CA . LYS A 1 294 ? 3.642 5.685 -29.952 1.00 91.31 294 LYS A CA 1
ATOM 2350 C C . LYS A 1 294 ? 4.181 6.962 -30.597 1.00 91.31 294 LYS A C 1
ATOM 2352 O O . LYS A 1 294 ? 3.813 7.281 -31.726 1.00 91.31 294 LYS A O 1
ATOM 2357 N N . GLY A 1 295 ? 5.111 7.653 -29.934 1.00 89.38 295 GLY A N 1
ATOM 2358 C CA . GLY A 1 295 ? 5.739 8.861 -30.471 1.00 89.38 295 GLY A CA 1
ATOM 2359 C C . GLY A 1 295 ? 6.600 8.621 -31.719 1.00 89.38 295 GLY A C 1
ATOM 2360 O O . GLY A 1 295 ? 6.526 9.396 -32.673 1.00 89.38 295 GLY A O 1
ATOM 2361 N N . ILE A 1 296 ? 7.424 7.570 -31.731 1.00 88.50 296 ILE A N 1
ATOM 2362 C CA . ILE A 1 296 ? 8.305 7.234 -32.863 1.00 88.50 296 ILE A CA 1
ATOM 2363 C C . ILE A 1 296 ? 7.482 6.829 -34.087 1.00 88.50 296 ILE A C 1
ATOM 2365 O O . ILE A 1 296 ? 7.705 7.365 -35.173 1.00 88.50 296 ILE A O 1
ATOM 2369 N N . LEU A 1 297 ? 6.497 5.949 -33.903 1.00 88.31 297 LEU A N 1
ATOM 2370 C CA . LEU A 1 297 ? 5.616 5.476 -34.965 1.00 88.31 297 LEU A CA 1
ATOM 2371 C C . LEU A 1 297 ? 4.810 6.639 -35.549 1.00 88.31 297 LEU A C 1
ATOM 2373 O O . LEU A 1 297 ? 4.851 6.850 -36.760 1.00 88.31 297 LEU A O 1
ATOM 2377 N N . GLN A 1 298 ? 4.214 7.496 -34.709 1.00 87.81 298 GLN A N 1
ATOM 2378 C CA . GLN A 1 298 ? 3.508 8.699 -35.176 1.00 87.81 298 GLN A CA 1
ATOM 2379 C C . GLN A 1 298 ? 4.398 9.620 -36.021 1.00 87.81 298 GLN A C 1
ATOM 2381 O O . GLN A 1 298 ? 3.935 10.173 -37.019 1.00 87.81 298 GLN A O 1
ATOM 2386 N N . ARG A 1 299 ? 5.673 9.803 -35.645 1.00 84.56 299 ARG A N 1
ATOM 2387 C CA . ARG A 1 299 ? 6.623 10.620 -36.419 1.00 84.56 299 ARG A CA 1
ATOM 2388 C C . ARG A 1 299 ? 7.035 9.944 -37.722 1.00 84.56 299 ARG A C 1
ATOM 2390 O O . ARG A 1 299 ? 7.065 10.613 -38.751 1.00 84.56 299 ARG A O 1
ATOM 2397 N N . SER A 1 300 ? 7.333 8.647 -37.686 1.00 78.56 300 SER A N 1
ATOM 2398 C CA . SER A 1 300 ? 7.742 7.875 -38.867 1.00 78.56 300 SER A CA 1
ATOM 2399 C C . SER A 1 300 ? 6.658 7.865 -39.947 1.00 78.56 300 SER A C 1
ATOM 2401 O O . SER A 1 300 ? 6.959 8.069 -41.118 1.00 78.56 300 SER A O 1
ATOM 2403 N N . MET A 1 301 ? 5.391 7.779 -39.535 1.00 74.81 301 MET A N 1
ATOM 2404 C CA . MET A 1 301 ? 4.225 7.747 -40.418 1.00 74.81 301 MET A CA 1
ATOM 2405 C C . MET A 1 301 ? 3.840 9.108 -41.006 1.00 74.81 301 MET A C 1
ATOM 2407 O O . MET A 1 301 ? 3.107 9.169 -41.987 1.00 74.81 301 MET A O 1
ATOM 2411 N N . ARG A 1 302 ? 4.310 10.211 -40.409 1.00 72.69 302 ARG A N 1
ATOM 2412 C CA . ARG A 1 302 ? 4.041 11.585 -40.870 1.00 72.69 302 ARG A CA 1
ATOM 2413 C C . ARG A 1 302 ? 5.129 12.152 -41.779 1.00 72.69 302 ARG A C 1
ATOM 2415 O O . ARG A 1 302 ? 4.957 13.269 -42.267 1.00 72.69 302 ARG A O 1
ATOM 2422 N N . ARG A 1 303 ? 6.254 11.453 -41.981 1.00 63.19 303 ARG A N 1
ATOM 2423 C CA . ARG A 1 303 ? 7.336 11.958 -42.839 1.00 63.19 303 ARG A CA 1
ATOM 2424 C C . ARG A 1 303 ? 6.814 12.134 -44.269 1.00 63.19 303 ARG A C 1
ATOM 2426 O O . ARG A 1 303 ? 6.398 11.187 -44.920 1.00 63.19 303 ARG A O 1
ATOM 2433 N N . SER A 1 304 ? 6.851 13.378 -44.736 1.00 46.97 304 SER A N 1
ATOM 2434 C CA . SER A 1 304 ? 6.325 13.866 -46.015 1.00 46.97 304 SER A CA 1
ATOM 2435 C C . SER A 1 304 ? 7.203 13.540 -47.233 1.00 46.97 304 SER A C 1
ATOM 2437 O O . SER A 1 304 ? 6.997 14.129 -48.289 1.00 46.97 304 SER A O 1
ATOM 2439 N N . ASP A 1 305 ? 8.183 12.640 -47.101 1.00 51.94 305 ASP A N 1
ATOM 2440 C CA . ASP A 1 305 ? 9.200 12.361 -48.134 1.00 51.94 305 ASP A CA 1
ATOM 2441 C C . ASP A 1 305 ? 8.822 11.203 -49.082 1.00 51.94 305 ASP A C 1
ATOM 2443 O O . ASP A 1 305 ? 9.654 10.617 -49.766 1.00 51.94 305 ASP A O 1
ATOM 2447 N N . GLY A 1 306 ? 7.538 10.838 -49.126 1.00 49.53 306 GLY A N 1
ATOM 2448 C CA . GLY A 1 306 ? 6.972 9.963 -50.159 1.00 49.53 306 GLY A CA 1
ATOM 2449 C C . GLY A 1 306 ? 7.376 8.483 -50.118 1.00 49.53 306 GLY A C 1
ATOM 2450 O O . GLY A 1 306 ? 6.777 7.697 -50.852 1.00 49.53 306 GLY A O 1
ATOM 2451 N N . GLN A 1 307 ? 8.327 8.064 -49.275 1.00 57.44 307 GLN A N 1
ATOM 2452 C CA . GLN A 1 307 ? 8.596 6.641 -49.067 1.00 57.44 307 GLN A CA 1
ATOM 2453 C C . GLN A 1 307 ? 7.623 6.048 -48.039 1.00 57.44 307 GLN A C 1
ATOM 2455 O O . GLN A 1 307 ? 7.518 6.573 -46.927 1.00 57.44 307 GLN A O 1
ATOM 2460 N N . PRO A 1 308 ? 6.896 4.968 -48.387 1.00 59.50 308 PRO A N 1
ATOM 2461 C CA . PRO A 1 308 ? 6.089 4.250 -47.415 1.00 59.50 308 PRO A CA 1
ATOM 2462 C C . PRO A 1 308 ? 6.987 3.709 -46.288 1.00 59.50 308 PRO A C 1
ATOM 2464 O O . PRO A 1 308 ? 8.154 3.398 -46.541 1.00 59.50 308 PRO A O 1
ATOM 2467 N N . PRO A 1 309 ? 6.463 3.588 -45.056 1.00 66.50 309 PRO A N 1
ATOM 2468 C CA . PRO A 1 309 ? 7.191 2.963 -43.953 1.00 66.50 309 PRO A CA 1
ATOM 2469 C C . PRO A 1 309 ? 7.661 1.561 -44.362 1.00 66.50 309 PRO A C 1
ATOM 2471 O O . PRO A 1 309 ? 6.922 0.831 -45.028 1.00 66.50 309 PRO A O 1
ATOM 2474 N N . ASP A 1 310 ? 8.878 1.177 -43.967 1.00 78.62 310 ASP A N 1
ATOM 2475 C CA . ASP A 1 310 ? 9.371 -0.181 -44.198 1.00 78.62 310 ASP A CA 1
ATOM 2476 C C . ASP A 1 310 ? 8.528 -1.173 -43.384 1.00 78.62 310 ASP A C 1
ATOM 2478 O O . ASP A 1 310 ? 8.670 -1.318 -42.168 1.00 78.62 310 ASP A O 1
ATOM 2482 N N . VAL A 1 311 ? 7.597 -1.829 -44.074 1.00 81.75 311 VAL A N 1
ATOM 2483 C CA . VAL A 1 311 ? 6.647 -2.773 -43.480 1.00 81.75 311 VAL A CA 1
ATOM 2484 C C . VAL A 1 311 ? 7.372 -3.982 -42.888 1.00 81.75 311 VAL A C 1
ATOM 2486 O O . VAL A 1 311 ? 6.933 -4.508 -41.868 1.00 81.75 311 VAL A O 1
ATOM 2489 N N . ASN A 1 312 ? 8.495 -4.403 -43.481 1.00 82.94 312 ASN A N 1
ATOM 2490 C CA . ASN A 1 312 ? 9.260 -5.537 -42.967 1.00 82.94 312 ASN A CA 1
ATOM 2491 C C . ASN A 1 312 ? 9.929 -5.182 -41.639 1.00 82.94 312 ASN A C 1
ATOM 2493 O O . ASN A 1 312 ? 9.894 -5.988 -40.712 1.00 82.94 312 ASN A O 1
ATOM 2497 N N . LEU A 1 313 ? 10.461 -3.960 -41.526 1.00 86.69 313 LEU A N 1
ATOM 2498 C CA . LEU A 1 313 ? 10.997 -3.445 -40.269 1.00 86.69 313 LEU A CA 1
ATOM 2499 C C . LEU A 1 313 ? 9.907 -3.377 -39.191 1.00 86.69 313 LEU A C 1
ATOM 2501 O O . LEU A 1 313 ? 10.122 -3.823 -38.066 1.00 86.69 313 LEU A O 1
ATOM 2505 N N . LEU A 1 314 ? 8.717 -2.867 -39.529 1.00 86.56 314 LEU A N 1
ATOM 2506 C CA . LEU A 1 314 ? 7.598 -2.782 -38.583 1.00 86.56 314 LEU A CA 1
ATOM 2507 C C . LEU A 1 314 ? 7.196 -4.166 -38.048 1.00 86.56 314 LEU A C 1
ATOM 2509 O O . LEU A 1 314 ? 6.975 -4.315 -36.847 1.00 86.56 314 LEU A O 1
ATOM 2513 N N . LEU A 1 315 ? 7.146 -5.175 -38.923 1.00 85.50 315 LEU A N 1
ATOM 2514 C CA . LEU A 1 315 ? 6.862 -6.559 -38.545 1.00 85.50 315 LEU A CA 1
ATOM 2515 C C . LEU A 1 315 ? 7.947 -7.164 -37.667 1.00 85.50 315 LEU A C 1
ATOM 2517 O O . LEU A 1 315 ? 7.619 -7.759 -36.643 1.00 85.50 315 LEU A O 1
ATOM 2521 N N . SER A 1 316 ? 9.223 -6.995 -38.027 1.00 90.06 316 SER A N 1
ATOM 2522 C CA . SER A 1 316 ? 10.317 -7.495 -37.193 1.00 90.06 316 SER A CA 1
ATOM 2523 C C . SER A 1 316 ? 10.296 -6.843 -35.813 1.00 90.06 316 SER A C 1
ATOM 2525 O O . SER A 1 316 ? 10.428 -7.531 -34.806 1.00 90.06 316 SER A O 1
ATOM 2527 N N . CYS A 1 317 ? 10.029 -5.534 -35.741 1.00 91.94 317 CYS A N 1
ATOM 2528 C CA . CYS A 1 317 ? 9.900 -4.820 -34.474 1.00 91.94 317 CYS A CA 1
ATOM 2529 C C . CYS A 1 317 ? 8.721 -5.335 -33.640 1.00 91.94 317 CYS A C 1
ATOM 2531 O O . CYS A 1 317 ? 8.867 -5.521 -32.431 1.00 91.94 317 CYS A O 1
ATOM 2533 N N . LEU A 1 318 ? 7.566 -5.581 -34.264 1.00 91.44 318 LEU A N 1
ATOM 2534 C CA . LEU A 1 318 ? 6.401 -6.134 -33.578 1.00 91.44 318 LEU A CA 1
ATOM 2535 C C . LEU A 1 318 ? 6.681 -7.547 -33.059 1.00 91.44 318 LEU A C 1
ATOM 2537 O O . LEU A 1 318 ? 6.393 -7.830 -31.900 1.00 91.44 318 LEU A O 1
ATOM 2541 N N . GLN A 1 319 ? 7.277 -8.412 -33.880 1.00 91.31 319 GLN A N 1
ATOM 2542 C CA . GLN A 1 319 ? 7.629 -9.771 -33.479 1.00 91.31 319 GLN A CA 1
ATOM 2543 C C . GLN A 1 319 ? 8.605 -9.768 -32.296 1.00 91.31 319 GLN A C 1
ATOM 2545 O O . GLN A 1 319 ? 8.347 -10.430 -31.294 1.00 91.31 319 GLN A O 1
ATOM 2550 N N . GLU A 1 320 ? 9.669 -8.961 -32.354 1.00 94.81 320 GLU A N 1
ATOM 2551 C CA . GLU A 1 320 ? 10.608 -8.816 -31.236 1.00 94.81 320 GLU A CA 1
ATOM 2552 C C . GLU A 1 320 ? 9.934 -8.268 -29.970 1.00 94.81 320 GLU A C 1
ATOM 2554 O O . GLU A 1 320 ? 10.268 -8.685 -28.858 1.00 94.81 320 GLU A O 1
ATOM 2559 N N . THR A 1 321 ? 8.971 -7.353 -30.125 1.00 95.31 321 THR A N 1
ATOM 2560 C CA . THR A 1 321 ? 8.176 -6.822 -29.009 1.00 95.31 321 THR A CA 1
ATOM 2561 C C . THR A 1 321 ? 7.345 -7.922 -28.355 1.00 95.31 321 THR A C 1
ATOM 2563 O O . THR A 1 321 ? 7.363 -8.054 -27.133 1.00 95.31 321 THR A O 1
ATOM 2566 N N . LEU A 1 322 ? 6.647 -8.733 -29.154 1.00 94.06 322 LEU A N 1
ATOM 2567 C CA . LEU A 1 322 ? 5.825 -9.840 -28.663 1.00 94.06 322 LEU A CA 1
ATOM 2568 C C . LEU A 1 322 ? 6.681 -10.915 -27.985 1.00 94.06 322 LEU A C 1
ATOM 2570 O O . LEU A 1 322 ? 6.346 -11.370 -26.892 1.00 94.06 322 LEU A O 1
ATOM 2574 N N . ASP A 1 323 ? 7.822 -11.278 -28.572 1.00 94.75 323 ASP A N 1
ATOM 2575 C CA . ASP A 1 323 ? 8.764 -12.228 -27.972 1.00 94.75 323 ASP A CA 1
ATOM 2576 C C . ASP A 1 323 ? 9.278 -11.732 -26.613 1.00 94.75 323 ASP A C 1
ATOM 2578 O O . ASP A 1 323 ? 9.381 -12.504 -25.647 1.00 94.75 323 ASP A O 1
ATOM 2582 N N . PHE A 1 324 ? 9.565 -10.431 -26.514 1.00 95.81 324 PHE A N 1
ATOM 2583 C CA . PHE A 1 324 ? 9.955 -9.790 -25.267 1.00 95.81 324 PHE A CA 1
ATOM 2584 C C . PHE A 1 324 ? 8.819 -9.803 -24.232 1.00 95.81 324 PHE A C 1
ATOM 2586 O O . PHE A 1 324 ? 9.049 -10.249 -23.105 1.00 95.81 324 PHE A O 1
ATOM 2593 N N . GLU A 1 325 ? 7.598 -9.404 -24.597 1.00 94.69 325 GLU A N 1
ATOM 2594 C CA . GLU A 1 325 ? 6.415 -9.464 -23.722 1.00 94.69 325 GLU A CA 1
ATOM 2595 C C . GLU A 1 325 ? 6.167 -10.883 -23.205 1.00 94.69 325 GLU A C 1
ATOM 2597 O O . GLU A 1 325 ? 6.042 -11.095 -22.000 1.00 94.69 325 GLU A O 1
ATOM 2602 N N . HIS A 1 326 ? 6.209 -11.885 -24.085 1.00 93.38 326 HIS A N 1
ATOM 2603 C CA . HIS A 1 326 ? 6.087 -13.292 -23.709 1.00 93.38 326 HIS A CA 1
ATOM 2604 C C . HIS A 1 326 ? 7.217 -13.769 -22.789 1.00 93.38 326 HIS A C 1
ATOM 2606 O O . HIS A 1 326 ? 7.026 -14.698 -21.997 1.00 93.38 326 HIS A O 1
ATOM 2612 N N . SER A 1 327 ? 8.418 -13.197 -22.899 1.00 93.00 327 SER A N 1
ATOM 2613 C CA . SER A 1 327 ? 9.524 -13.504 -21.987 1.00 93.00 327 SER A CA 1
ATOM 2614 C C . SER A 1 327 ? 9.285 -12.938 -20.582 1.00 93.00 327 SER A C 1
ATOM 2616 O O . SER A 1 327 ? 9.543 -13.639 -19.599 1.00 93.00 327 SER A O 1
ATOM 2618 N N . LEU A 1 328 ? 8.737 -11.720 -20.479 1.00 93.12 328 LEU A N 1
ATOM 2619 C CA . LEU A 1 328 ? 8.348 -11.116 -19.204 1.00 93.12 328 LEU A CA 1
ATOM 2620 C C . LEU A 1 328 ? 7.173 -11.872 -18.586 1.00 93.12 328 LEU A C 1
ATOM 2622 O O . LEU A 1 328 ? 7.248 -12.260 -17.422 1.00 93.12 328 LEU A O 1
ATOM 2626 N N . GLU A 1 329 ? 6.151 -12.175 -19.384 1.00 91.50 329 GLU A N 1
ATOM 2627 C CA . GLU A 1 329 ? 4.980 -12.932 -18.949 1.00 91.50 329 GLU A CA 1
ATOM 2628 C C . GLU A 1 329 ? 5.396 -14.274 -18.349 1.00 91.50 329 GLU A C 1
ATOM 2630 O O . GLU A 1 329 ? 5.046 -14.574 -17.212 1.00 91.50 329 GLU A O 1
ATOM 2635 N N . ARG A 1 330 ? 6.234 -15.053 -19.047 1.00 90.81 330 ARG A N 1
ATOM 2636 C CA . ARG A 1 330 ? 6.752 -16.330 -18.524 1.00 90.81 330 ARG A CA 1
ATOM 2637 C C . ARG A 1 330 ? 7.518 -16.164 -17.217 1.00 90.81 330 ARG A C 1
ATOM 2639 O O . ARG A 1 330 ? 7.403 -17.013 -16.334 1.00 90.81 330 ARG A O 1
ATOM 2646 N N . ARG A 1 331 ? 8.307 -15.096 -17.086 1.00 89.56 331 ARG A N 1
ATOM 2647 C CA . ARG A 1 331 ? 9.108 -14.848 -15.884 1.00 89.56 331 ARG A CA 1
ATOM 2648 C C . ARG A 1 331 ? 8.242 -14.529 -14.670 1.00 89.56 331 ARG A C 1
ATOM 2650 O O . ARG A 1 331 ? 8.527 -15.043 -13.591 1.00 89.56 331 ARG A O 1
ATOM 2657 N N . PHE A 1 332 ? 7.216 -13.698 -14.831 1.00 88.94 332 PHE A N 1
ATOM 2658 C CA . PHE A 1 332 ? 6.390 -13.236 -13.713 1.00 88.94 332 PHE A CA 1
ATOM 2659 C C . PHE A 1 332 ? 5.175 -14.142 -13.446 1.00 88.94 332 PHE A C 1
ATOM 2661 O O . PHE A 1 332 ? 4.796 -14.310 -12.288 1.00 88.94 332 PHE A O 1
ATOM 2668 N N . SER A 1 333 ? 4.672 -14.860 -14.458 1.00 80.81 333 SER A N 1
ATOM 2669 C CA . SER A 1 333 ? 3.629 -15.894 -14.309 1.00 80.81 333 SER A CA 1
ATOM 2670 C C . SER A 1 333 ? 4.105 -17.116 -13.520 1.00 80.81 333 SER A C 1
ATOM 2672 O O . SER A 1 333 ? 3.315 -17.785 -12.855 1.00 80.81 333 SER A O 1
ATOM 2674 N N . ALA A 1 334 ? 5.408 -17.422 -13.551 1.00 60.47 334 ALA A N 1
ATOM 2675 C CA . ALA A 1 334 ? 5.975 -18.551 -12.810 1.00 60.47 334 ALA A CA 1
ATOM 2676 C C . ALA A 1 334 ? 5.809 -18.417 -11.281 1.00 60.47 334 ALA A C 1
ATOM 2678 O O . ALA A 1 334 ? 5.814 -19.427 -10.577 1.00 60.47 334 ALA A O 1
ATOM 2679 N N . GLY A 1 335 ? 5.619 -17.195 -10.767 1.00 54.19 335 GLY A N 1
ATOM 2680 C CA . GLY A 1 335 ? 5.320 -16.933 -9.355 1.00 54.19 335 GLY A CA 1
ATOM 2681 C C . GLY A 1 335 ? 3.843 -17.100 -8.972 1.00 54.19 335 GLY A C 1
ATOM 2682 O O . GLY A 1 335 ? 3.541 -17.178 -7.784 1.00 54.19 335 GLY A O 1
ATOM 2683 N N . GLU A 1 336 ? 2.933 -17.186 -9.948 1.00 53.84 336 GLU A N 1
ATOM 2684 C CA . GLU A 1 336 ? 1.472 -17.264 -9.750 1.00 53.84 336 GLU A CA 1
ATOM 2685 C C . GLU A 1 336 ? 0.906 -18.682 -9.944 1.00 53.84 336 GLU A C 1
ATOM 2687 O O . GLU A 1 336 ? -0.304 -18.891 -10.037 1.00 53.84 336 GLU A O 1
ATOM 2692 N N . SER A 1 337 ? 1.767 -19.704 -9.959 1.00 40.69 337 SER A N 1
ATOM 2693 C CA . SER A 1 337 ? 1.323 -21.088 -10.115 1.00 40.69 337 SER A CA 1
ATOM 2694 C C . SER A 1 337 ? 0.403 -21.552 -8.968 1.00 40.69 337 SER A C 1
ATOM 2696 O O . SER A 1 337 ? 0.869 -21.940 -7.897 1.00 40.69 337 SER A O 1
ATOM 2698 N N . ARG A 1 338 ? -0.892 -21.666 -9.319 1.00 41.62 338 ARG A N 1
ATOM 2699 C CA . ARG A 1 338 ? -1.965 -22.530 -8.767 1.00 41.62 338 ARG A CA 1
ATOM 2700 C C . ARG A 1 338 ? -2.947 -21.928 -7.746 1.00 41.62 338 ARG A C 1
ATOM 2702 O O . ARG A 1 338 ? -3.296 -22.610 -6.785 1.00 41.62 338 ARG A O 1
ATOM 2709 N N . SER A 1 339 ? -3.526 -20.751 -7.991 1.00 39.53 339 SER A N 1
ATOM 2710 C CA . SER A 1 339 ? -4.925 -20.536 -7.564 1.00 39.53 339 SER A CA 1
ATOM 2711 C C . SER A 1 339 ? -5.857 -20.899 -8.721 1.00 39.53 339 SER A C 1
ATOM 2713 O O . SER A 1 339 ? -5.691 -20.383 -9.821 1.00 39.53 339 SER A O 1
ATOM 2715 N N . SER A 1 340 ? -6.766 -21.843 -8.479 1.00 37.66 340 SER A N 1
ATOM 2716 C CA . SER A 1 340 ? -7.649 -22.495 -9.451 1.00 37.66 340 SER A CA 1
ATOM 2717 C C . SER A 1 340 ? -8.182 -21.607 -10.576 1.00 37.66 340 SER A C 1
ATOM 2719 O O . SER A 1 340 ? -8.759 -20.548 -10.345 1.00 37.66 340 SER A O 1
ATOM 2721 N N . MET A 1 341 ? -8.099 -22.149 -11.792 1.00 43.78 341 MET A N 1
ATOM 2722 C CA . MET A 1 341 ? -8.961 -21.802 -12.919 1.00 43.78 341 MET A CA 1
ATOM 2723 C C . MET A 1 341 ? -10.395 -22.256 -12.612 1.00 43.78 341 MET A C 1
ATOM 2725 O O . MET A 1 341 ? -10.833 -23.282 -13.117 1.00 43.78 341 MET A O 1
ATOM 2729 N N . ASP A 1 342 ? -11.109 -21.545 -11.746 1.00 40.94 342 ASP A N 1
ATOM 2730 C CA . ASP A 1 342 ? -12.560 -21.696 -11.645 1.00 40.94 342 ASP A CA 1
ATOM 2731 C C . ASP A 1 342 ? -13.170 -20.420 -11.064 1.00 40.94 342 ASP A C 1
ATOM 2733 O O . ASP A 1 342 ? -13.261 -20.275 -9.850 1.00 40.94 342 ASP A O 1
ATOM 2737 N N . THR A 1 343 ? -13.444 -19.438 -11.930 1.00 42.53 343 THR A N 1
ATOM 2738 C CA . THR A 1 343 ? -14.487 -18.390 -11.832 1.00 42.53 343 THR A CA 1
ATOM 2739 C C . THR A 1 343 ? -14.206 -17.364 -12.937 1.00 42.53 343 THR A C 1
ATOM 2741 O O . THR A 1 343 ? -13.539 -16.356 -12.725 1.00 42.53 343 THR A O 1
ATOM 2744 N N . VAL A 1 344 ? -14.708 -17.606 -14.151 1.00 46.66 344 VAL A N 1
ATOM 2745 C CA . VAL A 1 344 ? -14.660 -16.627 -15.262 1.00 46.66 344 VAL A CA 1
ATOM 2746 C C . VAL A 1 344 ? -15.829 -15.636 -15.244 1.00 46.66 344 VAL A C 1
ATOM 2748 O O . VAL A 1 344 ? -16.085 -14.956 -16.231 1.00 46.66 344 VAL A O 1
ATOM 2751 N N . THR A 1 345 ? -16.539 -15.492 -14.125 1.00 44.41 345 THR A N 1
ATOM 2752 C CA . THR A 1 345 ? -17.653 -14.541 -14.028 1.00 44.41 345 THR A CA 1
ATOM 2753 C C . THR A 1 345 ? -17.724 -13.904 -12.648 1.00 44.41 345 THR A C 1
ATOM 2755 O O . THR A 1 345 ? -18.425 -14.406 -11.773 1.00 44.41 345 THR A O 1
ATOM 2758 N N . SER A 1 346 ? -17.024 -12.786 -12.451 1.00 40.16 346 SER A N 1
ATOM 2759 C CA . SER A 1 346 ? -17.465 -11.681 -11.585 1.00 40.16 346 SER A CA 1
ATOM 2760 C C . SER A 1 346 ? -16.579 -10.460 -11.816 1.00 40.16 346 SER A C 1
ATOM 2762 O O . SER A 1 346 ? -15.356 -10.551 -11.768 1.00 40.16 346 SER A O 1
ATOM 2764 N N . GLY A 1 347 ? -17.218 -9.332 -12.125 1.00 43.38 347 GLY A N 1
ATOM 2765 C CA . GLY A 1 347 ? -16.564 -8.054 -12.367 1.00 43.38 347 GLY A CA 1
ATOM 2766 C C . GLY A 1 347 ? -15.867 -7.510 -11.122 1.00 43.38 347 GLY A C 1
ATOM 2767 O O . GLY A 1 347 ? -16.416 -7.530 -10.023 1.00 43.38 347 GLY A O 1
ATOM 2768 N N . GLY A 1 348 ? -14.663 -6.999 -11.344 1.00 33.62 348 GLY A N 1
ATOM 2769 C CA . GLY A 1 348 ? -13.836 -6.271 -10.396 1.00 33.62 348 GLY A CA 1
ATOM 2770 C C . GLY A 1 348 ? -12.581 -5.832 -11.139 1.00 33.62 348 GLY A C 1
ATOM 2771 O O . GLY A 1 348 ? -11.865 -6.666 -11.686 1.00 33.62 348 GLY A O 1
ATOM 2772 N N . ASP A 1 349 ? -12.373 -4.527 -11.228 1.00 39.91 349 ASP A N 1
ATOM 2773 C CA . ASP A 1 349 ? -11.367 -3.823 -12.029 1.00 39.91 349 ASP A CA 1
ATOM 2774 C C . ASP A 1 349 ? -9.936 -3.973 -11.452 1.00 39.91 349 ASP A C 1
ATOM 2776 O O . ASP A 1 349 ? -9.217 -3.007 -11.230 1.00 39.91 349 ASP A O 1
ATOM 2780 N N . GLU A 1 350 ? -9.524 -5.210 -11.156 1.00 41.84 350 GLU A N 1
ATOM 2781 C CA . GLU A 1 350 ? -8.179 -5.582 -10.690 1.00 41.84 350 GLU A CA 1
ATOM 2782 C C . GLU A 1 350 ? -7.646 -6.795 -11.471 1.00 41.84 350 GLU A C 1
ATOM 2784 O O . GLU A 1 350 ? -7.031 -7.713 -10.923 1.00 41.84 350 GLU A O 1
ATOM 2789 N N . LYS A 1 351 ? -7.825 -6.812 -12.797 1.00 43.66 351 LYS A N 1
ATOM 2790 C CA . LYS A 1 351 ? -6.880 -7.570 -13.624 1.00 43.66 351 LYS A CA 1
ATOM 2791 C C . LYS A 1 351 ? -5.550 -6.841 -13.507 1.00 43.66 351 LYS A C 1
ATOM 2793 O O . LYS A 1 351 ? -5.344 -5.835 -14.180 1.00 43.66 351 LYS A O 1
ATOM 2798 N N . ARG A 1 352 ? -4.646 -7.326 -12.651 1.00 48.97 352 ARG A N 1
ATOM 2799 C CA . ARG A 1 352 ? -3.219 -7.040 -12.828 1.00 48.97 352 ARG A CA 1
ATOM 2800 C C . ARG A 1 352 ? -2.901 -7.450 -14.258 1.00 48.97 352 ARG A C 1
ATOM 2802 O O . ARG A 1 352 ? -2.926 -8.633 -14.583 1.00 48.97 352 ARG A O 1
ATOM 2809 N N . SER A 1 353 ? -2.796 -6.447 -15.123 1.00 53.59 353 SER A N 1
ATOM 2810 C CA . SER A 1 353 ? -2.580 -6.641 -16.544 1.00 53.59 353 SER A CA 1
ATOM 2811 C C . SER A 1 353 ? -1.266 -7.390 -16.670 1.00 53.59 353 SER A C 1
ATOM 2813 O O . SER A 1 353 ? -0.240 -6.892 -16.209 1.00 53.59 353 SER A O 1
ATOM 2815 N N . GLY A 1 354 ? -1.306 -8.597 -17.230 1.00 73.12 354 GLY A N 1
ATOM 2816 C CA . GLY A 1 354 ? -0.086 -9.288 -17.622 1.00 73.12 354 GLY A CA 1
ATOM 2817 C C . GLY A 1 354 ? 0.733 -8.420 -18.582 1.00 73.12 354 GLY A C 1
ATOM 2818 O O . GLY A 1 354 ? 0.290 -7.370 -19.057 1.00 73.12 354 GLY A O 1
ATOM 2819 N N . PHE A 1 355 ? 1.931 -8.879 -18.909 1.00 86.06 355 PHE A N 1
ATOM 2820 C CA . PHE A 1 355 ? 2.812 -8.210 -19.864 1.00 86.06 355 PHE A CA 1
ATOM 2821 C C . PHE A 1 355 ? 2.333 -8.353 -21.315 1.00 86.06 355 PHE A C 1
ATOM 2823 O O . PHE A 1 355 ? 2.879 -7.705 -22.205 1.00 86.06 355 PHE A O 1
ATOM 2830 N N . SER A 1 356 ? 1.299 -9.164 -21.556 1.00 84.00 356 SER A N 1
ATOM 2831 C CA . SER A 1 356 ? 0.595 -9.218 -22.837 1.00 84.00 356 SER A CA 1
ATOM 2832 C C . SER A 1 356 ? 0.050 -7.837 -23.200 1.00 84.00 356 SER A C 1
ATOM 2834 O O . SER A 1 356 ? -0.759 -7.287 -22.458 1.00 84.00 356 SER A O 1
ATOM 2836 N N . GLN A 1 357 ? 0.450 -7.304 -24.358 1.00 85.94 357 GLN A N 1
ATOM 2837 C CA . GLN A 1 357 ? 0.042 -5.976 -24.836 1.00 85.94 357 GLN A CA 1
ATOM 2838 C C . GLN A 1 357 ? 0.571 -4.802 -23.999 1.00 85.94 357 GLN A C 1
ATOM 2840 O O . GLN A 1 357 ? 0.057 -3.689 -24.088 1.00 85.94 357 GLN A O 1
ATOM 2845 N N . ALA A 1 358 ? 1.626 -4.999 -23.205 1.00 91.00 358 ALA A N 1
ATOM 2846 C CA . ALA A 1 358 ? 2.228 -3.924 -22.413 1.00 91.00 358 ALA A CA 1
ATOM 2847 C C . ALA A 1 358 ? 3.018 -2.896 -23.253 1.00 91.00 358 ALA A C 1
ATOM 2849 O O . ALA A 1 358 ? 3.305 -1.796 -22.7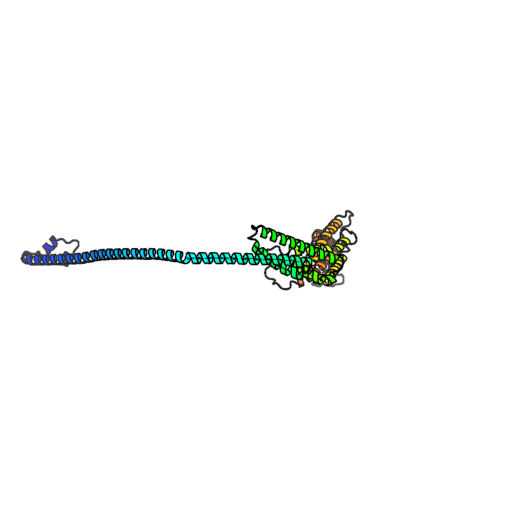92 1.00 91.00 358 ALA A O 1
ATOM 2850 N N . ILE A 1 359 ? 3.403 -3.247 -24.474 1.00 94.50 359 ILE A N 1
ATOM 2851 C CA . ILE A 1 359 ? 4.166 -2.429 -25.422 1.00 94.50 359 ILE A CA 1
ATOM 2852 C C . ILE A 1 359 ? 3.558 -2.550 -26.826 1.00 94.50 359 ILE A C 1
ATOM 2854 O O . ILE A 1 359 ? 3.445 -1.543 -27.527 1.00 94.50 359 ILE A O 1
ATOM 2858 N N . SER A 1 360 ? 3.144 -3.754 -27.234 1.00 93.50 360 SER A N 1
ATOM 2859 C CA . SER A 1 360 ? 2.643 -4.078 -28.575 1.00 93.50 360 SER A CA 1
ATOM 2860 C C . SER A 1 360 ? 1.368 -3.315 -28.955 1.00 93.50 360 SER A C 1
ATOM 2862 O O . SER A 1 360 ? 1.162 -3.036 -30.135 1.00 93.50 360 SER A O 1
ATOM 2864 N N . GLU A 1 361 ? 0.592 -2.836 -27.975 1.00 92.62 361 GLU A N 1
ATOM 2865 C CA . GLU A 1 361 ? -0.524 -1.893 -28.175 1.00 92.62 361 GLU A CA 1
ATOM 2866 C C . GLU A 1 361 ? -0.098 -0.636 -28.966 1.00 92.62 361 GLU A C 1
ATOM 2868 O O . GLU A 1 361 ? -0.868 -0.088 -29.752 1.00 92.62 361 GLU A O 1
ATOM 2873 N N . ALA A 1 362 ? 1.158 -0.186 -28.836 1.00 92.12 362 ALA A N 1
ATOM 2874 C CA . ALA A 1 362 ? 1.664 0.967 -29.586 1.00 92.12 362 ALA A CA 1
ATOM 2875 C C . ALA A 1 362 ? 1.668 0.755 -31.114 1.00 92.12 362 ALA A C 1
ATOM 2877 O O . ALA A 1 362 ? 1.638 1.733 -31.865 1.00 92.12 362 ALA A O 1
ATOM 2878 N N . PHE A 1 363 ? 1.714 -0.500 -31.570 1.00 89.69 363 PHE A N 1
ATOM 2879 C CA . PHE A 1 363 ? 1.776 -0.875 -32.983 1.00 89.69 363 PHE A CA 1
ATOM 2880 C C . PHE A 1 363 ? 0.391 -1.097 -33.605 1.00 89.69 363 PHE A C 1
ATOM 2882 O O . PHE A 1 363 ? 0.265 -1.023 -34.827 1.00 89.69 363 PHE A O 1
ATOM 2889 N N . GLU A 1 364 ? -0.646 -1.318 -32.790 1.00 88.94 364 GLU A N 1
ATOM 2890 C CA . GLU A 1 364 ? -2.003 -1.659 -33.238 1.00 88.94 364 GLU A CA 1
ATOM 2891 C C . GLU A 1 364 ? -2.584 -0.684 -34.284 1.00 88.94 364 GLU A C 1
ATOM 2893 O O . GLU A 1 364 ? -3.075 -1.157 -35.315 1.00 88.94 364 GLU A O 1
ATOM 2898 N N . PRO A 1 365 ? -2.452 0.655 -34.141 1.00 89.00 365 PRO A N 1
ATOM 2899 C CA . PRO A 1 365 ? -2.981 1.602 -35.129 1.00 89.00 365 PRO A CA 1
ATOM 2900 C C . PRO A 1 365 ? -2.350 1.484 -36.523 1.00 89.00 365 PRO A C 1
ATOM 2902 O O . PRO A 1 365 ? -2.895 2.013 -37.489 1.00 89.00 365 PRO A O 1
ATOM 2905 N N . TYR A 1 366 ? -1.189 0.833 -36.627 1.00 85.00 366 TYR A N 1
ATOM 2906 C CA . TYR A 1 366 ? -0.387 0.748 -37.846 1.00 85.00 366 TYR A CA 1
ATOM 2907 C C . TYR A 1 366 ? -0.450 -0.630 -38.512 1.00 85.00 366 TYR A C 1
ATOM 2909 O O . TYR A 1 366 ? 0.113 -0.819 -39.590 1.00 85.00 366 TYR A O 1
ATOM 2917 N N . LEU A 1 367 ? -1.173 -1.587 -37.921 1.00 83.06 367 LEU A N 1
ATOM 2918 C CA . LEU A 1 367 ? -1.355 -2.922 -38.495 1.00 83.06 367 LEU A CA 1
ATOM 2919 C C . LEU A 1 367 ? -2.128 -2.896 -39.820 1.00 83.06 367 LEU A C 1
ATOM 2921 O O . LEU A 1 367 ? -1.901 -3.748 -40.673 1.00 83.06 367 LEU A O 1
ATOM 2925 N N . SER A 1 368 ? -2.992 -1.901 -40.045 1.00 83.56 368 SER A N 1
ATOM 2926 C CA . SER A 1 368 ? -3.710 -1.736 -41.319 1.00 83.56 368 SER A CA 1
ATOM 2927 C C . SER A 1 368 ? -2.764 -1.560 -42.509 1.00 83.56 368 SER A C 1
ATOM 2929 O O . SER A 1 368 ? -3.005 -2.125 -43.570 1.00 83.56 368 SER A O 1
ATOM 2931 N N . ILE A 1 369 ? -1.644 -0.859 -42.322 1.00 82.00 369 ILE A N 1
ATOM 2932 C CA . ILE A 1 369 ? -0.629 -0.640 -43.365 1.00 82.00 369 ILE A CA 1
ATOM 2933 C C . ILE A 1 369 ? 0.045 -1.959 -43.741 1.00 82.00 369 ILE A C 1
ATOM 2935 O O . ILE A 1 369 ? 0.361 -2.202 -44.907 1.00 82.00 369 ILE A O 1
ATOM 2939 N N . TRP A 1 370 ? 0.249 -2.831 -42.753 1.00 76.62 370 TRP A N 1
ATOM 2940 C CA . TRP A 1 370 ? 0.725 -4.181 -43.007 1.00 76.62 370 TRP A CA 1
ATOM 2941 C C . TRP A 1 370 ? -0.307 -4.997 -43.787 1.00 76.62 370 TRP A C 1
ATOM 2943 O O . TRP A 1 370 ? 0.055 -5.588 -44.804 1.00 76.62 370 TRP A O 1
ATOM 2953 N N . VAL A 1 371 ? -1.579 -4.976 -43.372 1.00 83.00 371 VAL A N 1
ATOM 2954 C CA . VAL A 1 371 ? -2.663 -5.680 -44.079 1.00 83.00 371 VAL A CA 1
ATOM 2955 C C . VAL A 1 371 ? -2.747 -5.220 -45.536 1.00 83.00 371 VAL A C 1
ATOM 2957 O O . VAL A 1 371 ? -2.793 -6.052 -46.436 1.00 83.00 371 VAL A O 1
ATOM 2960 N N . GLU A 1 372 ? -2.682 -3.913 -45.794 1.00 84.00 372 GLU A N 1
ATOM 2961 C CA . GLU A 1 372 ? -2.683 -3.353 -47.152 1.00 84.00 372 GLU A CA 1
ATOM 2962 C C . GLU A 1 372 ? -1.448 -3.763 -47.970 1.00 84.00 372 GLU A C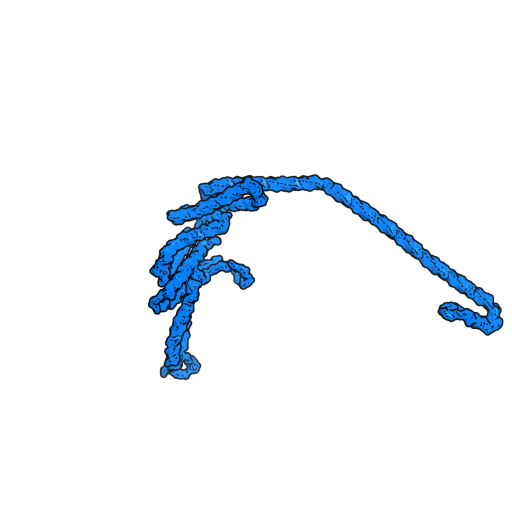 1
ATOM 2964 O O . GLU A 1 372 ? -1.543 -4.007 -49.175 1.00 84.00 372 GLU A O 1
ATOM 2969 N N . SER A 1 373 ? -0.275 -3.846 -47.337 1.00 81.12 373 SER A N 1
ATOM 2970 C CA . SER A 1 373 ? 0.958 -4.302 -47.988 1.00 81.12 373 SER A CA 1
ATOM 2971 C C . SER A 1 373 ? 0.888 -5.784 -48.364 1.00 81.12 373 SER A C 1
ATOM 2973 O O . SER A 1 373 ? 1.203 -6.141 -49.501 1.00 81.12 373 SER A O 1
ATOM 2975 N N . GLN A 1 374 ? 0.417 -6.633 -47.446 1.00 79.06 374 GLN A N 1
ATOM 2976 C CA . GLN A 1 374 ? 0.201 -8.060 -47.690 1.00 79.06 374 GLN A CA 1
ATOM 2977 C C . GLN A 1 374 ? -0.845 -8.290 -48.778 1.00 79.06 374 GL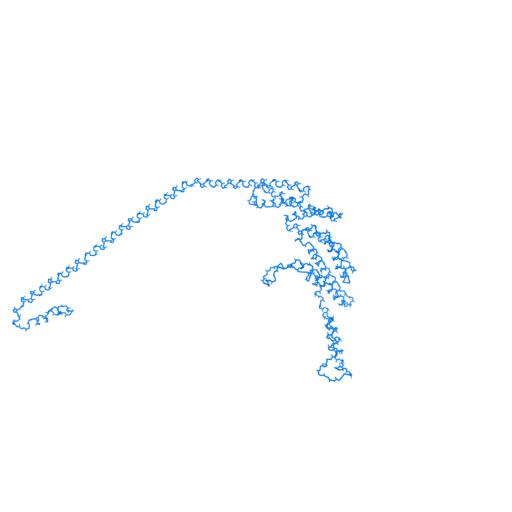N A C 1
ATOM 2979 O O . GLN A 1 374 ? -0.612 -9.068 -49.702 1.00 79.06 374 GLN A O 1
ATOM 2984 N N . ASP A 1 375 ? -1.957 -7.555 -48.736 1.00 84.50 375 ASP A N 1
ATOM 2985 C CA . ASP A 1 375 ? -2.995 -7.623 -49.763 1.00 84.50 375 ASP A CA 1
ATOM 2986 C C . ASP A 1 375 ? -2.448 -7.224 -51.140 1.00 84.50 375 ASP A C 1
ATOM 2988 O O . ASP A 1 375 ? -2.694 -7.904 -52.139 1.00 84.50 375 ASP A O 1
ATOM 2992 N N . ARG A 1 376 ? -1.609 -6.183 -51.209 1.00 84.62 376 ARG A N 1
ATOM 2993 C CA . ARG A 1 376 ? -0.945 -5.771 -52.454 1.00 84.62 376 ARG A CA 1
ATOM 2994 C C . ARG A 1 376 ? 0.053 -6.820 -52.952 1.00 84.62 376 ARG A C 1
ATOM 2996 O O . ARG A 1 376 ? 0.098 -7.084 -54.157 1.00 84.62 376 ARG A O 1
ATOM 3003 N N . GLN A 1 377 ? 0.840 -7.424 -52.060 1.00 82.06 377 GLN A N 1
ATOM 3004 C CA . GLN A 1 377 ? 1.774 -8.500 -52.402 1.00 82.06 377 GLN A CA 1
ATOM 3005 C C . GLN A 1 377 ? 1.026 -9.720 -52.951 1.00 82.06 377 GLN A C 1
ATOM 3007 O O . GLN A 1 377 ? 1.310 -10.148 -54.073 1.00 82.06 377 GLN A O 1
ATOM 3012 N N . LEU A 1 378 ? 0.008 -10.208 -52.240 1.00 83.56 378 LEU A N 1
ATOM 3013 C CA . LEU A 1 378 ? -0.841 -11.319 -52.677 1.00 83.56 378 LEU A CA 1
ATOM 3014 C C . LEU A 1 378 ? -1.559 -11.001 -53.993 1.00 83.56 378 LEU A C 1
ATOM 3016 O O . LEU A 1 378 ? -1.535 -11.810 -54.923 1.00 83.56 378 LEU A O 1
ATOM 3020 N N . SER A 1 379 ? -2.114 -9.796 -54.125 1.00 87.00 379 SER A N 1
ATOM 3021 C CA . SER A 1 379 ? -2.757 -9.322 -55.354 1.00 87.00 379 SER A CA 1
ATOM 3022 C C . SER A 1 379 ? -1.800 -9.281 -56.544 1.00 87.00 379 SER A C 1
ATOM 3024 O O . SER A 1 379 ? -2.223 -9.532 -57.669 1.00 87.00 379 SER A O 1
ATOM 3026 N N . SER A 1 380 ? -0.507 -9.017 -56.330 1.00 85.69 380 SER A N 1
ATOM 3027 C CA . SER A 1 380 ? 0.509 -9.065 -57.392 1.00 85.69 380 SER A CA 1
ATOM 3028 C C . SER A 1 380 ? 0.894 -10.494 -57.804 1.00 85.69 380 SER A C 1
ATOM 3030 O O . SER A 1 380 ? 1.294 -10.730 -58.949 1.00 85.69 380 SER A O 1
ATOM 3032 N N . LEU A 1 381 ? 0.756 -11.455 -56.886 1.00 84.50 381 LEU A N 1
ATOM 3033 C CA . LEU A 1 381 ? 1.049 -12.867 -57.119 1.00 84.50 381 LEU A CA 1
ATOM 3034 C C . LEU A 1 381 ? -0.129 -13.599 -57.779 1.00 84.50 381 LEU A C 1
ATOM 3036 O O . LEU A 1 381 ? 0.097 -14.447 -58.641 1.00 84.50 381 LEU A O 1
ATOM 3040 N N . MET A 1 382 ? -1.380 -13.228 -57.473 1.00 85.25 382 MET A N 1
ATOM 3041 C CA . MET A 1 382 ? -2.576 -13.878 -58.038 1.00 85.25 382 MET A CA 1
ATOM 3042 C C . MET A 1 382 ? -2.605 -13.938 -59.578 1.00 85.25 382 MET A C 1
ATOM 3044 O O . MET A 1 382 ? -2.927 -15.000 -60.113 1.00 85.25 382 MET A O 1
ATOM 3048 N N . PRO A 1 383 ? -2.264 -12.876 -60.338 1.00 87.50 383 PRO A N 1
ATOM 3049 C CA . PRO A 1 383 ? -2.198 -12.948 -61.795 1.00 87.50 383 PRO A CA 1
ATOM 3050 C C . PRO A 1 383 ? -1.155 -13.951 -62.291 1.00 87.50 383 PRO A C 1
ATOM 3052 O O . PRO A 1 383 ? -1.426 -14.673 -63.246 1.00 87.50 383 PRO A O 1
ATOM 3055 N N . LYS A 1 384 ? 0.004 -14.037 -61.623 1.00 84.50 384 LYS A N 1
ATOM 3056 C CA . LYS A 1 384 ? 1.066 -14.995 -61.969 1.00 84.50 384 LYS A CA 1
ATOM 3057 C C . LYS A 1 384 ? 0.597 -16.427 -61.724 1.00 84.50 384 LYS A C 1
ATOM 3059 O O . LYS A 1 384 ? 0.719 -17.265 -62.610 1.00 84.50 384 LYS A O 1
ATOM 3064 N N . TYR A 1 385 ? -0.034 -16.676 -60.579 1.00 83.00 385 TYR A N 1
ATOM 3065 C CA . TYR A 1 385 ? -0.606 -17.979 -60.235 1.00 83.00 385 TYR A CA 1
ATOM 3066 C C . TYR A 1 385 ? -1.768 -18.401 -61.140 1.00 83.00 385 TYR A C 1
ATOM 3068 O O . TYR A 1 385 ? -1.950 -19.591 -61.379 1.00 83.00 385 TYR A O 1
ATOM 3076 N N . ARG A 1 386 ? -2.534 -17.446 -61.685 1.00 82.00 386 ARG A N 1
ATOM 3077 C CA . ARG A 1 386 ? -3.594 -17.715 -62.674 1.00 82.00 386 ARG A CA 1
ATOM 3078 C C . ARG A 1 386 ? -3.067 -17.981 -64.086 1.00 82.00 386 ARG A C 1
ATOM 3080 O O . ARG A 1 386 ? -3.755 -18.640 -64.857 1.00 82.00 386 ARG A O 1
ATOM 3087 N N . GLN A 1 387 ? -1.906 -17.431 -64.440 1.00 82.38 387 GLN A N 1
ATOM 3088 C CA . GLN A 1 387 ? -1.282 -17.607 -65.759 1.00 82.38 387 GLN A CA 1
ATOM 3089 C C . GLN A 1 387 ? -0.383 -18.846 -65.832 1.00 82.38 387 GLN A C 1
ATOM 3091 O O . GLN A 1 387 ? -0.080 -19.309 -66.931 1.00 82.38 387 GLN A O 1
ATOM 3096 N N . GLN A 1 388 ? 0.045 -19.383 -64.686 1.00 80.00 388 GLN A N 1
ATOM 3097 C CA . GLN A 1 388 ? 0.761 -20.652 -64.636 1.00 80.00 388 GLN A CA 1
ATOM 3098 C C . GLN A 1 388 ? -0.118 -21.781 -65.202 1.00 80.00 388 GLN A C 1
ATOM 3100 O O . GLN A 1 388 ? -1.325 -21.827 -64.938 1.00 80.00 388 GLN A O 1
ATOM 3105 N N . PRO A 1 389 ? 0.465 -22.698 -65.993 1.00 73.00 389 PRO A N 1
ATOM 3106 C CA . PRO A 1 389 ? -0.279 -23.818 -66.536 1.00 73.00 389 PRO A CA 1
ATOM 3107 C C . PRO A 1 389 ? -0.819 -24.679 -65.390 1.00 73.00 389 PRO A C 1
ATOM 3109 O O . PRO A 1 389 ? -0.124 -24.959 -64.417 1.00 73.00 389 PRO A O 1
ATOM 3112 N N . ILE A 1 390 ? -2.068 -25.132 -65.531 1.00 70.88 390 ILE A N 1
ATOM 3113 C CA . ILE A 1 390 ? -2.765 -25.965 -64.532 1.00 70.88 390 ILE A CA 1
ATOM 3114 C C . ILE A 1 390 ? -1.997 -27.278 -64.269 1.00 70.88 390 ILE A C 1
ATOM 3116 O O . ILE A 1 390 ? -2.182 -27.919 -63.237 1.00 70.88 390 ILE A O 1
ATOM 3120 N N . ARG A 1 391 ? -1.124 -27.670 -65.203 1.00 67.75 391 ARG A N 1
ATOM 3121 C CA . ARG A 1 391 ? -0.373 -28.919 -65.205 1.00 67.75 391 ARG A CA 1
ATOM 3122 C C . ARG A 1 391 ? 1.045 -28.685 -65.727 1.00 67.75 391 ARG A C 1
ATOM 3124 O O . ARG A 1 391 ? 1.228 -27.968 -66.711 1.00 67.75 391 ARG A O 1
ATOM 3131 N N . ASN A 1 392 ? 2.026 -29.324 -65.098 1.00 69.12 392 ASN A N 1
ATOM 3132 C CA . ASN A 1 392 ? 3.391 -29.371 -65.612 1.00 69.12 392 ASN A CA 1
ATOM 3133 C C . ASN A 1 392 ? 3.420 -30.198 -66.906 1.00 69.12 392 ASN A C 1
ATOM 3135 O O . ASN A 1 392 ? 2.782 -31.246 -66.989 1.00 69.12 392 ASN A O 1
ATOM 3139 N N . ALA A 1 393 ? 4.151 -29.736 -67.923 1.00 65.69 393 ALA A N 1
ATOM 3140 C CA . ALA A 1 393 ? 4.168 -30.365 -69.250 1.00 65.69 393 ALA A CA 1
ATOM 3141 C C . ALA A 1 393 ? 4.740 -31.802 -69.262 1.00 65.69 393 ALA A C 1
ATOM 3143 O O . ALA A 1 393 ? 4.571 -32.511 -70.249 1.00 65.69 393 ALA A O 1
ATOM 3144 N N . GLU A 1 394 ? 5.385 -32.225 -68.172 1.00 66.00 394 GLU A N 1
ATOM 3145 C CA . GLU A 1 394 ? 6.077 -33.512 -68.031 1.00 66.00 394 GLU A CA 1
ATOM 3146 C C . GLU A 1 394 ? 5.288 -34.567 -67.227 1.00 66.00 394 GLU A C 1
ATOM 3148 O O . GLU A 1 394 ? 5.708 -35.718 -67.165 1.00 66.00 394 GLU A O 1
ATOM 3153 N N . GLU A 1 395 ? 4.144 -34.219 -66.622 1.00 67.81 395 GLU A N 1
ATOM 3154 C CA . GLU A 1 395 ? 3.389 -35.128 -65.737 1.00 67.81 395 GLU A CA 1
ATOM 3155 C C . GLU A 1 395 ? 2.101 -35.641 -66.391 1.00 67.81 395 GLU A C 1
ATOM 3157 O O . GLU A 1 395 ? 1.339 -34.846 -66.938 1.00 67.81 395 GLU A O 1
ATOM 3162 N N . ASP A 1 396 ? 1.807 -36.946 -66.302 1.00 67.31 396 ASP A N 1
ATOM 3163 C CA . ASP A 1 396 ? 0.552 -37.573 -66.759 1.00 67.31 396 ASP A CA 1
ATOM 3164 C C . ASP A 1 396 ? -0.643 -37.281 -65.827 1.00 67.31 396 ASP A C 1
ATOM 3166 O O . ASP A 1 396 ? -0.491 -37.160 -64.613 1.00 67.31 396 ASP A O 1
ATOM 3170 N N . PHE A 1 397 ? -1.863 -37.170 -66.373 1.00 65.38 397 PHE A N 1
ATOM 3171 C CA . PHE A 1 397 ? -3.061 -36.799 -65.600 1.00 65.38 397 PHE A CA 1
ATOM 3172 C C . PHE A 1 397 ? -3.484 -37.888 -64.599 1.00 65.38 397 PHE A C 1
ATOM 3174 O O . PHE A 1 397 ? -3.775 -39.015 -64.985 1.00 65.38 397 PHE A O 1
ATOM 3181 N N . HIS A 1 398 ? -3.616 -37.505 -63.328 1.00 69.31 398 HIS A N 1
ATOM 3182 C CA . HIS A 1 398 ? -4.125 -38.311 -62.214 1.00 69.31 398 HIS A CA 1
ATOM 3183 C C . HIS A 1 398 ? -5.082 -37.464 -61.359 1.00 69.31 398 HIS A C 1
ATOM 3185 O O . HIS A 1 398 ? -4.871 -36.267 -61.172 1.00 69.31 398 HIS A O 1
ATOM 3191 N N . SER A 1 399 ? -6.121 -38.076 -60.786 1.00 69.62 399 SER A N 1
ATOM 3192 C CA . SER A 1 399 ? -7.189 -37.374 -60.047 1.00 69.62 399 SER A CA 1
ATOM 3193 C C . SER A 1 399 ? -6.752 -36.699 -58.735 1.00 69.62 399 SER A C 1
ATOM 3195 O O . SER A 1 399 ? -7.559 -36.016 -58.114 1.00 69.62 399 SER A O 1
ATOM 3197 N N . GLN A 1 400 ? -5.508 -36.910 -58.295 1.00 73.06 400 GLN A N 1
ATOM 3198 C CA . GLN A 1 400 ? -4.928 -36.355 -57.063 1.00 73.06 400 GLN A CA 1
ATOM 3199 C C . GLN A 1 400 ? -3.876 -35.261 -57.323 1.00 73.06 400 GLN A C 1
ATOM 3201 O O . GLN A 1 400 ? -3.244 -34.795 -56.378 1.00 73.06 400 GLN A O 1
ATOM 3206 N N . LEU A 1 401 ? -3.659 -34.855 -58.580 1.00 71.12 401 LEU A N 1
ATOM 3207 C CA . LEU A 1 401 ? -2.694 -33.802 -58.902 1.00 71.12 401 LEU A CA 1
ATOM 3208 C C . LEU A 1 401 ? -3.152 -32.446 -58.361 1.00 71.12 401 LEU A C 1
ATOM 3210 O O . LEU A 1 401 ? -4.252 -31.974 -58.653 1.00 71.12 401 LEU A O 1
ATOM 3214 N N . VAL A 1 402 ? -2.269 -31.825 -57.583 1.00 73.62 402 VAL A N 1
ATOM 3215 C CA . VAL A 1 402 ? -2.442 -30.487 -57.017 1.00 73.62 402 VAL A CA 1
ATOM 3216 C C . VAL A 1 402 ? -1.786 -29.478 -57.951 1.00 73.62 402 VAL A C 1
ATOM 3218 O O . VAL A 1 402 ? -0.676 -29.695 -58.433 1.00 73.62 402 VAL A O 1
ATOM 3221 N N . ILE A 1 403 ? -2.469 -28.362 -58.203 1.00 79.25 403 ILE A N 1
ATOM 3222 C CA . ILE A 1 403 ? -1.956 -27.313 -59.084 1.00 79.25 403 ILE A CA 1
ATOM 3223 C C . ILE A 1 403 ? -0.705 -26.698 -58.428 1.00 79.25 403 ILE A C 1
ATOM 3225 O O . ILE A 1 403 ? -0.804 -26.266 -57.274 1.00 79.25 403 ILE A O 1
ATOM 3229 N N . PRO A 1 404 ? 0.441 -26.592 -59.127 1.00 80.00 404 PRO A N 1
ATOM 3230 C CA . PRO A 1 404 ? 1.684 -26.052 -58.563 1.00 80.00 404 PRO A CA 1
ATOM 3231 C C . PRO A 1 404 ? 1.513 -24.672 -57.914 1.00 80.00 404 PRO A C 1
ATOM 3233 O O . PRO A 1 404 ? 2.009 -24.428 -56.814 1.00 80.00 404 PRO A O 1
ATOM 3236 N N . SER A 1 405 ? 0.706 -23.813 -58.542 1.00 81.56 405 SER A N 1
ATOM 3237 C CA . SER A 1 405 ? 0.384 -22.474 -58.047 1.00 81.56 405 SER A CA 1
ATOM 3238 C C . SER A 1 405 ? -0.318 -22.472 -56.685 1.00 81.56 405 SER A C 1
ATOM 3240 O O . SER A 1 405 ? -0.119 -21.558 -55.887 1.00 81.56 405 SER A O 1
ATOM 3242 N N . SER A 1 406 ? -1.108 -23.506 -56.375 1.00 82.31 406 SER A N 1
ATOM 3243 C CA . SER A 1 406 ? -1.756 -23.642 -55.066 1.00 82.31 406 SER A CA 1
ATOM 3244 C C . SER A 1 406 ? -0.753 -24.014 -53.975 1.00 82.31 406 SER A C 1
ATOM 3246 O O . SER A 1 406 ? -0.801 -23.447 -52.888 1.00 82.31 406 SER A O 1
ATOM 3248 N N . THR A 1 407 ? 0.210 -24.887 -54.277 1.00 82.25 407 THR A N 1
ATOM 3249 C CA . THR A 1 407 ? 1.280 -25.268 -53.347 1.00 82.25 407 THR A CA 1
ATOM 3250 C C . THR A 1 407 ? 2.184 -24.079 -53.024 1.00 82.25 407 THR A C 1
ATOM 3252 O O . THR A 1 407 ? 2.510 -23.865 -51.858 1.00 82.25 407 THR A O 1
ATOM 3255 N N . GLU A 1 408 ? 2.542 -23.270 -54.027 1.00 81.44 408 GLU A N 1
ATOM 3256 C CA . GLU A 1 408 ? 3.318 -22.034 -53.840 1.00 81.44 408 GLU A CA 1
ATOM 3257 C C . GLU A 1 408 ? 2.561 -21.005 -52.988 1.00 81.44 408 GLU A C 1
ATOM 3259 O O . GLU A 1 408 ? 3.139 -20.421 -52.072 1.00 81.44 408 GLU A O 1
ATOM 3264 N N . LEU A 1 409 ? 1.259 -20.833 -53.228 1.00 82.88 409 LEU A N 1
ATOM 3265 C CA . LEU A 1 409 ? 0.390 -19.940 -52.458 1.00 82.88 409 LEU A CA 1
ATOM 3266 C C . LEU A 1 409 ? 0.254 -20.394 -50.997 1.00 82.88 409 LEU A C 1
ATOM 3268 O O . LEU A 1 409 ? 0.399 -19.574 -50.091 1.00 82.88 409 LEU A O 1
ATOM 3272 N N . PHE A 1 410 ? 0.042 -21.691 -50.749 1.00 82.12 410 PHE A N 1
ATOM 3273 C CA . PHE A 1 410 ? 0.012 -22.244 -49.391 1.00 82.12 410 PHE A CA 1
ATOM 3274 C C . PHE A 1 410 ? 1.359 -22.097 -48.683 1.00 82.12 410 PHE A C 1
ATOM 3276 O O . PHE A 1 410 ? 1.393 -21.774 -47.497 1.00 82.12 410 PHE A O 1
ATOM 3283 N N . HIS A 1 411 ? 2.472 -22.297 -49.391 1.00 80.94 411 HIS A N 1
ATOM 3284 C CA . HIS A 1 411 ? 3.798 -22.057 -48.829 1.00 80.94 411 HIS A CA 1
ATOM 3285 C C . HIS A 1 411 ? 4.016 -20.587 -48.481 1.00 80.94 411 HIS A C 1
ATOM 3287 O O . HIS A 1 411 ? 4.569 -20.302 -47.421 1.00 80.94 411 HIS A O 1
ATOM 3293 N N . HIS A 1 412 ? 3.563 -19.669 -49.335 1.00 79.25 412 HIS A N 1
ATOM 3294 C CA . HIS A 1 412 ? 3.674 -18.236 -49.094 1.00 79.25 412 HIS A CA 1
ATOM 3295 C C . HIS A 1 412 ? 2.864 -17.818 -47.862 1.00 79.25 412 HIS A C 1
ATOM 3297 O O . HIS A 1 412 ? 3.429 -17.226 -46.946 1.00 79.25 412 HIS A O 1
ATOM 3303 N N . TYR A 1 413 ? 1.600 -18.248 -47.777 1.00 77.00 413 TYR A N 1
ATOM 3304 C CA . TYR A 1 413 ? 0.710 -17.982 -46.639 1.00 77.00 413 TYR A CA 1
ATOM 3305 C C . TYR A 1 413 ? 1.165 -18.642 -45.327 1.00 77.00 413 TYR A C 1
ATOM 3307 O O . TYR A 1 413 ? 0.728 -18.258 -44.254 1.00 77.00 413 TYR A O 1
ATOM 3315 N N . ARG A 1 414 ? 2.023 -19.670 -45.386 1.00 74.44 414 ARG A N 1
ATOM 3316 C CA . ARG A 1 414 ? 2.595 -20.310 -44.188 1.00 74.44 414 ARG A CA 1
ATOM 3317 C C . ARG A 1 414 ? 3.816 -19.565 -43.635 1.00 74.44 414 ARG A C 1
ATOM 3319 O O . ARG A 1 414 ? 4.226 -19.836 -42.512 1.00 74.44 414 ARG A O 1
ATOM 3326 N N . ILE A 1 415 ? 4.478 -18.759 -44.464 1.00 64.31 415 ILE A N 1
ATOM 3327 C CA . ILE A 1 415 ? 5.726 -18.053 -44.123 1.00 64.31 415 ILE A CA 1
ATOM 3328 C C . ILE A 1 415 ? 5.450 -16.594 -43.727 1.00 64.31 415 ILE A C 1
ATOM 3330 O O . ILE A 1 415 ? 6.247 -16.014 -42.993 1.00 64.31 415 ILE A O 1
ATOM 3334 N N . THR A 1 416 ? 4.346 -16.027 -44.220 1.00 53.81 416 THR A N 1
ATOM 3335 C CA . THR A 1 416 ? 3.776 -14.745 -43.773 1.00 53.81 416 THR A CA 1
ATOM 3336 C C . THR A 1 416 ? 2.864 -14.961 -42.580 1.00 53.81 416 THR A C 1
ATOM 3338 O O . THR A 1 416 ? 2.795 -14.029 -41.750 1.00 53.81 416 THR A O 1
#

Nearest PDB structures (foldseek):
  7rdr-assembly1_A  TM=2.986E-01  e=2.481E-01  unidentified

Sequence (416 aa):
MAESLDAIDYDPIDHLNALFSHPSTLSKASTISDSLRTYEHDLDSDISSLVAVQTSPENDAVERIQQAKAELAGLFARIEGVRVRALETERTITEMTADIKRLDSTKKNLTLSMTALKRLQMLTTAYEQLMGLSKSRQYRECAHLLQAVIQLMAHFKCYRSIDQIAALSKNVADLQRELLEQVCEDFEIAFAKGELQQKRSMLAEACMVIDALGDHARARLITWYCNTQLREYRQVFRGNDEAGSLDNISRRYSWFNRMLKTYDAEHAALFPPYWKVNEMLANAYCEGTREDYKGILQRSMRRSDGQPPDVNLLLSCLQETLDFEHSLERRFSAGESRSSMDTVTSGGDEKRSGFSQAISEAFEPYLSIWVESQDRQLSSLMPKYRQQPIRNAEEDFHSQLVIPSSTELFHHYRIT

pLDDT: mean 85.34, std 13.48, range [33.62, 97.56]

Solvent-accessible surface area (backbone atoms only — not comparable to full-atom values): 23493 Å² total; per-residue (Å²): 115,70,83,61,70,76,40,95,85,59,55,69,65,63,53,50,48,66,69,48,69,45,85,84,41,58,82,47,46,66,60,52,52,52,52,50,53,49,52,51,50,51,49,53,50,50,52,52,49,51,52,53,62,53,56,52,55,52,54,52,49,51,51,51,52,53,49,51,51,50,51,50,51,51,48,51,53,50,50,52,55,49,50,54,51,48,54,49,50,51,50,52,50,52,62,71,42,45,61,57,52,51,49,50,52,49,52,51,50,50,52,51,51,52,52,51,52,53,51,48,52,51,42,55,54,50,50,57,50,40,56,54,30,58,76,71,62,41,30,58,60,33,18,58,51,49,44,51,45,53,58,52,50,62,72,46,61,86,46,51,89,39,65,72,54,38,50,51,54,47,52,52,54,50,50,52,51,51,50,51,51,52,48,51,49,51,52,51,51,27,65,76,70,68,40,49,81,83,43,34,67,59,48,33,26,34,46,46,31,32,58,55,72,31,68,70,51,43,49,52,54,51,53,50,49,41,52,58,69,46,43,61,55,43,67,56,38,53,95,32,77,69,62,40,29,76,91,33,46,70,55,56,54,54,52,51,55,50,53,52,50,48,34,66,74,68,48,49,79,40,49,65,76,90,69,41,59,68,57,53,38,49,50,54,49,31,51,54,48,18,56,48,43,39,54,50,50,57,51,63,76,60,55,86,78,80,65,76,76,63,57,68,60,53,47,52,47,49,51,55,43,49,54,50,27,54,51,50,33,56,63,60,51,67,79,62,78,79,76,77,98,76,78,98,77,78,93,69,102,68,74,78,74,61,41,73,65,44,42,57,57,47,49,57,89,56,46,61,59,47,52,53,50,50,50,51,53,51,60,64,44,49,60,54,48,67,68,49,68,77,60,64,96,87,64,82,94,57,101,80,72,72,42,63,51,56,56,53,50,53,54,48,66,71,75,106

Foldseek 3Di:
DVVQVPDPPRDPVVVVCVQCVDPVSVVCVVVVVVVVVVVVVVVVVVVVVVVVVVVVVVVVVVVVVVVVVVVVVVVVVVVVVVVVVVVVVVVVVCVVCVVVVVVVVVVVVVVVVVVLVVLVVLLVVLLVVLVVCLVVLVLLVNLVSLLVNVVSLVVCPVVCVDVVNVVSVVSNVVSLVVLLVVLLVVVVVCVVVVVCVVCLVSLLSSQSSLVSSHDVSLCVSLVVVLCVLCVVVCVQQPPDCVCVALVNLVVSLVVLVVSLVCCVPRPVSSHDVVSVSSLVSVLSSLQVQLVSLLVNVVVQCPPPPPDDPPLVSLVVSLVSLQVSLVVQLVVVVVVVPDDDPPDPDDDDPPPPDRSVCSRSVSCVVVVVVVVVVVVVVVVVLVVVLVPPDQDDPPDDDDPPDDRPSVVVVVVVVVVD

Mean predicted aligned error: 14.98 Å